Protein AF-0000000078597964 (afdb_homodimer)

Structure (mmCIF, N/CA/C/O backbone):
data_AF-0000000078597964-model_v1
#
loop_
_entity.id
_entity.type
_entity.pdbx_description
1 polymer 'Peroxisomal membrane protein'
#
loop_
_atom_site.group_PDB
_atom_site.id
_atom_site.type_symbol
_atom_site.label_atom_id
_atom_site.label_alt_id
_atom_site.label_comp_id
_atom_site.label_asym_id
_atom_site.label_entity_id
_atom_site.label_seq_id
_atom_site.pdbx_PDB_ins_code
_atom_site.Cartn_x
_atom_site.Cartn_y
_atom_site.Cartn_z
_atom_site.occupancy
_atom_site.B_iso_or_equiv
_atom_site.auth_seq_id
_atom_site.auth_comp_id
_atom_site.auth_asym_id
_atom_site.auth_atom_id
_atom_site.pdbx_PDB_model_num
ATOM 1 N N . MET A 1 1 ? 26.375 -28.469 -28.422 1 64.81 1 MET A N 1
ATOM 2 C CA . MET A 1 1 ? 25.453 -27.578 -27.734 1 64.81 1 MET A CA 1
ATOM 3 C C . MET A 1 1 ? 24.016 -27.828 -28.203 1 64.81 1 MET A C 1
ATOM 5 O O . MET A 1 1 ? 23.109 -27.953 -27.375 1 64.81 1 MET A O 1
ATOM 9 N N . ASP A 1 2 ? 23.875 -28.125 -29.375 1 79.19 2 ASP A N 1
ATOM 10 C CA . ASP A 1 2 ? 22.562 -28.328 -30 1 79.19 2 ASP A CA 1
ATOM 11 C C . ASP A 1 2 ? 21.969 -29.672 -29.578 1 79.19 2 ASP A C 1
ATOM 13 O O . ASP A 1 2 ? 20.766 -29.75 -29.281 1 79.19 2 ASP A O 1
ATOM 17 N N . ALA A 1 3 ? 22.828 -30.688 -29.453 1 88.31 3 ALA A N 1
ATOM 18 C CA . ALA A 1 3 ? 22.297 -32 -29.078 1 88.31 3 ALA A CA 1
ATOM 19 C C . ALA A 1 3 ? 21.844 -32 -27.625 1 88.31 3 ALA A C 1
ATOM 21 O O . ALA A 1 3 ? 20.797 -32.594 -27.312 1 88.31 3 ALA A O 1
ATOM 22 N N . LEU A 1 4 ? 22.672 -31.453 -26.812 1 88.62 4 LEU A N 1
ATOM 23 C CA . LEU A 1 4 ? 22.312 -31.359 -25.391 1 88.62 4 LEU A CA 1
ATOM 24 C C . LEU A 1 4 ? 21 -30.594 -25.219 1 88.62 4 LEU A C 1
ATOM 26 O O . LEU A 1 4 ? 20.125 -31.031 -24.484 1 88.62 4 LEU A O 1
ATOM 30 N N . MET A 1 5 ? 20.922 -29.453 -25.875 1 88.19 5 MET A N 1
ATOM 31 C CA . MET A 1 5 ? 19.703 -28.641 -25.781 1 88.19 5 MET A CA 1
ATOM 32 C C . MET A 1 5 ? 18.5 -29.438 -26.297 1 88.19 5 MET A C 1
ATOM 34 O O . MET A 1 5 ? 17.406 -29.328 -25.734 1 88.19 5 MET A O 1
ATOM 38 N N . SER A 1 6 ? 18.703 -30.203 -27.266 1 89.62 6 SER A N 1
ATOM 39 C CA . SER A 1 6 ? 17.625 -31.016 -27.812 1 89.62 6 SER A CA 1
ATOM 40 C C . SER A 1 6 ? 17.172 -32.062 -26.812 1 89.62 6 SER A C 1
ATOM 42 O O . SER A 1 6 ? 15.984 -32.375 -26.688 1 89.62 6 SER A O 1
ATOM 44 N N . ARG A 1 7 ? 18.031 -32.656 -26.188 1 91.38 7 ARG A N 1
ATOM 45 C CA . ARG A 1 7 ? 17.703 -33.656 -25.156 1 91.38 7 ARG A CA 1
ATOM 46 C C . ARG A 1 7 ? 16.969 -33 -23.984 1 91.38 7 ARG A C 1
ATOM 48 O O . ARG A 1 7 ? 16.016 -33.562 -23.453 1 91.38 7 ARG A O 1
ATOM 55 N N . LEU A 1 8 ? 17.484 -31.906 -23.594 1 91.19 8 LEU A N 1
ATOM 56 C CA . LEU A 1 8 ? 16.844 -31.172 -22.5 1 91.19 8 LEU A CA 1
ATOM 57 C C . LEU A 1 8 ? 15.422 -30.766 -22.906 1 91.19 8 LEU A C 1
ATOM 59 O O . LEU A 1 8 ? 14.5 -30.844 -22.078 1 91.19 8 LEU A O 1
ATOM 63 N N . ASP A 1 9 ? 15.281 -30.359 -24.062 1 92.44 9 ASP A N 1
ATOM 64 C CA . ASP A 1 9 ? 13.961 -30 -24.562 1 92.44 9 ASP A CA 1
ATOM 65 C C . ASP A 1 9 ? 13.008 -31.188 -24.516 1 92.44 9 ASP A C 1
ATOM 67 O O . ASP A 1 9 ? 11.844 -31.047 -24.141 1 92.44 9 ASP A O 1
ATOM 71 N N . ALA A 1 10 ? 13.5 -32.312 -24.922 1 92.56 10 ALA A N 1
ATOM 72 C CA . ALA A 1 10 ? 12.672 -33.5 -24.891 1 92.56 10 ALA A CA 1
ATOM 73 C C . ALA A 1 10 ? 12.258 -33.844 -23.469 1 92.56 10 ALA A C 1
ATOM 75 O O . ALA A 1 10 ? 11.125 -34.281 -23.234 1 92.56 10 ALA A O 1
ATOM 76 N N . LEU A 1 11 ? 13.133 -33.656 -22.625 1 91.69 11 LEU A N 1
ATOM 77 C CA . LEU A 1 11 ? 12.875 -33.969 -21.219 1 91.69 11 LEU A CA 1
ATOM 78 C C . LEU A 1 11 ? 11.805 -33.062 -20.641 1 91.69 11 LEU A C 1
ATOM 80 O O . LEU A 1 11 ? 10.859 -33.5 -20 1 91.69 11 LEU A O 1
ATOM 84 N N . VAL A 1 12 ? 11.891 -31.828 -20.875 1 93.81 12 VAL A N 1
ATOM 85 C CA . VAL A 1 12 ? 11.023 -30.844 -20.219 1 93.81 12 VAL A CA 1
ATOM 86 C C . VAL A 1 12 ? 9.656 -30.828 -20.891 1 93.81 12 VAL A C 1
ATOM 88 O O . VAL A 1 12 ? 8.688 -30.297 -20.344 1 93.81 12 VAL A O 1
ATOM 91 N N . LEU A 1 13 ? 9.57 -31.344 -22.078 1 95.12 13 LEU A N 1
ATOM 92 C CA . LEU A 1 13 ? 8.297 -31.359 -22.797 1 95.12 13 LEU A CA 1
ATOM 93 C C . LEU A 1 13 ? 7.535 -32.656 -22.5 1 95.12 13 LEU A C 1
ATOM 95 O O . LEU A 1 13 ? 6.434 -32.875 -23.016 1 95.12 13 LEU A O 1
ATOM 99 N N . ASN A 1 14 ? 8.07 -33.5 -21.641 1 93.81 14 ASN A N 1
ATOM 100 C CA . ASN A 1 14 ? 7.371 -34.688 -21.156 1 93.81 14 ASN A CA 1
ATOM 101 C C . ASN A 1 14 ? 6.188 -34.344 -20.281 1 93.81 14 ASN A C 1
ATOM 103 O O . ASN A 1 14 ? 6.363 -33.75 -19.203 1 93.81 14 ASN A O 1
ATOM 107 N N . PRO A 1 15 ? 4.938 -34.75 -20.594 1 93.38 15 PRO A N 1
ATOM 108 C CA . PRO A 1 15 ? 3.734 -34.344 -19.859 1 93.38 15 PRO A CA 1
ATOM 109 C C . PRO A 1 15 ? 3.701 -34.938 -18.453 1 93.38 15 PRO A C 1
ATOM 111 O O . PRO A 1 15 ? 3.092 -34.344 -17.547 1 93.38 15 PRO A O 1
ATOM 114 N N . GLU A 1 16 ? 4.355 -36 -18.25 1 93.88 16 GLU A N 1
ATOM 115 C CA . GLU A 1 16 ? 4.359 -36.625 -16.938 1 93.88 16 GLU A CA 1
ATOM 116 C C . GLU A 1 16 ? 5.145 -35.812 -15.922 1 93.88 16 GLU A C 1
ATOM 118 O O . GLU A 1 16 ? 4.887 -35.875 -14.719 1 93.88 16 GLU A O 1
ATOM 123 N N . LEU A 1 17 ? 6.062 -35 -16.391 1 94.69 17 LEU A N 1
ATOM 124 C CA . LEU A 1 17 ? 6.922 -34.219 -15.523 1 94.69 17 LEU A CA 1
ATOM 125 C C . LEU A 1 17 ? 6.363 -32.812 -15.344 1 94.69 17 LEU A C 1
ATOM 127 O O . LEU A 1 17 ? 6.863 -32.031 -14.523 1 94.69 17 LEU A O 1
ATOM 131 N N . ALA A 1 18 ? 5.324 -32.469 -16.031 1 94.62 18 ALA A N 1
ATOM 132 C CA . ALA A 1 18 ? 4.812 -31.125 -16.125 1 94.62 18 ALA A CA 1
ATOM 133 C C . ALA A 1 18 ? 4.43 -30.578 -14.742 1 94.62 18 ALA A C 1
ATOM 135 O O . ALA A 1 18 ? 4.762 -29.453 -14.398 1 94.62 18 ALA A O 1
ATOM 136 N N . PRO A 1 19 ? 3.842 -31.406 -13.906 1 93.69 19 PRO A N 1
ATOM 137 C CA . PRO A 1 19 ? 3.482 -30.859 -12.594 1 93.69 19 PRO A CA 1
ATOM 138 C C . PRO A 1 19 ? 4.703 -30.5 -11.758 1 93.69 19 PRO A C 1
ATOM 140 O O . PRO A 1 19 ? 4.73 -29.422 -11.141 1 93.69 19 PRO A O 1
ATOM 143 N N . LEU A 1 20 ? 5.68 -31.25 -11.789 1 95.25 20 LEU A N 1
ATOM 144 C CA . LEU A 1 20 ? 6.891 -30.984 -11.023 1 95.25 20 LEU A CA 1
ATOM 145 C C . LEU A 1 20 ? 7.66 -29.812 -11.617 1 95.25 20 LEU A C 1
ATOM 147 O O . LEU A 1 20 ? 8.203 -28.984 -10.883 1 95.25 20 LEU A O 1
ATOM 151 N N . LEU A 1 21 ? 7.703 -29.75 -12.914 1 97.06 21 LEU A N 1
ATOM 152 C CA . LEU A 1 21 ? 8.43 -28.688 -13.586 1 97.06 21 LEU A CA 1
ATOM 153 C C . LEU A 1 21 ? 7.719 -27.344 -13.398 1 97.06 21 LEU A C 1
ATOM 155 O O . LEU A 1 21 ? 8.359 -26.297 -13.375 1 97.06 21 LEU A O 1
ATOM 159 N N . SER A 1 22 ? 6.449 -27.359 -13.273 1 97.12 22 SER A N 1
ATOM 160 C CA . SER A 1 22 ? 5.711 -26.141 -13.008 1 97.12 22 SER A CA 1
ATOM 161 C C . SER A 1 22 ? 6.098 -25.531 -11.656 1 97.12 22 SER A C 1
ATOM 163 O O . SER A 1 22 ? 6.074 -24.312 -11.484 1 97.12 22 SER A O 1
ATOM 165 N N . LEU A 1 23 ? 6.457 -26.391 -10.68 1 98 23 LEU A N 1
ATOM 166 C CA . LEU A 1 23 ? 6.957 -25.906 -9.398 1 98 23 LEU A CA 1
ATOM 167 C C . LEU A 1 23 ? 8.281 -25.172 -9.57 1 98 23 LEU A C 1
ATOM 169 O O . LEU A 1 23 ? 8.484 -24.094 -8.992 1 98 23 LEU A O 1
ATOM 173 N N . VAL A 1 24 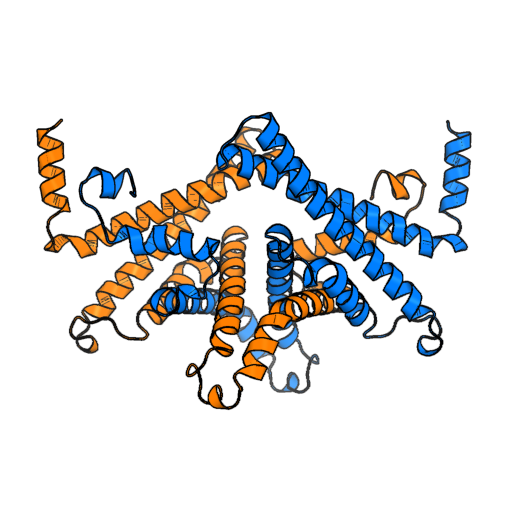? 9.109 -25.734 -10.352 1 97.38 24 VAL A N 1
ATOM 174 C CA . VAL A 1 24 ? 10.43 -25.156 -10.594 1 97.38 24 VAL A CA 1
ATOM 175 C C . VAL A 1 24 ? 10.281 -23.797 -11.289 1 97.38 24 VAL A C 1
ATOM 177 O O . VAL A 1 24 ? 10.898 -22.812 -10.891 1 97.38 24 VAL A O 1
ATOM 180 N N . LYS A 1 25 ? 9.438 -23.766 -12.305 1 98.06 25 LYS A N 1
ATOM 181 C CA . LYS A 1 25 ? 9.266 -22.516 -13.039 1 98.06 25 LYS A CA 1
ATOM 182 C C . LYS A 1 25 ? 8.555 -21.469 -12.188 1 98.06 25 LYS A C 1
ATOM 184 O O . LYS A 1 25 ? 8.836 -20.266 -12.297 1 98.06 25 LYS A O 1
ATOM 189 N N . GLY A 1 26 ? 7.637 -21.906 -11.336 1 98.19 26 GLY A N 1
ATOM 190 C CA . GLY A 1 26 ? 7.023 -20.984 -10.398 1 98.19 26 GLY A CA 1
ATOM 191 C C . GLY A 1 26 ? 8.023 -20.344 -9.453 1 98.19 26 GLY A C 1
ATOM 192 O O . GLY A 1 26 ? 7.984 -19.125 -9.227 1 98.19 26 GLY A O 1
ATOM 193 N N . ALA A 1 27 ? 8.875 -21.156 -8.938 1 98.44 27 ALA A N 1
ATOM 194 C CA . ALA A 1 27 ? 9.93 -20.656 -8.062 1 98.44 27 ALA A CA 1
ATOM 195 C C . ALA A 1 27 ? 10.844 -19.672 -8.805 1 98.44 27 ALA A C 1
ATOM 197 O O . ALA A 1 27 ? 11.172 -18.609 -8.289 1 98.44 27 ALA A O 1
ATOM 198 N N . ARG A 1 28 ? 11.242 -20.094 -9.992 1 98.19 28 ARG A N 1
ATOM 199 C CA . ARG A 1 28 ? 12.094 -19.25 -10.82 1 98.19 28 ARG A CA 1
ATOM 200 C C . ARG A 1 28 ? 11.438 -17.906 -11.086 1 98.19 28 ARG A C 1
ATOM 202 O O . ARG A 1 28 ? 12.07 -16.859 -10.945 1 98.19 28 ARG A O 1
ATOM 209 N N . ASN A 1 29 ? 10.188 -17.938 -11.492 1 98.38 29 ASN A N 1
ATOM 210 C CA . ASN A 1 29 ? 9.469 -16.703 -11.781 1 98.38 29 ASN A CA 1
ATOM 211 C C . ASN A 1 29 ? 9.352 -15.82 -10.539 1 98.38 29 ASN A C 1
ATOM 213 O O . ASN A 1 29 ? 9.414 -14.594 -10.641 1 98.38 29 ASN A O 1
ATOM 217 N N . GLY A 1 30 ? 9.164 -16.438 -9.375 1 98.25 30 GLY A N 1
ATOM 218 C CA . GLY A 1 30 ? 9.164 -15.688 -8.125 1 98.25 30 GLY A CA 1
ATOM 219 C C . GLY A 1 30 ? 10.484 -14.984 -7.859 1 98.25 30 GLY A C 1
ATOM 220 O O . GLY A 1 30 ? 10.5 -13.812 -7.469 1 98.25 30 GLY A O 1
ATOM 221 N N . ILE A 1 31 ? 11.555 -15.664 -8.109 1 98.25 31 ILE A N 1
ATOM 222 C CA . ILE A 1 31 ? 12.891 -15.117 -7.902 1 98.25 31 ILE A CA 1
ATOM 223 C C . ILE A 1 31 ? 13.125 -13.945 -8.859 1 98.25 31 ILE A C 1
ATOM 225 O O . ILE A 1 31 ? 13.547 -12.867 -8.445 1 98.25 31 ILE A O 1
ATOM 229 N N . VAL A 1 32 ? 12.836 -14.172 -10.094 1 97.25 32 VAL A N 1
ATOM 230 C CA . VAL A 1 32 ? 13.109 -13.172 -11.125 1 97.25 32 VAL A CA 1
ATOM 231 C C . VAL A 1 32 ? 12.258 -11.93 -10.875 1 97.25 32 VAL A C 1
ATOM 233 O O . VAL A 1 32 ? 12.773 -10.812 -10.844 1 97.25 32 VAL A O 1
ATOM 236 N N . TYR A 1 33 ? 11.023 -12.172 -10.688 1 96.56 33 TYR A N 1
ATOM 237 C CA . TYR A 1 33 ? 10.117 -11.047 -10.469 1 96.56 33 TYR A CA 1
ATOM 238 C C . TYR A 1 33 ? 10.484 -10.297 -9.195 1 96.56 33 TYR A C 1
ATOM 240 O O . TYR A 1 33 ? 10.562 -9.07 -9.188 1 96.56 33 TYR A O 1
ATOM 248 N N . GLY A 1 34 ? 10.68 -11.008 -8.094 1 96.75 34 GLY A N 1
ATOM 249 C CA . GLY A 1 34 ? 11.055 -10.391 -6.832 1 96.75 34 GLY A CA 1
ATOM 250 C C . GLY A 1 34 ? 12.32 -9.555 -6.926 1 96.75 34 GLY A C 1
ATOM 251 O O . GLY A 1 34 ? 12.383 -8.461 -6.367 1 96.75 34 GLY A O 1
ATOM 252 N N . SER A 1 35 ? 13.258 -10.078 -7.625 1 96.81 35 SER A N 1
ATOM 253 C CA . SER A 1 35 ? 14.508 -9.344 -7.801 1 96.81 35 SER A CA 1
ATOM 254 C C . SER A 1 35 ? 14.305 -8.102 -8.656 1 96.81 35 SER A C 1
ATOM 256 O O . SER A 1 35 ? 14.805 -7.023 -8.312 1 96.81 35 SER A O 1
ATOM 258 N N . LYS A 1 36 ? 13.57 -8.305 -9.656 1 93.25 36 LYS A N 1
ATOM 259 C CA . LYS A 1 36 ? 13.367 -7.223 -10.617 1 93.25 36 LYS A CA 1
ATOM 260 C C . LYS A 1 36 ? 12.672 -6.031 -9.969 1 93.25 36 LYS A C 1
ATOM 262 O O . LYS A 1 36 ? 12.961 -4.879 -10.289 1 93.25 36 LYS A O 1
ATOM 267 N N . VAL A 1 37 ? 11.812 -6.27 -9.055 1 91.94 37 VAL A N 1
ATOM 268 C CA . VAL A 1 37 ? 10.984 -5.199 -8.5 1 91.94 37 VAL A CA 1
ATOM 269 C C . VAL A 1 37 ? 11.648 -4.625 -7.254 1 91.94 37 VAL A C 1
ATOM 271 O O . VAL A 1 37 ? 11.586 -3.416 -7.008 1 91.94 37 VAL A O 1
ATOM 274 N N . ARG A 1 38 ? 12.336 -5.395 -6.473 1 95 38 ARG A N 1
ATOM 275 C CA . ARG A 1 38 ? 12.852 -4.93 -5.188 1 95 38 ARG A CA 1
ATOM 276 C C . ARG A 1 38 ? 14.25 -4.344 -5.344 1 95 38 ARG A C 1
ATOM 278 O O . ARG A 1 38 ? 14.609 -3.391 -4.648 1 95 38 ARG A O 1
ATOM 285 N N . PHE A 1 39 ? 15.031 -4.852 -6.227 1 95.75 39 PHE A N 1
ATOM 286 C CA . PHE A 1 39 ? 16.438 -4.461 -6.316 1 95.75 39 PHE A CA 1
ATOM 287 C C . PHE A 1 39 ? 16.562 -2.957 -6.547 1 95.75 39 PHE A C 1
ATOM 289 O O . PHE A 1 39 ? 17.203 -2.258 -5.762 1 95.75 39 PHE A O 1
ATOM 296 N N . PRO A 1 40 ? 15.898 -2.455 -7.605 1 92.69 40 PRO A N 1
ATOM 297 C CA . PRO A 1 40 ? 16.062 -1.019 -7.84 1 92.69 40 PRO A CA 1
ATOM 298 C C . PRO A 1 40 ? 15.523 -0.17 -6.688 1 92.69 40 PRO A C 1
ATOM 300 O O . PRO A 1 40 ? 16.125 0.855 -6.348 1 92.69 40 PRO A O 1
ATOM 303 N N . HIS A 1 41 ? 14.469 -0.593 -6.133 1 90.75 41 HIS A N 1
ATOM 304 C CA . HIS A 1 41 ? 13.906 0.14 -5 1 90.75 41 HIS A CA 1
ATOM 305 C C . HIS A 1 41 ? 14.875 0.15 -3.818 1 90.75 41 HIS A C 1
ATOM 307 O O . HIS A 1 41 ? 15.125 1.201 -3.227 1 90.75 41 HIS A O 1
ATOM 313 N N . ALA A 1 42 ? 15.352 -1.028 -3.459 1 94.19 42 ALA A N 1
ATOM 314 C CA . ALA A 1 42 ? 16.297 -1.133 -2.352 1 94.19 42 ALA A CA 1
ATOM 315 C C . ALA A 1 42 ? 17.562 -0.332 -2.637 1 94.19 42 ALA A C 1
ATOM 317 O O . ALA A 1 42 ? 18.109 0.325 -1.743 1 94.19 42 ALA A O 1
ATOM 318 N N . LEU A 1 43 ? 18.016 -0.393 -3.818 1 93.12 43 LEU A N 1
ATOM 319 C CA . LEU A 1 43 ? 19.219 0.326 -4.23 1 93.12 43 LEU A CA 1
ATOM 320 C C . LEU A 1 43 ? 19.062 1.823 -3.982 1 93.12 43 LEU A C 1
ATOM 322 O O . LEU A 1 43 ? 19.906 2.436 -3.32 1 93.12 43 LEU A O 1
ATOM 326 N N . VAL A 1 44 ? 18.016 2.354 -4.375 1 90.12 44 VAL A N 1
ATOM 327 C CA . VAL A 1 44 ? 17.797 3.795 -4.305 1 90.12 44 VAL A CA 1
ATOM 328 C C . VAL A 1 44 ? 17.547 4.211 -2.855 1 90.12 44 VAL A C 1
ATOM 330 O O . VAL A 1 44 ? 18.172 5.148 -2.357 1 90.12 44 VAL A O 1
ATOM 333 N N . MET A 1 45 ? 16.766 3.496 -2.174 1 88.31 45 MET A N 1
ATOM 334 C CA . MET A 1 45 ? 16.375 3.883 -0.82 1 88.31 45 MET A CA 1
ATOM 335 C C . MET A 1 45 ? 17.547 3.768 0.138 1 88.31 45 MET A C 1
ATOM 337 O O . MET A 1 45 ? 17.734 4.617 1.013 1 88.31 45 MET A O 1
ATOM 341 N N . ILE A 1 46 ? 18.297 2.797 -0.007 1 92.25 46 ILE A N 1
ATOM 342 C CA . ILE A 1 46 ? 19.391 2.549 0.928 1 92.25 46 ILE A CA 1
ATOM 343 C C . ILE A 1 46 ? 20.531 3.52 0.654 1 92.25 46 ILE A C 1
ATOM 345 O O . ILE A 1 46 ? 21.125 4.074 1.586 1 92.25 46 ILE A O 1
ATOM 349 N N . PHE A 1 47 ? 20.797 3.795 -0.582 1 92.38 47 PHE A N 1
ATOM 350 C CA . PHE A 1 47 ? 21.922 4.668 -0.91 1 92.38 47 PHE A CA 1
ATOM 351 C C . PHE A 1 47 ? 21.562 6.125 -0.652 1 92.38 47 PHE A C 1
ATOM 353 O O . PHE A 1 47 ? 22.438 6.938 -0.338 1 92.38 47 PHE A O 1
ATOM 360 N N . LEU A 1 48 ? 20.344 6.398 -0.657 1 86.81 48 LEU A N 1
ATOM 361 C CA . LEU A 1 48 ? 19.938 7.785 -0.459 1 86.81 48 LEU A CA 1
ATOM 362 C C . LEU A 1 48 ? 19.641 8.062 1.013 1 86.81 48 LEU A C 1
ATOM 364 O O . LEU A 1 48 ? 19.891 9.172 1.499 1 86.81 48 LEU A O 1
ATOM 368 N N . PHE A 1 49 ? 19.234 7.074 1.731 1 84.88 49 PHE A N 1
ATOM 369 C CA . PHE A 1 49 ? 18.656 7.449 3.016 1 84.88 49 PHE A CA 1
ATOM 370 C C . PHE A 1 49 ? 19.328 6.703 4.156 1 84.88 49 PHE A C 1
ATOM 372 O O . PHE A 1 49 ? 19.125 7.027 5.328 1 84.88 49 PHE A O 1
ATOM 379 N N . ARG A 1 50 ? 20.078 5.691 3.785 1 90.62 50 ARG A N 1
ATOM 380 C CA . ARG A 1 50 ? 20.766 4.965 4.848 1 90.62 50 ARG A CA 1
ATOM 381 C C . ARG A 1 50 ? 22.234 5.41 4.957 1 90.62 50 ARG A C 1
ATOM 383 O O . ARG A 1 50 ? 22.828 5.816 3.963 1 90.62 50 ARG A O 1
ATOM 390 N N . SER A 1 51 ? 22.703 5.344 6.156 1 93.44 51 SER A N 1
ATOM 391 C CA . SER A 1 51 ? 24.109 5.656 6.375 1 93.44 51 SER A CA 1
ATOM 392 C C . SER A 1 51 ? 24.953 4.387 6.445 1 93.44 51 SER A C 1
ATOM 394 O O . SER A 1 51 ? 24.438 3.318 6.797 1 93.44 51 SER A O 1
ATOM 396 N N . GLY A 1 52 ? 26.234 4.473 6.043 1 95.69 52 GLY A N 1
ATOM 397 C CA . GLY A 1 52 ? 27.172 3.352 6.09 1 95.69 52 GLY A CA 1
ATOM 398 C C . GLY A 1 52 ? 28.172 3.361 4.957 1 95.69 52 GLY A C 1
ATOM 399 O O . GLY A 1 52 ? 28.109 4.223 4.074 1 95.69 52 GLY A O 1
ATOM 400 N N . THR A 1 53 ? 29.062 2.447 5.086 1 97.31 53 THR A N 1
ATOM 401 C CA . THR A 1 53 ? 30.047 2.295 4.027 1 97.31 53 THR A CA 1
ATOM 402 C C . THR A 1 53 ? 29.406 1.725 2.764 1 97.31 53 THR A C 1
ATOM 404 O O . THR A 1 53 ? 28.297 1.192 2.812 1 97.31 53 THR A O 1
ATOM 407 N N . PHE A 1 54 ? 30.094 1.893 1.625 1 96.88 54 PHE A N 1
ATOM 408 C CA . PHE A 1 54 ? 29.625 1.352 0.354 1 96.88 54 PHE A CA 1
ATOM 409 C C . PHE A 1 54 ? 29.375 -0.147 0.464 1 96.88 54 PHE A C 1
ATOM 411 O O . PHE A 1 54 ? 28.344 -0.645 -0.008 1 96.88 54 PHE A O 1
ATOM 418 N N . ARG A 1 55 ? 30.25 -0.87 1.135 1 97.69 55 ARG A N 1
ATOM 419 C CA . ARG A 1 55 ? 30.125 -2.314 1.296 1 97.69 55 ARG A CA 1
ATOM 420 C C . ARG A 1 55 ? 28.906 -2.668 2.143 1 97.69 55 ARG A C 1
ATOM 422 O O . ARG A 1 55 ? 28.172 -3.615 1.834 1 97.69 55 ARG A O 1
ATOM 429 N N . GLU A 1 56 ? 28.719 -1.886 3.125 1 97.81 56 GLU A N 1
ATOM 430 C CA . GLU A 1 56 ? 27.562 -2.115 3.988 1 97.81 56 GLU A CA 1
ATOM 431 C C . GLU A 1 56 ? 26.266 -1.866 3.238 1 97.81 56 GLU A C 1
ATOM 433 O O . GLU A 1 56 ? 25.297 -2.633 3.377 1 97.81 56 GLU A O 1
ATOM 438 N N . LYS A 1 57 ? 26.25 -0.852 2.502 1 97.12 57 LYS A N 1
ATOM 439 C CA . LYS A 1 57 ? 25.047 -0.501 1.75 1 97.12 57 LYS A CA 1
ATOM 440 C C . LYS A 1 57 ? 24.734 -1.552 0.688 1 97.12 57 LYS A C 1
ATOM 442 O O . LYS A 1 57 ? 23.578 -1.918 0.49 1 97.12 57 LYS A O 1
ATOM 447 N N . VAL A 1 58 ? 25.734 -2.014 0.019 1 97.62 58 VAL A N 1
ATOM 448 C CA . VAL A 1 58 ? 25.547 -3.045 -0.997 1 97.62 58 VAL A CA 1
ATOM 449 C C . VAL A 1 58 ? 25 -4.312 -0.351 1 97.62 58 VAL A C 1
ATOM 451 O O . VAL A 1 58 ? 24.094 -4.945 -0.892 1 97.62 58 VAL A O 1
ATOM 454 N N . LYS A 1 59 ? 25.531 -4.645 0.747 1 97.94 59 LYS A N 1
ATOM 455 C CA . LYS A 1 59 ? 25.047 -5.816 1.471 1 97.94 59 LYS A CA 1
ATOM 456 C C . LYS A 1 59 ? 23.578 -5.668 1.85 1 97.94 59 LYS A C 1
ATOM 458 O O . LYS A 1 59 ? 22.797 -6.617 1.733 1 97.94 59 LYS A O 1
ATOM 463 N N . LEU A 1 60 ? 23.203 -4.535 2.27 1 97.12 60 LEU A N 1
ATOM 464 C CA . LEU A 1 60 ? 21.828 -4.273 2.648 1 97.12 60 LEU A CA 1
ATOM 465 C C . LEU A 1 60 ? 20.906 -4.398 1.444 1 97.12 60 LEU A C 1
ATOM 467 O O . LEU A 1 60 ? 19.797 -4.953 1.555 1 97.12 60 LEU A O 1
ATOM 471 N N . VAL A 1 61 ? 21.328 -3.889 0.304 1 97.38 61 VAL A N 1
ATOM 472 C CA . VAL A 1 61 ? 20.547 -3.959 -0.926 1 97.38 61 VAL A CA 1
ATOM 473 C C . VAL A 1 61 ? 20.344 -5.418 -1.322 1 97.38 61 VAL A C 1
ATOM 475 O O . VAL A 1 61 ? 19.219 -5.832 -1.611 1 97.38 61 VAL A O 1
ATOM 478 N N . LEU A 1 62 ? 21.391 -6.199 -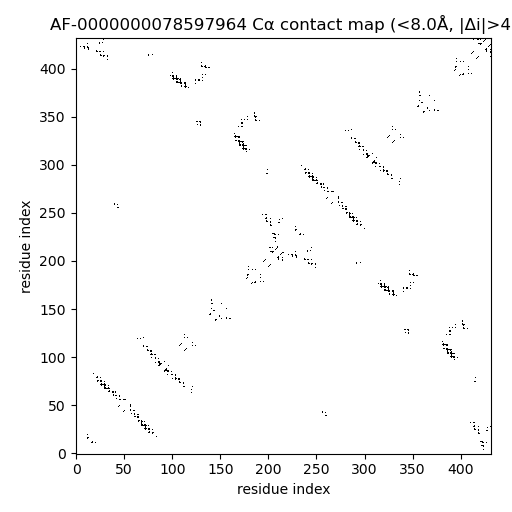1.293 1 98.06 62 LEU A N 1
ATOM 479 C CA . LEU A 1 62 ? 21.328 -7.59 -1.727 1 98.06 62 LEU A CA 1
ATOM 480 C C . LEU A 1 62 ? 20.5 -8.422 -0.755 1 98.06 62 LEU A C 1
ATOM 482 O O . LEU A 1 62 ? 19.75 -9.312 -1.173 1 98.06 62 LEU A O 1
ATOM 486 N N . ASN A 1 63 ? 20.609 -8.125 0.48 1 97.38 63 ASN A N 1
ATOM 487 C CA . ASN A 1 63 ? 19.812 -8.844 1.473 1 97.38 63 ASN A CA 1
ATOM 488 C C . ASN A 1 63 ? 18.328 -8.586 1.296 1 97.38 63 ASN A C 1
ATOM 490 O O . ASN A 1 63 ? 17.516 -9.508 1.357 1 97.38 63 ASN A O 1
ATOM 494 N N . ALA A 1 64 ? 18.031 -7.355 1.107 1 96.69 64 ALA A N 1
ATOM 495 C CA . ALA A 1 64 ? 16.625 -6.992 0.897 1 96.69 64 ALA A CA 1
ATOM 496 C C . ALA A 1 64 ? 16.078 -7.656 -0.36 1 96.69 64 ALA A C 1
ATOM 498 O O . ALA A 1 64 ? 14.945 -8.156 -0.361 1 96.69 64 ALA A O 1
ATOM 499 N N . THR A 1 65 ? 16.828 -7.672 -1.402 1 97.88 65 THR A N 1
ATOM 500 C CA . THR A 1 65 ? 16.438 -8.273 -2.67 1 97.88 65 THR A CA 1
ATOM 501 C C . THR A 1 65 ? 16.266 -9.781 -2.52 1 97.88 65 THR A C 1
ATOM 503 O O . THR A 1 65 ? 15.266 -10.352 -2.975 1 97.88 65 THR A O 1
ATOM 506 N N . ARG A 1 66 ? 17.188 -10.398 -1.844 1 97.88 66 ARG A N 1
ATOM 507 C CA . ARG A 1 66 ? 17.141 -11.844 -1.643 1 97.88 66 ARG A CA 1
ATOM 508 C C . ARG A 1 66 ? 15.93 -12.242 -0.818 1 97.88 66 ARG A C 1
ATOM 510 O O . ARG A 1 66 ? 15.281 -13.25 -1.112 1 97.88 66 ARG A O 1
ATOM 517 N N . LEU A 1 67 ? 15.695 -11.461 0.129 1 97.38 67 LEU A N 1
ATOM 518 C CA . LEU A 1 67 ? 14.555 -11.773 0.985 1 97.38 67 LEU A CA 1
ATOM 519 C C . LEU A 1 67 ? 13.25 -11.703 0.2 1 97.38 67 LEU A C 1
ATOM 521 O O . LEU A 1 67 ? 12.406 -12.594 0.299 1 97.38 67 LEU A O 1
ATOM 525 N N . HIS A 1 68 ? 13.086 -10.672 -0.543 1 97.88 68 HIS A N 1
ATOM 526 C CA . HIS A 1 68 ? 11.891 -10.523 -1.36 1 97.88 68 HIS A CA 1
ATOM 527 C C . HIS A 1 68 ? 11.75 -11.672 -2.35 1 97.88 68 HIS A C 1
ATOM 529 O O . HIS A 1 68 ? 10.68 -12.281 -2.457 1 97.88 68 HIS A O 1
ATOM 535 N N . ALA A 1 69 ? 12.797 -11.953 -3.002 1 98.44 69 ALA A N 1
ATOM 536 C CA . ALA A 1 69 ? 12.82 -13.016 -4.004 1 98.44 69 ALA A CA 1
ATOM 537 C C . ALA A 1 69 ? 12.523 -14.375 -3.367 1 98.44 69 ALA A C 1
ATOM 539 O O . ALA A 1 69 ? 11.734 -15.156 -3.906 1 98.44 69 ALA A O 1
ATOM 540 N N . ARG A 1 70 ? 13.125 -14.617 -2.291 1 98.12 70 ARG A N 1
ATOM 541 C CA . ARG A 1 70 ? 12.93 -15.883 -1.597 1 98.12 70 ARG A CA 1
ATOM 542 C C . ARG A 1 70 ? 11.484 -16.047 -1.141 1 98.12 70 ARG A C 1
ATOM 544 O O . ARG A 1 70 ? 10.906 -17.125 -1.267 1 98.12 70 ARG A O 1
ATOM 551 N N . ASN A 1 71 ? 10.945 -15.023 -0.613 1 98.25 71 ASN A N 1
ATOM 552 C CA . ASN A 1 71 ? 9.555 -15.07 -0.167 1 98.25 71 ASN A CA 1
ATOM 553 C C . ASN A 1 71 ? 8.609 -15.422 -1.313 1 98.25 71 ASN A C 1
ATOM 555 O O . ASN A 1 71 ? 7.77 -16.312 -1.182 1 98.25 71 ASN A O 1
ATOM 559 N N . LEU A 1 72 ? 8.789 -14.789 -2.441 1 98.62 72 LEU A N 1
ATOM 560 C CA . LEU A 1 72 ? 7.898 -15.016 -3.572 1 98.62 72 LEU A CA 1
ATOM 561 C C . LEU A 1 72 ? 8.117 -16.406 -4.16 1 98.62 72 LEU A C 1
ATOM 563 O O . LEU A 1 72 ? 7.152 -17.078 -4.539 1 98.62 72 LEU A O 1
ATOM 567 N N . ALA A 1 73 ? 9.359 -16.766 -4.199 1 98.75 73 ALA A N 1
ATOM 568 C CA . ALA A 1 73 ? 9.672 -18.094 -4.723 1 98.75 73 ALA A CA 1
ATOM 569 C C . ALA A 1 73 ? 9.086 -19.188 -3.832 1 98.75 73 ALA A C 1
ATOM 571 O O . ALA A 1 73 ? 8.477 -20.141 -4.324 1 98.75 73 ALA A O 1
ATOM 572 N N . THR A 1 74 ? 9.305 -19.047 -2.576 1 98.69 74 THR A N 1
ATOM 573 C CA . THR A 1 74 ? 8.82 -20.047 -1.632 1 98.69 74 THR A CA 1
ATOM 574 C C . THR A 1 74 ? 7.297 -20.094 -1.621 1 98.69 74 THR A C 1
ATOM 576 O O . THR A 1 74 ? 6.699 -21.172 -1.605 1 98.69 74 THR A O 1
ATOM 579 N N . PHE A 1 75 ? 6.668 -18.953 -1.629 1 98.81 75 PHE A N 1
ATOM 580 C CA . PHE A 1 75 ? 5.211 -18.922 -1.682 1 98.81 75 PHE A CA 1
ATOM 581 C C . PHE A 1 75 ? 4.699 -19.625 -2.932 1 98.81 75 PHE A C 1
ATOM 583 O O . PHE A 1 75 ? 3.766 -20.438 -2.861 1 98.81 75 PHE A O 1
ATOM 590 N N . ALA A 1 76 ? 5.293 -19.312 -4.07 1 98.88 76 ALA A N 1
ATOM 591 C CA . ALA A 1 76 ? 4.855 -19.906 -5.328 1 98.88 76 ALA A CA 1
ATOM 592 C C . ALA A 1 76 ? 4.977 -21.438 -5.285 1 98.88 76 ALA A C 1
ATOM 594 O O . ALA A 1 76 ? 4.074 -22.141 -5.738 1 98.88 76 ALA A O 1
ATOM 595 N N . THR A 1 77 ? 6.039 -21.875 -4.719 1 98.88 77 THR A N 1
ATOM 596 C CA . THR A 1 77 ? 6.281 -23.312 -4.621 1 98.88 77 THR A CA 1
ATOM 597 C C . THR A 1 77 ? 5.23 -23.984 -3.732 1 98.88 77 THR A C 1
ATOM 599 O O . THR A 1 77 ? 4.645 -25 -4.109 1 98.88 77 THR A O 1
ATOM 602 N N . ILE A 1 78 ? 4.988 -23.391 -2.625 1 98.88 78 ILE A N 1
ATOM 603 C CA . ILE A 1 78 ? 4.016 -23.938 -1.69 1 98.88 78 ILE A CA 1
ATOM 604 C C . ILE A 1 78 ? 2.623 -23.922 -2.318 1 98.88 78 IL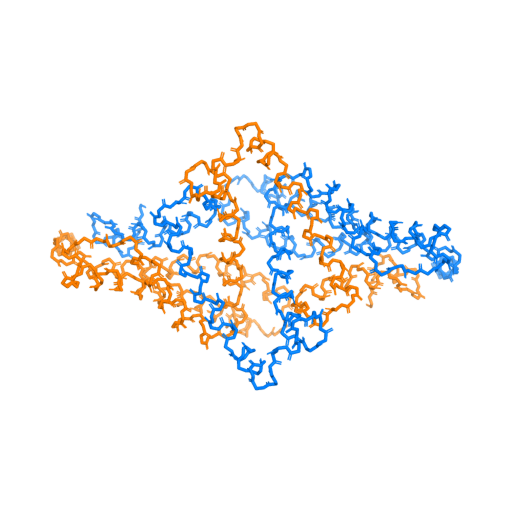E A C 1
ATOM 606 O O . ILE A 1 78 ? 1.887 -24.906 -2.252 1 98.88 78 ILE A O 1
ATOM 610 N N . TYR A 1 79 ? 2.25 -22.859 -2.898 1 98.81 79 TYR A N 1
ATOM 611 C CA . TYR A 1 79 ? 0.939 -22.703 -3.52 1 98.81 79 TYR A CA 1
ATOM 612 C C . TYR A 1 79 ? 0.721 -23.766 -4.602 1 98.81 79 TYR A C 1
ATOM 614 O O . TYR A 1 79 ? -0.274 -24.484 -4.574 1 98.81 79 TYR A O 1
ATOM 622 N N . LYS A 1 80 ? 1.642 -23.906 -5.508 1 98.62 80 LYS A N 1
ATOM 623 C CA . LYS A 1 80 ? 1.48 -24.812 -6.641 1 98.62 80 LYS A CA 1
ATOM 624 C C . LYS A 1 80 ? 1.528 -26.266 -6.188 1 98.62 80 LYS A C 1
ATOM 626 O O . LYS A 1 80 ? 0.778 -27.109 -6.691 1 98.62 80 LYS A O 1
ATOM 631 N N . ALA A 1 81 ? 2.422 -26.516 -5.227 1 98.69 81 ALA A N 1
ATOM 632 C CA . ALA A 1 81 ? 2.449 -27.859 -4.672 1 98.69 81 ALA A CA 1
ATOM 633 C C . ALA A 1 81 ? 1.115 -28.219 -4.02 1 98.69 81 ALA A C 1
ATOM 635 O O . ALA A 1 81 ? 0.598 -29.312 -4.207 1 98.69 81 ALA A O 1
ATOM 636 N N . SER A 1 82 ? 0.574 -27.281 -3.305 1 98.62 82 SER A N 1
ATOM 637 C CA . SER A 1 82 ? -0.717 -27.484 -2.656 1 98.62 82 SER A CA 1
ATOM 638 C C . SER A 1 82 ? -1.816 -27.734 -3.682 1 98.62 82 SER A C 1
ATOM 640 O O . SER A 1 82 ? -2.648 -28.625 -3.502 1 98.62 82 SER A O 1
ATOM 642 N N . MET A 1 83 ? -1.806 -26.984 -4.727 1 97.94 83 MET A N 1
ATOM 643 C CA . MET A 1 83 ? -2.803 -27.156 -5.781 1 97.94 83 MET A CA 1
ATOM 644 C C . MET A 1 83 ? -2.711 -28.547 -6.398 1 97.94 83 MET A C 1
ATOM 646 O O . MET A 1 83 ? -3.732 -29.188 -6.66 1 97.94 83 MET A O 1
ATOM 650 N N . ILE A 1 84 ? -1.511 -29.031 -6.621 1 96.19 84 ILE A N 1
ATOM 651 C CA . ILE A 1 84 ? -1.289 -30.359 -7.188 1 96.19 84 ILE A CA 1
ATOM 652 C C . ILE A 1 84 ? -1.807 -31.422 -6.223 1 96.19 84 ILE A C 1
ATOM 654 O O . ILE A 1 84 ? -2.508 -32.344 -6.633 1 96.19 84 ILE A O 1
ATOM 658 N N . ILE A 1 85 ? -1.51 -31.234 -4.953 1 97 85 ILE A N 1
ATOM 659 C CA . ILE A 1 85 ? -1.925 -32.188 -3.943 1 97 85 ILE A CA 1
ATOM 660 C C . ILE A 1 85 ? -3.449 -32.219 -3.844 1 97 85 ILE A C 1
ATOM 662 O O . ILE A 1 85 ? -4.062 -33.281 -3.855 1 97 85 ILE A O 1
ATOM 666 N N . LEU A 1 86 ? -4.078 -31.078 -3.805 1 96.19 86 LEU A N 1
ATOM 667 C CA . LEU A 1 86 ? -5.523 -30.969 -3.637 1 96.19 86 LEU A CA 1
ATOM 668 C C . LEU A 1 86 ? -6.254 -31.562 -4.832 1 96.19 86 LEU A C 1
ATOM 670 O O . LEU A 1 86 ? -7.301 -32.219 -4.672 1 96.19 86 LEU A O 1
ATOM 674 N N . ARG A 1 87 ? -5.707 -31.422 -6.02 1 93.69 87 ARG A N 1
ATOM 675 C CA . ARG A 1 87 ? -6.305 -31.969 -7.23 1 93.69 87 ARG A CA 1
ATOM 676 C C . ARG A 1 87 ? -6.246 -33.5 -7.23 1 93.69 87 ARG A C 1
ATOM 678 O O . ARG A 1 87 ? -7.109 -34.156 -7.809 1 93.69 87 ARG A O 1
ATOM 685 N N . ASN A 1 88 ? -5.281 -34.031 -6.547 1 91.94 88 ASN A N 1
ATOM 686 C CA . ASN A 1 88 ? -5.043 -35.469 -6.605 1 91.94 88 ASN A CA 1
ATOM 687 C C . ASN A 1 88 ? -5.598 -36.188 -5.375 1 91.94 88 ASN A C 1
ATOM 689 O O . ASN A 1 88 ? -5.457 -37.406 -5.238 1 91.94 88 ASN A O 1
ATOM 693 N N . LEU A 1 89 ? -6.215 -35.438 -4.508 1 92.5 89 LEU A N 1
ATOM 694 C CA . LEU A 1 89 ? -6.957 -36.062 -3.42 1 92.5 89 LEU A CA 1
ATOM 695 C C . LEU A 1 89 ? -8.211 -36.75 -3.943 1 92.5 89 LEU A C 1
ATOM 697 O O . LEU A 1 89 ? -8.797 -36.312 -4.938 1 92.5 89 LEU A O 1
ATOM 701 N N . PRO A 1 90 ? -8.562 -37.875 -3.309 1 86.75 90 PRO A N 1
ATOM 702 C CA . PRO A 1 90 ? -9.727 -38.625 -3.789 1 86.75 90 PRO A CA 1
ATOM 703 C C . PRO A 1 90 ? -10.961 -37.75 -3.969 1 86.75 90 PRO A C 1
ATOM 705 O O . PRO A 1 90 ? -11.758 -37.969 -4.887 1 86.75 90 PRO A O 1
ATOM 708 N N . ALA A 1 91 ? -11.172 -36.844 -3.133 1 81.62 91 ALA A N 1
ATOM 709 C CA . ALA A 1 91 ? -12.344 -35.969 -3.195 1 81.62 91 ALA A CA 1
ATOM 710 C C . ALA A 1 91 ? -12.305 -35.094 -4.445 1 81.62 91 ALA A C 1
ATOM 712 O O . ALA A 1 91 ? -13.352 -34.656 -4.93 1 81.62 91 ALA A O 1
ATOM 713 N N . GLY A 1 92 ? -11.211 -34.844 -5.027 1 77.81 92 GLY A N 1
ATOM 714 C CA . GLY A 1 92 ? -11.039 -33.938 -6.145 1 77.81 92 GLY A CA 1
ATOM 715 C C . GLY A 1 92 ? -11.289 -34.594 -7.492 1 77.81 92 GLY A C 1
ATOM 716 O O . GLY A 1 92 ? -11.586 -33.906 -8.477 1 77.81 92 GLY A O 1
ATOM 717 N N . GLN A 1 93 ? -11.148 -35.875 -7.504 1 82.94 93 GLN A N 1
ATOM 718 C CA . GLN A 1 93 ? -11.352 -36.656 -8.727 1 82.94 93 GLN A CA 1
ATOM 719 C C . GLN A 1 93 ? -10.547 -36.062 -9.883 1 82.94 93 GLN A C 1
ATOM 721 O O . GLN A 1 93 ? -11.047 -35.969 -11.008 1 82.94 93 GLN A O 1
ATOM 726 N N . GLY A 1 94 ? -9.406 -35.438 -9.562 1 84 94 GLY A N 1
ATOM 727 C CA . GLY A 1 94 ? -8.508 -34.938 -10.578 1 84 94 GLY A CA 1
ATOM 728 C C . GLY A 1 94 ? -8.867 -33.531 -11.047 1 84 94 GLY A C 1
ATOM 729 O O . GLY A 1 94 ? -8.266 -33 -11.977 1 84 94 GLY A O 1
ATOM 730 N N . LYS A 1 95 ? -9.938 -33 -10.43 1 91.88 95 LYS A N 1
ATOM 731 C CA . LYS A 1 95 ? -10.375 -31.672 -10.797 1 91.88 95 LYS A CA 1
ATOM 732 C C . LYS A 1 95 ? -10.094 -30.672 -9.68 1 91.88 95 LYS A C 1
ATOM 734 O O . LYS A 1 95 ? -10 -31.047 -8.508 1 91.88 95 LYS A O 1
ATOM 739 N N . GLU A 1 96 ? -9.898 -29.469 -10.102 1 94.44 96 GLU A N 1
ATOM 740 C CA . GLU A 1 96 ? -9.68 -28.406 -9.117 1 94.44 96 GLU A CA 1
ATOM 741 C C . GLU A 1 96 ? -10.984 -28.031 -8.43 1 94.44 96 GLU A C 1
ATOM 743 O O . GLU A 1 96 ? -12 -27.797 -9.094 1 94.44 96 GLU A O 1
ATOM 748 N N . GLY A 1 97 ? -10.945 -27.984 -7.121 1 95.5 97 GLY A N 1
ATOM 749 C CA . GLY A 1 97 ? -12.102 -27.531 -6.367 1 95.5 97 GLY A CA 1
ATOM 750 C C . GLY A 1 97 ? -12.234 -26.016 -6.332 1 95.5 97 GLY A C 1
ATOM 751 O O . GLY A 1 97 ? -11.242 -25.297 -6.484 1 95.5 97 GLY A O 1
ATOM 752 N N . ARG A 1 98 ? -13.484 -25.672 -6.027 1 95 98 ARG A N 1
ATOM 753 C CA . ARG A 1 98 ? -13.828 -24.266 -6.031 1 95 98 ARG A CA 1
ATOM 754 C C . ARG A 1 98 ? -12.961 -23.484 -5.047 1 95 98 ARG A C 1
ATOM 756 O O . ARG A 1 98 ? -12.594 -22.328 -5.309 1 95 98 ARG A O 1
ATOM 763 N N . TYR A 1 99 ? -12.57 -24.031 -3.93 1 97.44 99 TYR A N 1
ATOM 764 C CA . TYR A 1 99 ? -11.891 -23.312 -2.863 1 97.44 99 TYR A CA 1
ATOM 765 C C . TYR A 1 99 ? -10.445 -23.781 -2.719 1 97.44 99 TYR A C 1
ATOM 767 O O . TYR A 1 99 ? -9.773 -23.438 -1.743 1 97.44 99 TYR A O 1
ATOM 775 N N . ASP A 1 100 ? -9.93 -24.516 -3.645 1 98.38 100 ASP A N 1
ATOM 776 C CA . ASP A 1 100 ? -8.57 -25.031 -3.568 1 98.38 100 ASP A CA 1
ATOM 777 C C . ASP A 1 100 ? -7.551 -23.906 -3.539 1 98.38 100 ASP A C 1
ATOM 779 O O . ASP A 1 100 ? -6.633 -23.906 -2.715 1 98.38 100 ASP A O 1
ATOM 783 N N . SER A 1 101 ? -7.777 -22.969 -4.43 1 98.75 101 SER A N 1
ATOM 784 C CA . SER A 1 101 ? -6.836 -21.844 -4.48 1 98.75 101 SER A CA 1
ATOM 785 C C . SER A 1 101 ? -6.855 -21.047 -3.18 1 98.75 101 SER A C 1
ATOM 787 O O . SER A 1 101 ? -5.824 -20.531 -2.746 1 98.75 101 SER A O 1
ATOM 789 N N . PHE A 1 102 ? -7.977 -20.969 -2.547 1 98.88 102 PHE A N 1
ATOM 790 C CA . PHE A 1 102 ? -8.102 -20.281 -1.261 1 98.88 102 PHE A CA 1
ATOM 791 C C . PHE A 1 102 ? -7.242 -20.969 -0.204 1 98.88 102 PHE A C 1
ATOM 793 O O . PHE A 1 102 ? -6.438 -20.328 0.469 1 98.88 102 PHE A O 1
ATOM 800 N N . PHE A 1 103 ? -7.379 -22.234 -0.125 1 98.75 103 PHE A N 1
ATOM 801 C CA . PHE A 1 103 ? -6.691 -22.984 0.918 1 98.75 103 PHE A CA 1
ATOM 802 C C . PHE A 1 103 ? -5.195 -23.062 0.634 1 98.75 103 PHE A C 1
ATOM 804 O O . PHE A 1 103 ? -4.379 -23.047 1.559 1 98.75 103 PHE A O 1
ATOM 811 N N . ALA A 1 104 ? -4.836 -23.203 -0.63 1 98.88 104 ALA A N 1
ATOM 812 C CA . ALA A 1 104 ? -3.424 -23.172 -0.998 1 98.88 104 ALA A CA 1
ATOM 813 C C . ALA A 1 104 ? -2.795 -21.828 -0.633 1 98.88 104 ALA A C 1
ATOM 815 O O . ALA A 1 104 ? -1.687 -21.781 -0.093 1 98.88 104 ALA A O 1
ATOM 816 N N . GLY A 1 105 ? -3.502 -20.75 -0.938 1 98.88 105 GLY A N 1
ATOM 817 C CA . GLY A 1 105 ? -3.041 -19.422 -0.548 1 98.88 105 GLY A CA 1
ATOM 818 C C . GLY A 1 105 ? -2.939 -19.25 0.955 1 98.88 105 GLY A C 1
ATOM 819 O O . GLY A 1 105 ? -2.016 -18.594 1.447 1 98.88 105 GLY A O 1
ATOM 820 N N . LEU A 1 106 ? -3.883 -19.828 1.648 1 98.88 106 LEU A N 1
ATOM 821 C CA . LEU A 1 106 ? -3.891 -19.766 3.105 1 98.88 106 LEU A CA 1
ATOM 822 C C . LEU A 1 106 ? -2.641 -20.422 3.684 1 98.88 106 LEU A C 1
ATOM 824 O O . LEU A 1 106 ? -1.979 -19.844 4.551 1 98.88 106 LEU A O 1
ATOM 828 N N . LEU A 1 107 ? -2.332 -21.531 3.178 1 98.81 107 LEU A N 1
ATOM 829 C CA . LEU A 1 107 ? -1.171 -22.281 3.654 1 98.81 107 LEU A CA 1
ATOM 830 C C . LEU A 1 107 ? 0.12 -21.516 3.352 1 98.81 107 LEU A C 1
ATOM 832 O O . LEU A 1 107 ? 0.963 -21.344 4.234 1 98.81 107 LEU A O 1
ATOM 836 N N . GLY A 1 108 ? 0.283 -21.125 2.111 1 98.69 108 GLY A N 1
ATOM 837 C CA . GLY A 1 108 ? 1.47 -20.359 1.749 1 98.69 108 GLY A CA 1
ATOM 838 C C . GLY A 1 108 ? 1.604 -19.062 2.52 1 98.69 108 GLY A C 1
ATOM 839 O O . GLY A 1 108 ? 2.693 -18.719 2.979 1 98.69 108 GLY A O 1
ATOM 840 N N . GLY A 1 109 ? 0.484 -18.312 2.645 1 98.62 109 GLY A N 1
ATOM 841 C CA . GLY A 1 109 ? 0.483 -17.062 3.391 1 98.62 109 GLY A CA 1
ATOM 842 C C . GLY A 1 109 ? 0.901 -17.234 4.84 1 98.62 109 GLY A C 1
ATOM 843 O O . GLY A 1 109 ? 1.625 -16.391 5.383 1 98.62 109 GLY A O 1
ATOM 844 N N . TYR A 1 110 ? 0.495 -18.312 5.406 1 98.44 110 TYR A N 1
ATOM 845 C CA . TYR A 1 110 ? 0.868 -18.594 6.785 1 98.44 110 TYR A CA 1
ATOM 846 C C . TYR A 1 110 ? 2.342 -18.969 6.887 1 98.44 110 TYR A C 1
ATOM 848 O O . TYR A 1 110 ? 3.076 -18.406 7.703 1 98.44 110 TYR A O 1
ATOM 856 N N . ALA A 1 111 ? 2.803 -19.812 6.07 1 98.31 111 ALA A N 1
ATOM 857 C CA . ALA A 1 111 ? 4.141 -20.391 6.152 1 98.31 111 ALA A CA 1
ATOM 858 C C . ALA A 1 111 ? 5.211 -19.344 5.836 1 98.31 111 ALA A C 1
ATOM 860 O O . ALA A 1 111 ? 6.281 -19.344 6.445 1 98.31 111 ALA A O 1
ATOM 861 N N . VAL A 1 112 ? 4.934 -18.453 4.914 1 98.38 112 VAL A N 1
ATOM 862 C CA . VAL A 1 112 ? 5.977 -17.562 4.41 1 98.38 112 VAL A CA 1
ATOM 863 C C . VAL A 1 112 ? 5.879 -16.219 5.102 1 98.38 112 VAL A C 1
ATOM 865 O O . VAL A 1 112 ? 6.895 -15.641 5.512 1 98.38 112 VAL A O 1
ATOM 868 N N . PHE A 1 113 ? 4.637 -15.742 5.273 1 98.06 113 PHE A N 1
ATOM 869 C CA . PHE A 1 113 ? 4.477 -14.352 5.691 1 98.06 113 PHE A CA 1
ATOM 870 C C . PHE A 1 113 ? 3.914 -14.273 7.105 1 98.06 113 PHE A C 1
ATOM 872 O O . PHE A 1 113 ? 4.129 -13.289 7.809 1 98.06 113 PHE A O 1
ATOM 879 N N . GLY A 1 114 ? 3.244 -15.258 7.531 1 96.38 114 GLY A N 1
ATOM 880 C CA . GLY A 1 114 ? 2.584 -15.242 8.828 1 96.38 114 GLY A CA 1
ATOM 881 C C . GLY A 1 114 ? 3.557 -15.289 9.992 1 96.38 114 GLY A C 1
ATOM 882 O O . GLY A 1 114 ? 3.318 -14.68 11.031 1 96.38 114 GLY A O 1
ATOM 883 N N . ARG A 1 115 ? 4.641 -15.953 9.766 1 89.06 115 ARG A N 1
ATOM 884 C CA . ARG A 1 115 ? 5.582 -16.156 10.859 1 89.06 115 ARG A CA 1
ATOM 885 C C . ARG A 1 115 ? 6.758 -15.195 10.766 1 89.06 115 ARG A C 1
ATOM 887 O O . ARG A 1 115 ? 7.684 -15.25 11.578 1 89.06 115 ARG A O 1
ATOM 894 N N . GLN A 1 116 ? 6.738 -14.352 9.797 1 85.38 116 GLN A N 1
ATOM 895 C CA . GLN A 1 116 ? 7.801 -13.375 9.57 1 85.38 116 GLN A CA 1
ATOM 896 C C . GLN A 1 116 ? 7.242 -11.961 9.539 1 85.38 116 GLN A C 1
ATOM 898 O O . GLN A 1 116 ? 6.43 -11.625 8.68 1 85.38 116 GLN A O 1
ATOM 903 N N . ARG A 1 117 ? 7.758 -11.109 10.461 1 82.94 117 ARG A N 1
ATOM 904 C CA . ARG A 1 117 ? 7.203 -9.766 10.547 1 82.94 117 ARG A CA 1
ATOM 905 C C . ARG A 1 117 ? 8.234 -8.719 10.148 1 82.94 117 ARG A C 1
ATOM 907 O O . ARG A 1 117 ? 8.188 -7.574 10.609 1 82.94 117 ARG A O 1
ATOM 914 N N . GLY A 1 118 ? 9.062 -9.141 9.367 1 90.25 118 GLY A N 1
ATOM 915 C CA . GLY A 1 118 ? 10.008 -8.148 8.891 1 90.25 118 GLY A CA 1
ATOM 916 C C . GLY A 1 118 ? 9.383 -7.109 7.984 1 90.25 118 GLY A C 1
ATOM 917 O O . GLY A 1 118 ? 8.289 -7.32 7.449 1 90.25 118 GLY A O 1
ATOM 918 N N . SER A 1 119 ? 10.039 -5.992 7.82 1 90.5 119 SER A N 1
ATOM 919 C CA . SER A 1 119 ? 9.5 -4.836 7.109 1 90.5 119 SER A CA 1
ATOM 920 C C . SER A 1 119 ? 9.117 -5.191 5.676 1 90.5 119 SER A C 1
ATOM 922 O O . SER A 1 119 ? 8.078 -4.762 5.18 1 90.5 119 SER A O 1
ATOM 924 N N . ILE A 1 120 ? 9.875 -5.977 5.023 1 92.56 120 ILE A N 1
ATOM 925 C CA . ILE A 1 120 ? 9.633 -6.332 3.631 1 92.56 120 ILE A CA 1
ATOM 926 C C . ILE A 1 120 ? 8.391 -7.211 3.531 1 92.56 120 ILE A C 1
ATOM 928 O O . ILE A 1 120 ? 7.504 -6.957 2.713 1 92.56 120 ILE A O 1
ATOM 932 N N . SER A 1 121 ? 8.289 -8.211 4.402 1 95 121 SER A N 1
ATOM 933 C CA . SER A 1 121 ? 7.125 -9.094 4.434 1 95 121 SER A CA 1
ATOM 934 C C . SER A 1 121 ? 5.848 -8.32 4.746 1 95 121 SER A C 1
ATOM 936 O O . SER A 1 121 ? 4.805 -8.562 4.133 1 95 121 SER A O 1
ATOM 938 N N . GLN A 1 122 ? 5.984 -7.41 5.641 1 95.56 122 GLN A N 1
ATOM 939 C CA . GLN A 1 122 ? 4.828 -6.598 6.004 1 95.56 122 GLN A CA 1
ATOM 940 C C . GLN A 1 122 ? 4.355 -5.754 4.824 1 95.56 122 GLN A C 1
ATOM 942 O O . GLN A 1 122 ? 3.154 -5.656 4.562 1 95.56 122 GLN A O 1
ATOM 947 N N . GLN A 1 123 ? 5.289 -5.184 4.148 1 94.5 123 GLN A N 1
ATOM 948 C CA . GLN A 1 123 ? 4.957 -4.355 2.994 1 94.5 123 GLN A CA 1
ATOM 949 C C . GLN A 1 123 ? 4.238 -5.172 1.924 1 94.5 123 GLN A C 1
ATOM 951 O O . GLN A 1 123 ? 3.244 -4.715 1.352 1 94.5 123 GLN A O 1
ATOM 956 N N . ILE A 1 124 ? 4.656 -6.305 1.687 1 97.06 124 ILE A N 1
ATOM 957 C CA . ILE A 1 124 ? 4.062 -7.172 0.677 1 97.06 124 ILE A CA 1
ATOM 958 C C . ILE A 1 124 ? 2.629 -7.52 1.074 1 97.06 124 ILE A C 1
ATOM 960 O O . ILE A 1 124 ? 1.704 -7.375 0.271 1 97.06 124 ILE A O 1
ATOM 964 N N . VAL A 1 125 ? 2.488 -7.918 2.322 1 98.25 125 VAL A N 1
ATOM 965 C CA . VAL A 1 125 ? 1.178 -8.367 2.787 1 98.25 125 VAL A CA 1
ATOM 966 C C . VAL A 1 125 ? 0.199 -7.195 2.777 1 98.25 125 VAL A C 1
ATOM 968 O O . VAL A 1 125 ? -0.956 -7.344 2.371 1 98.25 125 VAL A O 1
ATOM 971 N N . ILE A 1 126 ? 0.61 -6.07 3.182 1 97.62 126 ILE A N 1
ATOM 972 C CA . ILE A 1 126 ? -0.243 -4.891 3.246 1 97.62 126 ILE A CA 1
ATOM 973 C C . ILE A 1 126 ? -0.639 -4.461 1.834 1 97.62 126 ILE A C 1
ATOM 975 O O . ILE A 1 126 ? -1.78 -4.059 1.598 1 97.62 126 ILE A O 1
ATOM 979 N N . TYR A 1 127 ? 0.267 -4.586 0.919 1 97 127 TYR A N 1
ATOM 980 C CA . TYR A 1 127 ? -0.023 -4.328 -0.486 1 97 127 TYR A CA 1
ATOM 981 C C . TYR A 1 127 ? -1.103 -5.273 -1.004 1 97 127 TYR A C 1
ATOM 983 O O . TYR A 1 127 ? -2.084 -4.832 -1.608 1 97 127 TYR A O 1
ATOM 991 N N . VAL A 1 128 ? -0.926 -6.484 -0.766 1 98.62 128 VAL A N 1
ATOM 992 C CA . VAL A 1 128 ? -1.873 -7.504 -1.2 1 98.62 128 VAL A CA 1
ATOM 993 C C . VAL A 1 128 ? -3.238 -7.25 -0.563 1 98.62 128 VAL A C 1
ATOM 995 O O . VAL A 1 128 ? -4.266 -7.281 -1.246 1 98.62 128 VAL A O 1
ATOM 998 N N . PHE A 1 129 ? -3.252 -6.961 0.696 1 98.62 129 PHE A N 1
ATOM 999 C CA . PHE A 1 129 ? -4.488 -6.715 1.43 1 98.62 129 PHE A CA 1
ATOM 1000 C C . PHE A 1 129 ? -5.273 -5.57 0.797 1 98.62 129 PHE A C 1
ATOM 1002 O O . PHE A 1 129 ? -6.48 -5.688 0.577 1 98.62 129 PHE A O 1
ATOM 1009 N N . ALA A 1 130 ? -4.582 -4.5 0.562 1 98.31 130 ALA A N 1
ATOM 1010 C CA . ALA A 1 130 ? -5.262 -3.336 0.003 1 98.31 130 ALA A CA 1
ATOM 1011 C C . ALA A 1 130 ? -5.914 -3.67 -1.336 1 98.31 130 ALA A C 1
ATOM 1013 O O . ALA A 1 130 ? -7.047 -3.266 -1.6 1 98.31 130 ALA A O 1
ATOM 1014 N N . ARG A 1 131 ? -5.27 -4.422 -2.166 1 98 131 ARG A N 1
ATOM 1015 C CA . ARG A 1 131 ? -5.797 -4.758 -3.486 1 98 131 ARG A CA 1
ATOM 1016 C C . ARG A 1 131 ? -6.922 -5.777 -3.383 1 98 131 ARG A C 1
ATOM 1018 O O . ARG A 1 131 ? -7.855 -5.762 -4.188 1 98 131 ARG A O 1
ATOM 1025 N N . VAL A 1 132 ? -6.793 -6.645 -2.396 1 98.62 132 VAL A N 1
ATOM 1026 C CA . VAL A 1 132 ? -7.875 -7.59 -2.135 1 98.62 132 VAL A CA 1
ATOM 1027 C C . VAL A 1 132 ? -9.148 -6.832 -1.757 1 98.62 132 VAL A C 1
ATOM 1029 O O . VAL A 1 132 ? -10.227 -7.129 -2.268 1 98.62 132 VAL A O 1
ATOM 1032 N N . MET A 1 133 ? -9 -5.859 -0.896 1 98 133 MET A N 1
ATOM 1033 C CA . MET A 1 133 ? -10.148 -5.082 -0.45 1 98 133 MET A CA 1
ATOM 1034 C C . MET A 1 133 ? -10.789 -4.336 -1.617 1 98 133 MET A C 1
ATOM 1036 O O . MET A 1 133 ? -12.016 -4.281 -1.729 1 98 133 MET A O 1
ATOM 1040 N N . LEU A 1 134 ? -10 -3.785 -2.453 1 97.31 134 LEU A N 1
ATOM 1041 C CA . LEU A 1 134 ? -10.516 -3.094 -3.631 1 97.31 134 LEU A CA 1
ATOM 1042 C C . LEU A 1 134 ? -11.234 -4.066 -4.562 1 97.31 134 LEU A C 1
ATOM 1044 O O . LEU A 1 134 ? -12.297 -3.748 -5.102 1 97.31 134 LEU A O 1
ATOM 1048 N N . SER A 1 135 ? -10.625 -5.211 -4.719 1 98.06 135 SER A N 1
ATOM 1049 C CA . SER A 1 135 ? -11.234 -6.238 -5.559 1 98.06 135 SER A CA 1
ATOM 1050 C C . SER A 1 135 ? -12.57 -6.695 -4.996 1 98.06 135 SER A C 1
ATOM 1052 O O . SER A 1 135 ? -13.547 -6.828 -5.738 1 98.06 135 SER A O 1
ATOM 1054 N N . LEU A 1 136 ? -12.641 -6.941 -3.734 1 97.69 136 LEU A N 1
ATOM 1055 C CA . LEU A 1 136 ? -13.883 -7.355 -3.088 1 97.69 136 LEU A CA 1
ATOM 1056 C C . LEU A 1 136 ? -14.945 -6.27 -3.203 1 97.69 136 LEU A C 1
ATOM 1058 O O . LEU A 1 136 ? -16.125 -6.566 -3.357 1 97.69 136 LEU A O 1
ATOM 1062 N N . ALA A 1 137 ? -14.539 -5.02 -3.096 1 95.81 137 ALA A N 1
ATOM 1063 C CA . ALA A 1 137 ? -15.477 -3.91 -3.264 1 95.81 137 ALA A CA 1
ATOM 1064 C C . ALA A 1 137 ? -16.078 -3.908 -4.668 1 95.81 137 ALA A C 1
ATOM 1066 O O . ALA A 1 137 ? -17.281 -3.746 -4.828 1 95.81 137 ALA A O 1
ATOM 1067 N N . LYS A 1 138 ? -15.258 -4.094 -5.66 1 95 138 LYS A N 1
ATOM 1068 C CA . LYS A 1 138 ? -15.742 -4.176 -7.035 1 95 138 LYS A CA 1
ATOM 1069 C C . LYS A 1 138 ? -16.719 -5.34 -7.207 1 95 138 LYS A C 1
ATOM 1071 O O . LYS A 1 138 ? -17.781 -5.184 -7.82 1 95 138 LYS A O 1
ATOM 1076 N N . LEU A 1 139 ? -16.344 -6.41 -6.625 1 95.31 139 LEU A N 1
ATOM 1077 C CA . LEU A 1 139 ? -17.141 -7.621 -6.742 1 95.31 139 LEU A CA 1
ATOM 1078 C C . LEU A 1 139 ? -18.5 -7.441 -6.055 1 95.31 139 LEU A C 1
ATOM 1080 O O . LEU A 1 139 ? -19.516 -7.957 -6.527 1 95.31 139 LEU A O 1
ATOM 1084 N N . SER A 1 140 ? -18.594 -6.707 -4.996 1 94 140 SER A N 1
ATOM 1085 C CA . SER A 1 140 ? -19.781 -6.57 -4.164 1 94 140 SER A CA 1
ATOM 1086 C C . SER A 1 140 ? -20.875 -5.82 -4.902 1 94 140 SER A C 1
ATOM 1088 O O . SER A 1 140 ? -22.062 -5.91 -4.535 1 94 140 SER A O 1
ATOM 1090 N N . VAL A 1 141 ? -20.562 -5.113 -5.941 1 92.94 141 VAL A N 1
ATOM 1091 C CA . VAL A 1 141 ? -21.578 -4.32 -6.637 1 92.94 141 VAL A CA 1
ATOM 1092 C C . VAL A 1 141 ? -21.969 -5.016 -7.934 1 92.94 141 VAL A C 1
ATOM 1094 O O . VAL A 1 141 ? -22.859 -4.547 -8.648 1 92.94 141 VAL A O 1
ATOM 1097 N N . GLN A 1 142 ? -21.312 -6.094 -8.219 1 92.12 142 GLN A N 1
ATOM 1098 C CA . GLN A 1 142 ? -21.656 -6.84 -9.43 1 92.12 142 GLN A CA 1
ATOM 1099 C C . GLN A 1 142 ? -22.938 -7.629 -9.242 1 92.12 142 GLN A C 1
ATOM 1101 O O . GLN A 1 142 ? -23.266 -8.062 -8.133 1 92.12 142 GLN A O 1
ATOM 1106 N N . PRO A 1 143 ? -23.656 -7.816 -10.328 1 90.5 143 PRO A N 1
ATOM 1107 C CA . PRO A 1 143 ? -24.891 -8.602 -10.227 1 90.5 143 PRO A CA 1
ATOM 1108 C C . PRO A 1 143 ? -24.625 -10.078 -9.938 1 90.5 143 PRO A C 1
ATOM 1110 O O . PRO A 1 143 ? -23.641 -10.641 -10.422 1 90.5 143 PRO A O 1
ATOM 1113 N N . GLY A 1 144 ? -25.469 -10.75 -9.062 1 88.25 144 GLY A N 1
ATOM 1114 C CA . GLY A 1 144 ? -25.469 -12.188 -8.867 1 88.25 144 GLY A CA 1
ATOM 1115 C C . GLY A 1 144 ? -24.328 -12.664 -7.973 1 88.25 144 GLY A C 1
ATOM 1116 O O . GLY A 1 144 ? -24.031 -13.859 -7.914 1 88.25 144 GLY A O 1
ATOM 1117 N N . MET A 1 145 ? -23.625 -11.773 -7.34 1 83.94 145 MET A N 1
ATOM 1118 C CA . MET A 1 145 ? -22.438 -12.164 -6.574 1 83.94 145 MET A CA 1
ATOM 1119 C C . MET A 1 145 ? -22.812 -12.555 -5.148 1 83.94 145 MET A C 1
ATOM 1121 O O . MET A 1 145 ? -22.109 -13.336 -4.504 1 83.94 145 MET A O 1
ATOM 1125 N N . HIS A 1 146 ? -23.891 -11.977 -4.672 1 84 146 HIS A N 1
ATOM 1126 C CA . HIS A 1 146 ? -24.375 -12.289 -3.332 1 84 146 HIS A CA 1
ATOM 1127 C C . HIS A 1 146 ? -25.891 -12.148 -3.248 1 84 146 HIS A C 1
ATOM 1129 O O . HIS A 1 146 ? -26.516 -11.57 -4.141 1 84 146 HIS A O 1
ATOM 1135 N N . PRO A 1 147 ? -26.422 -12.727 -2.211 1 85.5 147 PRO A N 1
ATOM 1136 C CA . PRO A 1 147 ? -27.891 -12.758 -2.109 1 85.5 147 PRO A CA 1
ATOM 1137 C C . PRO A 1 147 ? -28.5 -11.367 -2.125 1 85.5 147 PRO A C 1
ATOM 1139 O O . PRO A 1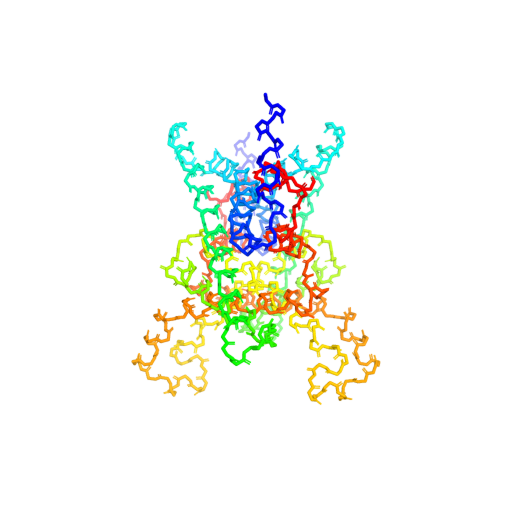 147 ? -29.625 -11.195 -2.605 1 85.5 147 PRO A O 1
ATOM 1142 N N . LEU A 1 148 ? -27.828 -10.414 -1.722 1 85.88 148 LEU A N 1
ATOM 1143 C CA . LEU A 1 148 ? -28.375 -9.062 -1.634 1 85.88 148 LEU A CA 1
ATOM 1144 C C . LEU A 1 148 ? -28.125 -8.289 -2.924 1 85.88 148 LEU A C 1
ATOM 1146 O O . LEU A 1 148 ? -28.531 -7.129 -3.049 1 85.88 148 LEU A O 1
ATOM 1150 N N . SER A 1 149 ? -27.5 -8.898 -3.826 1 86.56 149 SER A N 1
ATOM 1151 C CA . SER A 1 149 ? -27.141 -8.234 -5.07 1 86.56 149 SER A CA 1
ATOM 1152 C C . SER A 1 149 ? -28.375 -7.789 -5.848 1 86.56 149 SER A C 1
ATOM 1154 O O . SER A 1 149 ? -28.328 -6.805 -6.586 1 86.56 149 SER A O 1
ATOM 1156 N N . SER A 1 150 ? -29.406 -8.547 -5.641 1 86.62 150 SER A N 1
ATOM 1157 C CA . SER A 1 150 ? -30.625 -8.242 -6.375 1 86.62 150 SER A CA 1
ATOM 1158 C C . SER A 1 150 ? -31.281 -6.969 -5.855 1 86.62 150 SER A C 1
ATOM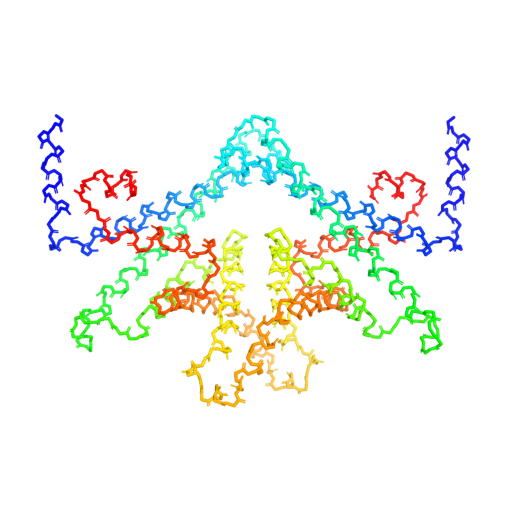 1160 O O . SER A 1 150 ? -32.094 -6.359 -6.547 1 86.62 150 SER A O 1
ATOM 1162 N N . LEU A 1 151 ? -30.906 -6.621 -4.637 1 88.94 151 LEU A N 1
ATOM 1163 C CA . LEU A 1 151 ? -31.469 -5.418 -4.039 1 88.94 151 LEU A CA 1
ATOM 1164 C C . LEU A 1 151 ? -30.828 -4.164 -4.625 1 88.94 151 LEU A C 1
ATOM 1166 O O . LEU A 1 151 ? -31.359 -3.059 -4.453 1 88.94 151 LEU A O 1
ATOM 1170 N N . ILE A 1 152 ? -29.781 -4.344 -5.348 1 91.56 152 ILE A N 1
ATOM 1171 C CA . ILE A 1 152 ? -29.109 -3.209 -5.969 1 91.56 152 ILE A CA 1
ATOM 1172 C C . ILE A 1 152 ? -29.594 -3.051 -7.41 1 91.56 152 ILE A C 1
ATOM 1174 O O . ILE A 1 152 ? -29.266 -3.867 -8.273 1 91.56 152 ILE A O 1
ATOM 1178 N N . SER A 1 153 ? -30.328 -2.057 -7.656 1 92.12 153 SER A N 1
ATOM 1179 C CA . SER A 1 153 ? -30.844 -1.806 -9 1 92.12 153 SER A CA 1
ATOM 1180 C C . SER A 1 153 ? -29.719 -1.428 -9.961 1 92.12 153 SER A C 1
ATOM 1182 O O . SER A 1 153 ? -28.641 -1.014 -9.523 1 92.12 153 SER A O 1
ATOM 1184 N N . PRO A 1 154 ? -29.984 -1.59 -11.203 1 91.5 154 PRO A N 1
ATOM 1185 C CA . PRO A 1 154 ? -28.984 -1.191 -12.188 1 91.5 154 PRO A CA 1
ATOM 1186 C C . PRO A 1 154 ? -28.594 0.282 -12.078 1 91.5 154 PRO A C 1
ATOM 1188 O O . PRO A 1 154 ? -27.422 0.628 -12.219 1 91.5 154 PRO A O 1
ATOM 1191 N N . HIS A 1 155 ? -29.562 1.054 -11.812 1 93.5 155 HIS A N 1
ATOM 1192 C CA . HIS A 1 155 ? -29.281 2.479 -11.664 1 93.5 155 HIS A CA 1
ATOM 1193 C C . HIS A 1 155 ? -28.438 2.752 -10.422 1 93.5 155 HIS A C 1
ATOM 1195 O O . HIS A 1 155 ? -27.484 3.521 -10.477 1 93.5 155 HIS A O 1
ATOM 1201 N N . ALA A 1 156 ? -28.734 2.098 -9.32 1 93.06 156 ALA A N 1
ATOM 1202 C CA . ALA A 1 156 ? -27.969 2.236 -8.086 1 93.06 156 ALA A CA 1
ATOM 1203 C C . ALA A 1 156 ? -26.547 1.72 -8.266 1 93.06 156 ALA A C 1
ATOM 1205 O O . ALA A 1 156 ? -25.594 2.32 -7.766 1 93.06 156 ALA A O 1
ATOM 1206 N N . ARG A 1 157 ? -26.422 0.694 -8.953 1 93.44 157 ARG A N 1
ATOM 1207 C CA . ARG A 1 157 ? -25.109 0.11 -9.234 1 93.44 157 ARG A CA 1
ATOM 1208 C C . ARG A 1 157 ? -24.219 1.091 -10 1 93.44 157 ARG A C 1
ATOM 1210 O O . ARG A 1 157 ? -23.047 1.262 -9.672 1 93.44 157 ARG A O 1
ATOM 1217 N N . ALA A 1 158 ? -24.781 1.638 -10.984 1 93.5 158 ALA A N 1
ATOM 1218 C CA . ALA A 1 158 ? -24.062 2.629 -11.773 1 93.5 158 ALA A CA 1
ATOM 1219 C C . ALA A 1 158 ? -23.641 3.818 -10.906 1 93.5 158 ALA A C 1
ATOM 1221 O O . ALA A 1 158 ? -22.516 4.293 -11 1 93.5 158 ALA A O 1
ATOM 1222 N N . SER A 1 159 ? -24.516 4.23 -10.117 1 94.06 159 SER A N 1
ATOM 1223 C CA . SER A 1 159 ? -24.234 5.359 -9.234 1 94.06 159 SER A CA 1
ATOM 1224 C C . SER A 1 159 ? -23.141 5.016 -8.227 1 94.06 159 SER A C 1
ATOM 1226 O O . SER A 1 159 ? -22.25 5.82 -7.977 1 94.06 159 SER A O 1
ATOM 1228 N N . ILE A 1 160 ? -23.219 3.869 -7.68 1 93.38 160 ILE A N 1
ATOM 1229 C CA . ILE A 1 160 ? -22.219 3.418 -6.719 1 93.38 160 ILE A CA 1
ATOM 1230 C C . ILE A 1 160 ? -20.859 3.338 -7.395 1 93.38 160 ILE A C 1
ATOM 1232 O O . ILE A 1 160 ? -19.859 3.844 -6.863 1 93.38 160 ILE A O 1
ATOM 1236 N N . THR A 1 161 ? -20.828 2.801 -8.531 1 91.94 161 THR A N 1
ATOM 1237 C CA . THR A 1 161 ? -19.578 2.641 -9.266 1 91.94 161 THR A CA 1
ATOM 1238 C C . THR A 1 161 ? -18.984 4 -9.625 1 91.94 161 THR A C 1
ATOM 1240 O O . THR A 1 161 ? -17.766 4.207 -9.492 1 91.94 161 THR A O 1
ATOM 1243 N N . ASP A 1 162 ? -19.797 4.887 -9.992 1 92.25 162 ASP A N 1
ATOM 1244 C CA . ASP A 1 162 ? -19.344 6.203 -10.43 1 92.25 162 ASP A CA 1
ATOM 1245 C C . ASP A 1 162 ? -18.797 7.016 -9.258 1 92.25 162 ASP A C 1
ATOM 1247 O O . ASP A 1 162 ? -17.922 7.859 -9.438 1 92.25 162 ASP A O 1
ATOM 1251 N N . ASN A 1 163 ? -19.297 6.719 -8.094 1 94.69 163 ASN A N 1
ATOM 1252 C CA . ASN A 1 163 ? -18.938 7.543 -6.949 1 94.69 163 ASN A CA 1
ATOM 1253 C C . ASN A 1 163 ? -18.031 6.781 -5.977 1 94.69 163 ASN A C 1
ATOM 1255 O O . ASN A 1 163 ? -17.656 7.309 -4.93 1 94.69 163 ASN A O 1
ATOM 1259 N N . ALA A 1 164 ? -17.688 5.613 -6.34 1 94.75 164 ALA A N 1
ATOM 1260 C CA . ALA A 1 164 ? -16.953 4.746 -5.434 1 94.75 164 ALA A CA 1
ATOM 1261 C C . ALA A 1 164 ? -15.594 5.348 -5.086 1 94.75 164 ALA A C 1
ATOM 1263 O O . ALA A 1 164 ? -15.211 5.398 -3.916 1 94.75 164 ALA A O 1
ATOM 1264 N N . TRP A 1 165 ? -14.914 5.883 -6.043 1 96 165 TRP A N 1
ATOM 1265 C CA . TRP A 1 165 ? -13.555 6.355 -5.801 1 96 165 TRP A CA 1
ATOM 1266 C C . TRP A 1 165 ? -13.562 7.629 -4.965 1 96 165 TRP A C 1
ATOM 1268 O O . TRP A 1 165 ? -12.859 7.719 -3.955 1 96 165 TRP A O 1
ATOM 1278 N N . PRO A 1 166 ? -14.398 8.625 -5.309 1 97.5 166 PRO A N 1
ATOM 1279 C CA . PRO A 1 166 ? -14.438 9.82 -4.465 1 97.5 166 PRO A CA 1
ATOM 1280 C C . PRO A 1 166 ? -14.781 9.5 -3.01 1 97.5 166 PRO A C 1
ATOM 1282 O O . PRO A 1 166 ? -14.195 10.078 -2.094 1 97.5 166 PRO A O 1
ATOM 1285 N N . VAL A 1 167 ? -15.672 8.617 -2.809 1 97.62 167 VAL A N 1
ATOM 1286 C CA . VAL A 1 167 ? -16.062 8.25 -1.452 1 97.62 167 VAL A CA 1
ATOM 1287 C C . VAL A 1 167 ? -14.922 7.516 -0.762 1 97.62 167 VAL A C 1
ATOM 1289 O O . VAL A 1 167 ? -14.594 7.801 0.393 1 97.62 167 VAL A O 1
ATOM 1292 N N . PHE A 1 168 ? -14.312 6.613 -1.508 1 97.81 168 PHE A N 1
ATOM 1293 C CA . PHE A 1 168 ? -13.203 5.824 -0.985 1 97.81 168 PHE A CA 1
ATOM 1294 C C . PHE A 1 168 ? -12.047 6.73 -0.577 1 97.81 168 PHE A C 1
ATOM 1296 O O . PHE A 1 168 ? -11.531 6.617 0.537 1 97.81 168 PHE A O 1
ATOM 1303 N N . ALA A 1 169 ? -11.68 7.625 -1.424 1 98.31 169 ALA A N 1
ATOM 1304 C CA . ALA A 1 169 ? -10.562 8.531 -1.178 1 98.31 169 ALA A CA 1
ATOM 1305 C C . ALA A 1 169 ? -10.859 9.461 -0.006 1 98.31 169 ALA A C 1
ATOM 1307 O O . ALA A 1 169 ? -10.039 9.602 0.905 1 98.31 169 ALA A O 1
ATOM 1308 N N . SER A 1 170 ? -11.984 10.055 -0.014 1 98.62 170 SER A N 1
ATOM 1309 C CA . SER A 1 170 ? -12.344 11.016 1.015 1 98.62 170 SER A CA 1
ATOM 1310 C C . SER A 1 170 ? -12.445 10.359 2.387 1 98.62 170 SER A C 1
ATOM 1312 O O . SER A 1 170 ? -11.938 10.891 3.375 1 98.62 170 SER A O 1
ATOM 1314 N N . MET A 1 171 ? -13.047 9.172 2.449 1 98.69 171 MET A N 1
ATOM 1315 C CA . MET A 1 171 ? -13.211 8.477 3.725 1 98.69 171 MET A CA 1
ATOM 1316 C C . MET A 1 171 ? -11.867 8.008 4.266 1 98.69 171 MET A C 1
ATOM 1318 O O . MET A 1 171 ? -11.625 8.07 5.473 1 98.69 171 MET A O 1
ATOM 1322 N N . SER A 1 172 ? -10.969 7.559 3.369 1 98.75 172 SER A N 1
ATOM 1323 C CA . SER A 1 172 ? -9.633 7.152 3.797 1 98.75 172 SER A CA 1
ATOM 1324 C C . SER A 1 172 ? -8.883 8.312 4.445 1 98.75 172 SER A C 1
ATOM 1326 O O . SER A 1 172 ? -8.297 8.156 5.516 1 98.75 172 SER A O 1
ATOM 1328 N N . TRP A 1 173 ? -9 9.445 3.877 1 98.88 173 TRP A N 1
ATOM 1329 C CA . TRP A 1 173 ? -8.281 10.609 4.391 1 98.88 173 TRP A CA 1
ATOM 1330 C C . TRP A 1 173 ? -8.961 11.156 5.641 1 98.88 173 TRP A C 1
ATOM 1332 O O . TRP A 1 173 ? -8.289 11.641 6.555 1 98.88 173 TRP A O 1
ATOM 1342 N N . ALA A 1 174 ? -10.266 11.102 5.656 1 98.94 174 ALA A N 1
ATOM 1343 C CA . ALA A 1 174 ? -10.984 11.5 6.863 1 98.94 174 ALA A CA 1
ATOM 1344 C C . ALA A 1 174 ? -10.547 10.664 8.062 1 98.94 174 ALA A C 1
ATOM 1346 O O . ALA A 1 174 ? -10.227 11.203 9.117 1 98.94 174 ALA A O 1
ATOM 1347 N N . LEU A 1 175 ? -10.461 9.414 7.855 1 98.94 175 LEU A N 1
ATOM 1348 C CA . LEU A 1 175 ? -10.172 8.484 8.945 1 98.94 175 LEU A CA 1
ATOM 1349 C C . LEU A 1 175 ? -8.711 8.586 9.367 1 98.94 175 LEU A C 1
ATOM 1351 O O . LEU A 1 175 ? -8.406 8.523 10.562 1 98.94 175 LEU A O 1
ATOM 1355 N N . VAL A 1 176 ? -7.785 8.742 8.414 1 98.94 176 VAL A N 1
ATOM 1356 C CA . VAL A 1 176 ? -6.383 8.805 8.812 1 98.94 176 VAL A CA 1
ATOM 1357 C C . VAL A 1 176 ? -6.125 10.078 9.609 1 98.94 176 VAL A C 1
ATOM 1359 O O . VAL A 1 176 ? -5.348 10.078 10.57 1 98.94 176 VAL A O 1
ATOM 1362 N N . MET A 1 177 ? -6.824 11.141 9.242 1 98.94 177 MET A N 1
ATOM 1363 C CA . MET A 1 177 ? -6.605 12.375 9.984 1 98.94 177 MET A CA 1
ATOM 1364 C C . MET A 1 177 ? -7.223 12.297 11.375 1 98.94 177 MET A C 1
ATOM 1366 O O . MET A 1 177 ? -6.676 12.828 12.336 1 98.94 177 MET A O 1
ATOM 1370 N N . TYR A 1 178 ? -8.352 11.672 11.469 1 98.81 178 TYR A N 1
ATOM 1371 C CA . TYR A 1 178 ? -8.961 11.438 12.773 1 98.81 178 TYR A CA 1
ATOM 1372 C C . TYR A 1 178 ? -8.062 10.578 13.648 1 98.81 178 TYR A C 1
ATOM 1374 O O . TYR A 1 178 ? -7.812 10.914 14.812 1 98.81 178 TYR A O 1
ATOM 1382 N N . LEU A 1 179 ? -7.543 9.508 13.109 1 98.81 179 LEU A N 1
ATOM 1383 C CA . LEU A 1 179 ? -6.68 8.594 13.852 1 98.81 179 LEU A CA 1
ATOM 1384 C C . LEU A 1 179 ? -5.371 9.273 14.234 1 98.81 179 LEU A C 1
ATOM 1386 O O . LEU A 1 179 ? -4.855 9.062 15.336 1 98.81 179 LEU A O 1
ATOM 1390 N N . PHE A 1 180 ? -4.855 10.031 13.328 1 98.81 180 PHE A N 1
ATOM 1391 C CA . PHE A 1 180 ? -3.627 10.758 13.625 1 98.81 180 PHE A CA 1
ATOM 1392 C C . PHE A 1 180 ? -3.832 11.719 14.789 1 98.81 180 PHE A C 1
ATOM 1394 O O . PHE A 1 180 ? -2.957 11.852 15.648 1 98.81 180 PHE A O 1
ATOM 1401 N N . ARG A 1 181 ? -4.988 12.32 14.82 1 98.44 181 ARG A N 1
ATOM 1402 C CA . ARG A 1 181 ? -5.273 13.328 15.836 1 98.44 181 ARG A CA 1
ATOM 1403 C C . ARG A 1 181 ? -5.469 12.68 17.203 1 98.44 181 ARG A C 1
ATOM 1405 O O . ARG A 1 181 ? -4.973 13.188 18.219 1 98.44 181 ARG A O 1
ATOM 1412 N N . TRP A 1 182 ? -6.129 11.57 17.219 1 97.81 182 TRP A N 1
ATOM 1413 C CA . TRP A 1 182 ? -6.605 11.094 18.516 1 97.81 182 TRP A CA 1
ATOM 1414 C C . TRP A 1 182 ? -5.934 9.781 18.906 1 97.81 182 TRP A C 1
ATOM 1416 O O . TRP A 1 182 ? -5.871 9.43 20.078 1 97.81 182 TRP A O 1
ATOM 1426 N N . TYR A 1 183 ? -5.418 9.055 17.953 1 97.81 183 TYR A N 1
ATOM 1427 C CA . TYR A 1 183 ? -4.805 7.758 18.234 1 97.81 183 TYR A CA 1
ATOM 1428 C C . TYR A 1 183 ? -3.543 7.566 17.406 1 97.81 183 TYR A C 1
ATOM 1430 O O . TYR A 1 183 ? -3.389 6.547 16.719 1 97.81 183 TYR A O 1
ATOM 1438 N N . PRO A 1 184 ? -2.594 8.484 17.422 1 97.94 184 PRO A N 1
ATOM 1439 C CA . PRO A 1 184 ? -1.41 8.422 16.562 1 97.94 184 PRO A CA 1
ATOM 1440 C C . PRO A 1 184 ? -0.55 7.188 16.828 1 97.94 184 PRO A C 1
ATOM 1442 O O . PRO A 1 184 ? 0.161 6.723 15.93 1 97.94 184 PRO A O 1
ATOM 1445 N N . GLU A 1 185 ? -0.649 6.602 17.984 1 96.69 185 GLU A N 1
ATOM 1446 C CA . GLU A 1 185 ? 0.177 5.461 18.375 1 96.69 185 GLU A CA 1
ATOM 1447 C C . GLU A 1 185 ? -0.228 4.203 17.625 1 96.69 185 GLU A C 1
ATOM 1449 O O . GLU A 1 185 ? 0.527 3.229 17.578 1 96.69 185 GLU A O 1
ATOM 1454 N N . THR A 1 186 ? -1.459 4.219 17.062 1 97.12 186 THR A N 1
ATOM 1455 C CA . THR A 1 186 ? -1.938 3.041 16.359 1 97.12 186 THR A CA 1
ATOM 1456 C C . THR A 1 186 ? -1.464 3.057 14.906 1 97.12 186 THR A C 1
ATOM 1458 O O . THR A 1 186 ? -1.54 2.041 14.211 1 97.12 186 THR A O 1
ATOM 1461 N N . LEU A 1 187 ? -1.005 4.16 14.398 1 97.69 187 LEU A N 1
ATOM 1462 C CA . LEU A 1 187 ? -0.553 4.27 13.016 1 97.69 187 LEU A CA 1
ATOM 1463 C C . LEU A 1 187 ? 0.809 3.607 12.836 1 97.69 187 LEU A C 1
ATOM 1465 O O . LEU A 1 187 ? 1.655 3.664 13.727 1 97.69 187 LEU A O 1
ATOM 1469 N N . ALA A 1 188 ? 0.959 3.023 11.703 1 95.12 188 ALA A N 1
ATOM 1470 C CA . ALA A 1 188 ? 2.283 2.518 11.352 1 95.12 188 ALA A CA 1
ATOM 1471 C C . ALA A 1 188 ? 3.332 3.621 11.438 1 95.12 188 ALA A C 1
ATOM 1473 O O . ALA A 1 188 ? 3.064 4.77 11.07 1 95.12 188 ALA A O 1
ATOM 1474 N N . SER A 1 189 ? 4.516 3.262 11.828 1 94.62 189 SER A N 1
ATOM 1475 C CA . SER A 1 189 ? 5.566 4.227 12.133 1 94.62 189 SER A CA 1
ATOM 1476 C C . SER A 1 189 ? 5.891 5.094 10.922 1 94.62 189 SER A C 1
ATOM 1478 O O . SER A 1 189 ? 6.078 6.305 11.055 1 94.62 189 SER A O 1
ATOM 1480 N N . SER A 1 190 ? 5.949 4.512 9.75 1 92.44 190 SER A N 1
ATOM 1481 C CA . SER A 1 190 ? 6.273 5.258 8.539 1 92.44 190 SER A CA 1
ATOM 1482 C C . SER A 1 190 ? 5.219 6.316 8.242 1 92.44 190 SER A C 1
ATOM 1484 O O . SER A 1 190 ? 5.551 7.473 7.98 1 92.44 190 SER A O 1
ATOM 1486 N N . LEU A 1 191 ? 3.986 5.977 8.375 1 96.69 191 LEU A N 1
ATOM 1487 C CA . LEU A 1 191 ? 2.9 6.922 8.133 1 96.69 191 LEU A CA 1
ATOM 1488 C C . LEU A 1 191 ? 2.865 8 9.211 1 96.69 191 LEU A C 1
ATOM 1490 O O . LEU A 1 191 ? 2.715 9.188 8.898 1 96.69 191 LEU A O 1
ATOM 1494 N N . ARG A 1 192 ? 3.029 7.586 10.422 1 97.75 192 ARG A N 1
ATOM 1495 C CA . ARG A 1 192 ? 3.018 8.539 11.523 1 97.75 192 ARG A CA 1
ATOM 1496 C C . ARG A 1 192 ? 4.113 9.586 11.352 1 97.75 192 ARG A C 1
ATOM 1498 O O . ARG A 1 192 ? 3.875 10.781 11.547 1 97.75 192 ARG A O 1
ATOM 1505 N N . SER A 1 193 ? 5.246 9.125 10.961 1 96.69 193 SER A N 1
ATOM 1506 C CA . SER A 1 193 ? 6.367 10.039 10.773 1 96.69 193 SER A CA 1
ATOM 1507 C C . SER A 1 193 ? 6.078 11.047 9.672 1 96.69 193 SER A C 1
ATOM 1509 O O . SER A 1 193 ? 6.395 12.234 9.805 1 96.69 193 SER A O 1
ATOM 1511 N N . SER A 1 194 ? 5.496 10.578 8.617 1 97.12 194 SER A N 1
ATOM 1512 C CA . SER A 1 194 ? 5.121 11.469 7.527 1 97.12 194 SER A CA 1
ATOM 1513 C C . SER A 1 194 ? 4.102 12.508 7.98 1 97.12 194 SER A C 1
ATOM 1515 O O . SER A 1 194 ? 4.211 13.688 7.637 1 97.12 194 SER A O 1
ATOM 1517 N N . MET A 1 195 ? 3.164 12.078 8.734 1 98.44 195 MET A N 1
ATOM 1518 C CA . MET A 1 195 ? 2.098 12.961 9.188 1 98.44 195 MET A CA 1
ATOM 1519 C C . MET A 1 195 ? 2.629 13.992 10.18 1 98.44 195 MET A C 1
ATOM 1521 O O . MET A 1 195 ? 2.248 15.164 10.133 1 98.44 195 MET A O 1
ATOM 1525 N N . VAL A 1 196 ? 3.508 13.547 11.008 1 98.44 196 VAL A N 1
ATOM 1526 C CA . VAL A 1 196 ? 4.133 14.477 11.945 1 98.44 196 VAL A CA 1
ATOM 1527 C C . VAL A 1 196 ? 4.902 15.547 11.172 1 98.44 196 VAL A C 1
ATOM 1529 O O . VAL A 1 196 ? 4.754 16.75 11.438 1 98.44 196 VAL A O 1
ATOM 1532 N N . TYR A 1 197 ? 5.637 15.156 10.227 1 97.56 197 TYR A N 1
ATOM 1533 C CA . TYR A 1 197 ? 6.445 16.078 9.438 1 97.56 197 TYR A CA 1
ATOM 1534 C C . TYR A 1 197 ? 5.57 17.125 8.75 1 97.56 197 TYR A C 1
ATOM 1536 O O . TYR A 1 197 ? 5.875 18.312 8.781 1 97.56 197 TYR A O 1
ATOM 1544 N N . ILE A 1 198 ? 4.484 16.75 8.219 1 98.25 198 ILE A N 1
ATOM 1545 C CA . ILE A 1 198 ? 3.691 17.625 7.363 1 98.25 198 ILE A CA 1
ATOM 1546 C C . ILE A 1 198 ? 2.734 18.453 8.219 1 98.25 198 ILE A C 1
ATOM 1548 O O . ILE A 1 198 ? 2.584 19.656 8.008 1 98.25 198 ILE A O 1
ATOM 1552 N N . TYR A 1 199 ? 2.154 17.859 9.211 1 98.12 199 TYR A N 1
ATOM 1553 C CA . TYR A 1 199 ? 0.996 18.5 9.82 1 98.12 199 TYR A CA 1
ATOM 1554 C C . TYR A 1 199 ? 1.315 18.984 11.227 1 98.12 199 TYR A C 1
ATOM 1556 O O . TYR A 1 199 ? 0.783 20 11.68 1 98.12 199 TYR A O 1
ATOM 1564 N N . ALA A 1 200 ? 2.133 18.266 11.945 1 97.81 200 ALA A N 1
ATOM 1565 C CA . ALA A 1 200 ? 2.445 18.672 13.32 1 97.81 200 ALA A CA 1
ATOM 1566 C C . ALA A 1 200 ? 3.613 19.641 13.352 1 97.81 200 ALA A C 1
ATOM 1568 O O . ALA A 1 200 ? 3.527 20.703 13.984 1 97.81 200 ALA A O 1
ATOM 1569 N N . ASP A 1 201 ? 4.641 19.297 12.656 1 97.44 201 ASP A N 1
ATOM 1570 C CA . ASP A 1 201 ? 5.824 20.156 12.641 1 97.44 201 ASP A CA 1
ATOM 1571 C C . ASP A 1 201 ? 5.512 21.516 12.023 1 97.44 201 ASP A C 1
ATOM 1573 O O . ASP A 1 201 ? 6.168 22.516 12.336 1 97.44 201 ASP A O 1
ATOM 1577 N N . SER A 1 202 ? 4.586 21.562 11.203 1 96.56 202 SER A N 1
ATOM 1578 C CA . SER A 1 202 ? 4.25 22.781 10.492 1 96.56 202 SER A CA 1
ATOM 1579 C C . SER A 1 202 ? 3.611 23.812 11.43 1 96.56 202 SER A C 1
ATOM 1581 O O . SER A 1 202 ? 3.461 24.984 11.078 1 96.56 202 SER A O 1
ATOM 1583 N N . ASP A 1 203 ? 3.301 23.453 12.641 1 96.06 203 ASP A N 1
ATOM 1584 C CA . ASP A 1 203 ? 2.703 24.359 13.617 1 96.06 203 ASP A CA 1
ATOM 1585 C C . ASP A 1 203 ? 3.775 25.031 14.477 1 96.06 203 ASP A C 1
ATOM 1587 O O . ASP A 1 203 ? 3.467 25.875 15.312 1 96.06 203 ASP A O 1
ATOM 1591 N N . HIS A 1 204 ? 4.992 24.688 14.188 1 95.19 204 HIS A N 1
ATOM 1592 C CA . HIS A 1 204 ? 6.055 25.188 15.055 1 95.19 204 HIS A CA 1
ATOM 1593 C C . HIS A 1 204 ? 7.227 25.719 14.234 1 95.19 204 HIS A C 1
ATOM 1595 O O . HIS A 1 204 ? 7.672 25.078 13.289 1 95.19 204 HIS A O 1
ATOM 1601 N N . TRP A 1 205 ? 7.621 26.938 14.508 1 95.56 205 TRP A N 1
ATOM 1602 C CA . TRP A 1 205 ? 8.844 27.531 13.961 1 95.56 205 TRP A CA 1
ATOM 1603 C C . TRP A 1 205 ? 9.43 28.547 14.93 1 95.56 205 TRP A C 1
ATOM 1605 O O . TRP A 1 205 ? 8.719 29.094 15.781 1 95.56 205 TRP A O 1
ATOM 1615 N N . ASP A 1 206 ? 10.742 28.766 14.898 1 94.5 206 ASP A N 1
ATOM 1616 C CA . ASP A 1 206 ? 11.406 29.703 15.805 1 94.5 206 ASP A CA 1
ATOM 1617 C C . ASP A 1 206 ? 12.164 30.766 15.023 1 94.5 206 ASP A C 1
ATOM 1619 O O . ASP A 1 206 ? 12.852 31.594 15.617 1 94.5 206 ASP A O 1
ATOM 1623 N N . SER A 1 207 ? 12.133 30.688 13.781 1 93.5 207 SER A N 1
ATOM 1624 C CA . SER A 1 207 ? 12.781 31.656 12.891 1 93.5 207 SER A CA 1
ATOM 1625 C C . SER A 1 207 ? 12.195 31.578 11.484 1 93.5 207 SER A C 1
ATOM 1627 O O . SER A 1 207 ? 11.438 30.656 11.172 1 93.5 207 SER A O 1
ATOM 1629 N N . PHE A 1 208 ? 12.531 32.562 10.719 1 92.25 208 PHE A N 1
ATOM 1630 C CA . PHE A 1 208 ? 12.133 32.562 9.32 1 92.25 208 PHE A CA 1
ATOM 1631 C C . PHE A 1 208 ? 12.75 31.375 8.578 1 92.25 208 PHE A C 1
ATOM 1633 O O . PHE A 1 208 ? 12.094 30.75 7.75 1 92.25 208 PHE A O 1
ATOM 1640 N N . ARG A 1 209 ? 13.891 30.969 8.875 1 91.94 209 ARG A N 1
ATOM 1641 C CA . ARG A 1 209 ? 14.57 29.844 8.25 1 91.94 209 ARG A CA 1
ATOM 1642 C C . ARG A 1 209 ? 13.859 28.531 8.562 1 91.94 209 ARG A C 1
ATOM 1644 O O . ARG A 1 209 ? 13.68 27.688 7.684 1 91.94 209 ARG A O 1
ATOM 1651 N N . ASN A 1 210 ? 13.5 28.406 9.75 1 94.06 210 ASN A N 1
ATOM 1652 C CA . ASN A 1 210 ? 12.773 27.203 10.172 1 94.06 210 ASN A CA 1
ATOM 1653 C C . ASN A 1 210 ? 11.383 27.141 9.555 1 94.06 210 ASN A C 1
ATOM 1655 O O . ASN A 1 210 ? 10.852 26.062 9.305 1 94.06 210 ASN A O 1
ATOM 1659 N N . LEU A 1 211 ? 10.867 28.281 9.273 1 93.75 211 LEU A N 1
ATOM 1660 C CA . LEU A 1 211 ? 9.539 28.359 8.664 1 93.75 211 LEU A CA 1
ATOM 1661 C C . LEU A 1 211 ? 9.594 27.969 7.191 1 93.75 211 LEU A C 1
ATOM 1663 O O . LEU A 1 211 ? 8.766 27.188 6.719 1 93.75 211 LEU A O 1
ATOM 1667 N N . VAL A 1 212 ? 10.656 28.391 6.484 1 90.75 212 VAL A N 1
ATOM 1668 C CA . VAL A 1 212 ? 10.578 28.328 5.027 1 90.75 212 VAL A CA 1
ATOM 1669 C C . VAL A 1 212 ? 11.648 27.391 4.488 1 90.75 212 VAL A C 1
ATOM 1671 O O . VAL A 1 212 ? 11.469 26.75 3.451 1 90.75 212 VAL A O 1
ATOM 1674 N N . ILE A 1 213 ? 12.805 27.234 5.211 1 86.62 213 ILE A N 1
ATOM 1675 C CA . ILE A 1 213 ? 13.953 26.562 4.602 1 86.62 213 ILE A CA 1
ATOM 1676 C C . ILE A 1 213 ? 14.156 25.188 5.242 1 86.62 213 ILE A C 1
ATOM 1678 O O . ILE A 1 213 ? 14.266 24.188 4.539 1 86.62 213 ILE A O 1
ATOM 1682 N N . HIS A 1 214 ? 14.18 25.219 6.586 1 87.38 214 HIS A N 1
ATOM 1683 C CA . HIS A 1 214 ? 14.445 23.953 7.277 1 87.38 214 HIS A CA 1
ATOM 1684 C C . HIS A 1 214 ? 13.312 23.609 8.227 1 87.38 214 HIS A C 1
ATOM 1686 O O . HIS A 1 214 ? 12.648 24.5 8.766 1 87.38 214 HIS A O 1
ATOM 1692 N N . ASN A 1 215 ? 12.93 22.391 8.375 1 85.94 215 ASN A N 1
ATOM 1693 C CA . ASN A 1 215 ? 11.852 22 9.273 1 85.94 215 ASN A CA 1
ATOM 1694 C C . ASN A 1 215 ? 12.32 21.953 10.727 1 85.94 215 ASN A C 1
ATOM 1696 O O . ASN A 1 215 ? 11.602 22.375 11.633 1 85.94 215 ASN A O 1
ATOM 1700 N N . LYS A 1 216 ? 13.234 21.203 11.07 1 76.25 216 LYS A N 1
ATOM 1701 C CA . LYS A 1 216 ? 13.82 21.172 12.414 1 76.25 216 LYS A CA 1
ATOM 1702 C C . LYS A 1 216 ? 15.336 21.25 12.352 1 76.25 216 LYS A C 1
ATOM 1704 O O . LYS A 1 216 ? 15.953 20.797 11.383 1 76.25 216 LYS A O 1
ATOM 1709 N N . MET B 1 1 ? 22.344 41.656 5.652 1 64.38 1 MET B N 1
ATOM 1710 C CA . MET B 1 1 ? 21.734 40.344 5.68 1 64.38 1 MET B CA 1
ATOM 1711 C C . MET B 1 1 ? 21.172 40.031 7.066 1 64.38 1 MET B C 1
ATOM 1713 O O . MET B 1 1 ? 20.031 39.594 7.195 1 64.38 1 MET B O 1
ATOM 1717 N N . ASP B 1 2 ? 21.797 40.438 8.016 1 78.38 2 ASP B N 1
ATOM 1718 C CA . ASP B 1 2 ? 21.438 40.188 9.398 1 78.38 2 ASP B CA 1
ATOM 1719 C C . ASP B 1 2 ? 20.219 41.031 9.82 1 78.38 2 ASP B C 1
ATOM 1721 O O . ASP B 1 2 ? 19.328 40.531 10.492 1 78.38 2 ASP B O 1
ATOM 1725 N N . ALA B 1 3 ? 20.156 42.25 9.336 1 88.69 3 ALA B N 1
ATOM 1726 C CA . ALA B 1 3 ? 19.031 43.094 9.719 1 88.69 3 ALA B CA 1
ATOM 1727 C C . ALA B 1 3 ? 17.75 42.625 9.07 1 88.69 3 ALA B C 1
ATOM 1729 O O . ALA B 1 3 ? 16.688 42.594 9.719 1 88.69 3 ALA B O 1
ATOM 1730 N N . LEU B 1 4 ? 17.859 42.344 7.832 1 88.88 4 LEU B N 1
ATOM 1731 C CA . LEU B 1 4 ? 16.703 41.812 7.121 1 88.88 4 LEU B CA 1
ATOM 1732 C C . LEU B 1 4 ? 16.188 40.531 7.785 1 88.88 4 LEU B C 1
ATOM 1734 O O . LEU B 1 4 ? 14.984 40.406 7.996 1 88.88 4 LEU B O 1
ATOM 1738 N N . MET B 1 5 ? 17.109 39.625 8.039 1 88.06 5 MET B N 1
ATOM 1739 C CA . MET B 1 5 ? 16.734 38.375 8.688 1 88.06 5 MET B CA 1
ATOM 1740 C C . MET B 1 5 ? 16.078 38.625 10.039 1 88.06 5 MET B C 1
ATOM 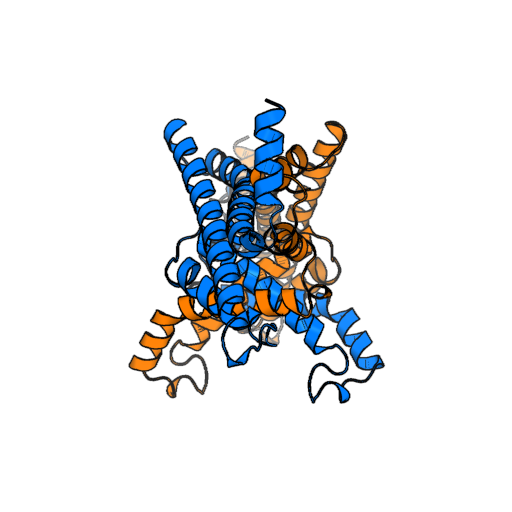1742 O O . MET B 1 5 ? 15.133 37.938 10.422 1 88.06 5 MET B O 1
ATOM 1746 N N . SER B 1 6 ? 16.562 39.594 10.703 1 89.69 6 SER B N 1
ATOM 1747 C CA . SER B 1 6 ? 16 39.938 12.008 1 89.69 6 SER B CA 1
ATOM 1748 C C . SER B 1 6 ? 14.578 40.469 11.859 1 89.69 6 SER B C 1
ATOM 1750 O O . SER B 1 6 ? 13.719 40.188 12.688 1 89.69 6 SER B O 1
ATOM 1752 N N . ARG B 1 7 ? 14.344 41.219 10.961 1 91.38 7 ARG B N 1
ATOM 1753 C CA . ARG B 1 7 ? 13.008 41.75 10.695 1 91.38 7 ARG B CA 1
ATOM 1754 C C . ARG B 1 7 ? 12.055 40.625 10.305 1 91.38 7 ARG B C 1
ATOM 1756 O O . ARG B 1 7 ? 10.898 40.594 10.734 1 91.38 7 ARG B O 1
ATOM 1763 N N . LEU B 1 8 ? 12.539 39.812 9.445 1 91.25 8 LEU B N 1
ATOM 1764 C CA . LEU B 1 8 ? 11.727 38.688 9.031 1 91.25 8 LEU B CA 1
ATOM 1765 C C . LEU B 1 8 ? 11.406 37.781 10.211 1 91.25 8 LEU B C 1
ATOM 1767 O O . LEU B 1 8 ? 10.289 37.281 10.336 1 91.25 8 LEU B O 1
ATOM 1771 N N . ASP B 1 9 ? 12.344 37.562 11.023 1 92.44 9 ASP B N 1
ATOM 1772 C CA . ASP B 1 9 ? 12.133 36.781 12.227 1 92.44 9 ASP B CA 1
ATOM 1773 C C . ASP B 1 9 ? 11.055 37.406 13.109 1 92.44 9 ASP B C 1
ATOM 1775 O O . ASP B 1 9 ? 10.203 36.688 13.656 1 92.44 9 ASP B O 1
ATOM 1779 N N . ALA B 1 10 ? 11.117 38.688 13.25 1 92.62 10 ALA B N 1
ATOM 1780 C CA . ALA B 1 10 ? 10.117 39.375 14.062 1 92.62 10 ALA B CA 1
ATOM 1781 C C . ALA B 1 10 ? 8.719 39.188 13.477 1 92.62 10 ALA B C 1
ATOM 1783 O O . ALA B 1 10 ? 7.742 39.031 14.211 1 92.62 10 ALA B O 1
ATOM 1784 N N . LEU B 1 11 ? 8.664 39.25 12.234 1 91.75 11 LEU B N 1
ATOM 1785 C CA . LEU B 1 11 ? 7.391 39.125 11.539 1 91.75 11 LEU B CA 1
ATOM 1786 C C . LEU B 1 11 ? 6.805 37.719 11.734 1 91.75 11 LEU B C 1
ATOM 1788 O O . LEU B 1 11 ? 5.629 37.594 12.07 1 91.75 11 LEU B O 1
ATOM 1792 N N . VAL B 1 12 ? 7.555 36.719 11.586 1 93.88 12 VAL B N 1
ATOM 1793 C CA . VAL B 1 12 ? 7.035 35.375 11.562 1 93.88 12 VAL B CA 1
ATOM 1794 C C . VAL B 1 12 ? 6.777 34.875 12.992 1 93.88 12 VAL B C 1
ATOM 1796 O O . VAL B 1 12 ? 6.09 33.875 13.203 1 93.88 12 VAL B O 1
ATOM 1799 N N . LEU B 1 13 ? 7.367 35.531 13.953 1 95.12 13 LEU B N 1
ATOM 1800 C CA . LEU B 1 13 ? 7.164 35.125 15.336 1 95.12 13 LEU B CA 1
ATOM 1801 C C . LEU B 1 13 ? 5.977 35.875 15.945 1 95.12 13 LEU B C 1
ATOM 1803 O O . LEU B 1 13 ? 5.652 35.688 17.125 1 95.12 13 LEU B O 1
ATOM 1807 N N . ASN B 1 14 ? 5.285 36.688 15.164 1 93.81 14 ASN B N 1
ATOM 1808 C CA . ASN B 1 14 ? 4.039 37.344 15.578 1 93.81 14 ASN B CA 1
ATOM 1809 C C . ASN B 1 14 ? 2.916 36.312 15.758 1 93.81 14 ASN B C 1
ATOM 1811 O O . ASN B 1 14 ? 2.51 35.656 14.797 1 93.81 14 ASN B O 1
ATOM 1815 N N . PRO B 1 15 ? 2.285 36.188 16.938 1 93.38 15 PRO B N 1
ATOM 1816 C CA . PRO B 1 15 ? 1.265 35.188 17.219 1 93.38 15 PRO B CA 1
ATOM 1817 C C . PRO B 1 15 ? -0.012 35.375 16.406 1 93.38 15 PRO B C 1
ATOM 1819 O O . PRO B 1 15 ? -0.729 34.406 16.125 1 93.38 15 PRO B O 1
ATOM 1822 N N . GLU B 1 16 ? -0.261 36.562 16.031 1 93.81 16 GLU B N 1
ATOM 1823 C CA . GLU B 1 16 ? -1.473 36.875 15.266 1 93.81 16 GLU B CA 1
ATOM 1824 C C . GLU B 1 16 ? -1.397 36.281 13.859 1 93.81 16 GLU B C 1
ATOM 1826 O O . GLU B 1 16 ? -2.426 35.969 13.25 1 93.81 16 GLU B O 1
ATOM 1831 N N . LEU B 1 17 ? -0.213 36.062 13.367 1 94.75 17 LEU B N 1
ATOM 1832 C CA . LEU B 1 17 ? -0.016 35.562 12.016 1 94.75 17 LEU B CA 1
ATOM 1833 C C . LEU B 1 17 ? 0.165 34.062 12.008 1 94.75 17 LEU B C 1
ATOM 1835 O O . LEU B 1 17 ? 0.19 33.438 10.945 1 94.75 17 LEU B O 1
ATOM 1839 N N . ALA B 1 18 ? 0.226 33.469 13.141 1 94.62 18 ALA B N 1
ATOM 1840 C CA . ALA B 1 18 ? 0.608 32.062 13.297 1 94.62 18 ALA B CA 1
ATOM 1841 C C . ALA B 1 18 ? -0.351 31.141 12.539 1 94.62 18 ALA B C 1
ATOM 1843 O O . ALA B 1 18 ? 0.081 30.219 11.844 1 94.62 18 ALA B O 1
ATOM 1844 N N . PRO B 1 19 ? -1.623 31.438 12.555 1 93.69 19 PRO B N 1
ATOM 1845 C CA . PRO B 1 19 ? -2.518 30.531 11.82 1 93.69 19 PRO B CA 1
ATOM 1846 C C . PRO B 1 19 ? -2.289 30.578 10.312 1 93.69 19 PRO B C 1
ATOM 1848 O O . PRO B 1 19 ? -2.246 29.531 9.664 1 93.69 19 PRO B O 1
ATOM 1851 N N . LEU B 1 20 ? -2.059 31.672 9.797 1 95.25 20 LEU B N 1
ATOM 1852 C CA . LEU B 1 20 ? -1.824 31.812 8.359 1 95.25 20 LEU B CA 1
ATOM 1853 C C . LEU B 1 20 ? -0.466 31.234 7.977 1 95.25 20 LEU B C 1
ATOM 1855 O O . LEU B 1 20 ? -0.332 30.594 6.93 1 95.25 20 LEU B O 1
ATOM 1859 N N . LEU B 1 21 ? 0.506 31.469 8.812 1 97 21 LEU B N 1
ATOM 1860 C CA . LEU B 1 21 ? 1.852 30.969 8.523 1 97 21 LEU B CA 1
ATOM 1861 C C . LEU B 1 21 ? 1.913 29.453 8.641 1 97 21 LEU B C 1
ATOM 1863 O O . LEU B 1 21 ? 2.707 28.812 7.953 1 97 21 LEU B O 1
ATOM 1867 N N . SER B 1 22 ? 1.12 28.906 9.461 1 97.06 22 SER B N 1
ATOM 1868 C CA . SER B 1 22 ? 1.063 27.438 9.562 1 97.06 22 SER B CA 1
ATOM 1869 C C . SER B 1 22 ? 0.572 26.812 8.266 1 97.06 22 SER B C 1
ATOM 1871 O O . SER B 1 22 ? 0.968 25.703 7.918 1 97.06 22 SER B O 1
ATOM 1873 N N . LEU B 1 23 ? -0.303 27.531 7.523 1 98 23 LEU B N 1
ATOM 1874 C CA . LEU B 1 23 ? -0.739 27.062 6.211 1 98 23 LEU B CA 1
ATOM 1875 C C . LEU B 1 23 ? 0.43 27.031 5.23 1 98 23 LEU B C 1
ATOM 1877 O O . LEU B 1 23 ? 0.597 26.062 4.492 1 98 23 LEU B O 1
ATOM 1881 N N . VAL B 1 24 ? 1.198 28.031 5.281 1 97.31 24 VAL B N 1
ATOM 1882 C CA . VAL B 1 24 ? 2.348 28.156 4.387 1 97.31 24 VAL B CA 1
ATOM 1883 C C . VAL B 1 24 ? 3.354 27.047 4.691 1 97.31 24 VAL B C 1
ATOM 1885 O O . VAL B 1 24 ? 3.84 26.375 3.779 1 97.31 24 VAL B O 1
ATOM 1888 N N . LYS B 1 25 ? 3.623 26.844 5.969 1 98 25 LYS B N 1
ATOM 1889 C CA . LYS B 1 25 ? 4.602 25.828 6.328 1 98 25 LYS B CA 1
ATOM 1890 C C . LYS B 1 25 ? 4.062 24.422 6.051 1 98 25 LYS B C 1
ATOM 1892 O O . LYS B 1 25 ? 4.82 23.531 5.684 1 98 25 LYS B O 1
ATOM 1897 N N . GLY B 1 26 ? 2.779 24.234 6.223 1 98.19 26 GLY B N 1
ATOM 1898 C CA . GLY B 1 26 ? 2.178 22.969 5.848 1 98.19 26 GLY B CA 1
ATOM 1899 C C . GLY B 1 26 ? 2.322 22.656 4.367 1 98.19 26 GLY B C 1
ATOM 1900 O O . GLY B 1 26 ? 2.672 21.531 4 1 98.19 26 GLY B O 1
ATOM 1901 N N . ALA B 1 27 ? 2.061 23.641 3.58 1 98.38 27 ALA B N 1
ATOM 1902 C CA . ALA B 1 27 ? 2.23 23.484 2.139 1 98.38 27 ALA B CA 1
ATOM 1903 C C . ALA B 1 27 ? 3.684 23.172 1.788 1 98.38 27 ALA B C 1
ATOM 1905 O O . ALA B 1 27 ? 3.961 22.266 0.992 1 98.38 27 ALA B O 1
ATOM 1906 N N . ARG B 1 28 ? 4.566 23.953 2.381 1 98.12 28 ARG B N 1
ATOM 1907 C CA . ARG B 1 28 ? 5.996 23.75 2.152 1 98.12 28 ARG B CA 1
ATOM 1908 C C . ARG B 1 28 ? 6.418 22.344 2.535 1 98.12 28 ARG B C 1
ATOM 1910 O O . ARG B 1 28 ? 7.117 21.672 1.774 1 98.12 28 ARG B O 1
ATOM 1917 N N . ASN B 1 29 ? 6.008 21.906 3.695 1 98.38 29 ASN B N 1
ATOM 1918 C CA . ASN B 1 29 ? 6.363 20.562 4.156 1 98.38 29 ASN B CA 1
ATOM 1919 C C . ASN B 1 29 ? 5.797 19.484 3.238 1 98.38 29 ASN B C 1
ATOM 1921 O O . ASN B 1 29 ? 6.438 18.453 3.012 1 98.38 29 ASN B O 1
ATOM 1925 N N . GLY B 1 30 ? 4.586 19.719 2.715 1 98.25 30 GLY B N 1
ATOM 1926 C CA . GLY B 1 30 ? 4.027 18.797 1.728 1 98.25 30 GLY B CA 1
ATOM 1927 C C . GLY B 1 30 ? 4.859 18.703 0.465 1 98.25 30 GLY B C 1
ATOM 1928 O O . GLY B 1 30 ? 5.098 17.609 -0.046 1 98.25 30 GLY B O 1
ATOM 1929 N N . ILE B 1 31 ? 5.328 19.828 -0.008 1 98.25 31 ILE B N 1
ATOM 1930 C CA . ILE B 1 31 ? 6.148 19.875 -1.211 1 98.25 31 ILE B CA 1
ATOM 1931 C C . ILE B 1 31 ? 7.469 19.156 -0.969 1 98.25 31 ILE B C 1
ATOM 1933 O O . ILE B 1 31 ? 7.871 18.297 -1.769 1 98.25 31 ILE B O 1
ATOM 1937 N N . VAL B 1 32 ? 8.094 19.469 0.112 1 97.25 32 VAL B N 1
ATOM 1938 C CA . VAL B 1 32 ? 9.414 18.922 0.406 1 97.25 32 VAL B CA 1
ATOM 1939 C C . VAL B 1 32 ? 9.312 17.406 0.594 1 97.25 32 VAL B C 1
ATOM 1941 O O . VAL B 1 32 ? 10.07 16.641 -0.017 1 97.25 32 VAL B O 1
ATOM 1944 N N . TYR B 1 33 ? 8.406 17.047 1.399 1 96.5 33 TYR B N 1
ATOM 1945 C CA . TYR B 1 33 ? 8.25 15.617 1.667 1 96.5 33 TYR B CA 1
ATOM 1946 C C . TYR B 1 33 ? 7.863 14.867 0.399 1 96.5 33 TYR B C 1
ATOM 1948 O O . TYR B 1 33 ? 8.445 13.82 0.091 1 96.5 33 TYR B O 1
ATOM 1956 N N . GLY B 1 34 ? 6.863 15.352 -0.332 1 96.75 34 GLY B N 1
ATOM 1957 C CA . GLY B 1 34 ? 6.438 14.719 -1.57 1 96.75 34 GLY B CA 1
ATOM 1958 C C . GLY B 1 34 ? 7.559 14.555 -2.576 1 96.75 34 GLY B C 1
ATOM 1959 O O . GLY B 1 34 ? 7.676 13.516 -3.221 1 96.75 34 GLY B O 1
ATOM 1960 N N . SER B 1 35 ? 8.352 15.57 -2.668 1 96.75 35 SER B N 1
ATOM 1961 C CA . SER B 1 35 ? 9.477 15.508 -3.592 1 96.75 35 SER B CA 1
ATOM 1962 C C . SER B 1 35 ? 10.523 14.5 -3.129 1 96.75 35 SER B C 1
ATOM 1964 O O . SER B 1 35 ? 11.023 13.711 -3.93 1 96.75 35 SER B O 1
ATOM 1966 N N . LYS B 1 36 ? 10.742 14.562 -1.889 1 93.19 36 LYS B N 1
ATOM 1967 C CA . LYS B 1 36 ? 11.789 13.719 -1.318 1 93.19 36 LYS B CA 1
ATOM 1968 C C . LYS B 1 36 ? 11.461 12.234 -1.494 1 93.19 36 LYS B C 1
ATOM 1970 O O . LYS B 1 36 ? 12.359 11.422 -1.716 1 93.19 36 LYS B O 1
ATOM 1975 N N . VAL B 1 37 ? 10.25 11.891 -1.455 1 91.94 37 VAL B N 1
ATOM 1976 C CA . VAL B 1 37 ? 9.867 10.484 -1.449 1 91.94 37 VAL B CA 1
ATOM 1977 C C . VAL B 1 37 ? 9.594 10.016 -2.877 1 91.94 37 VAL B C 1
ATOM 1979 O O . VAL B 1 37 ? 9.914 8.875 -3.236 1 91.94 37 VAL B O 1
ATOM 1982 N N . ARG B 1 38 ? 9.07 10.828 -3.74 1 95.06 38 ARG B N 1
ATOM 1983 C CA . ARG B 1 38 ? 8.641 10.391 -5.062 1 95.06 38 ARG B CA 1
ATOM 1984 C C . ARG B 1 38 ? 9.766 1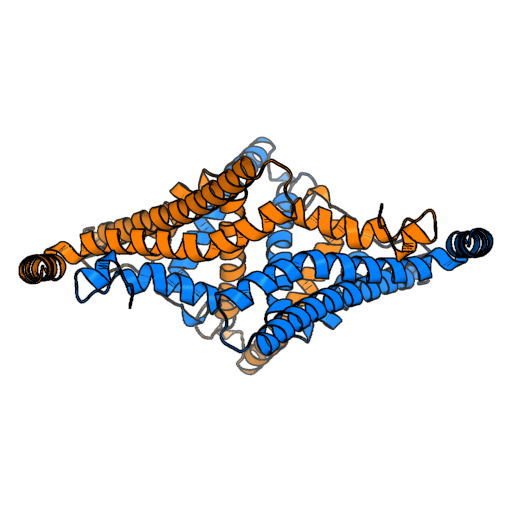0.523 -6.078 1 95.06 38 ARG B C 1
ATOM 1986 O O . ARG B 1 38 ? 9.891 9.711 -6.996 1 95.06 38 ARG B O 1
ATOM 1993 N N . PHE B 1 39 ? 10.602 11.492 -5.93 1 95.75 39 PHE B N 1
ATOM 1994 C CA . PHE B 1 39 ? 11.609 11.781 -6.949 1 95.75 39 PHE B CA 1
ATOM 1995 C C . PHE B 1 39 ? 12.5 10.57 -7.188 1 95.75 39 PHE B C 1
ATOM 1997 O O . PHE B 1 39 ? 12.594 10.078 -8.312 1 95.75 39 PHE B O 1
ATOM 2004 N N . PRO B 1 40 ? 13.125 10.062 -6.113 1 92.69 40 PRO B N 1
ATOM 2005 C CA . PRO B 1 40 ? 14.008 8.922 -6.355 1 92.69 40 PRO B CA 1
ATOM 2006 C C . PRO B 1 40 ? 13.273 7.711 -6.918 1 92.69 40 PRO B C 1
ATOM 2008 O O . PRO B 1 40 ? 13.805 7.004 -7.777 1 92.69 40 PRO B O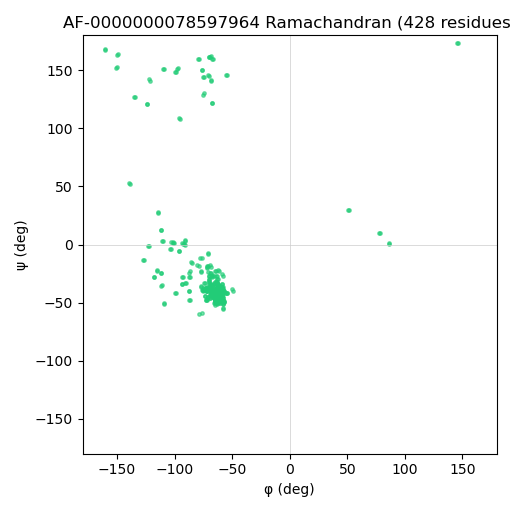 1
ATOM 2011 N N . HIS B 1 41 ? 12.117 7.496 -6.457 1 90.88 41 HIS B N 1
ATOM 2012 C CA . HIS B 1 41 ? 11.328 6.379 -6.961 1 90.88 41 HIS B CA 1
ATOM 2013 C C . HIS B 1 41 ? 11.008 6.547 -8.445 1 90.88 41 HIS B C 1
ATOM 2015 O O . HIS B 1 41 ? 11.188 5.617 -9.227 1 90.88 41 HIS B O 1
ATOM 2021 N N . ALA B 1 42 ? 10.5 7.719 -8.781 1 94.25 42 ALA B N 1
ATOM 2022 C CA . ALA B 1 42 ? 10.18 7.996 -10.18 1 94.25 42 ALA B CA 1
ATOM 2023 C C . ALA B 1 42 ? 11.422 7.91 -11.055 1 94.25 42 ALA B C 1
ATOM 2025 O O . ALA B 1 42 ? 11.367 7.391 -12.172 1 94.25 42 ALA B O 1
ATOM 2026 N N . LEU B 1 43 ? 12.484 8.398 -10.57 1 93.25 43 LEU B N 1
ATOM 2027 C CA . LEU B 1 43 ? 13.75 8.383 -11.297 1 93.25 43 LEU B CA 1
ATOM 2028 C C . LEU B 1 43 ? 14.148 6.953 -11.656 1 93.25 43 LEU B C 1
ATOM 2030 O O . LEU B 1 43 ? 14.398 6.648 -12.828 1 93.25 43 LEU B O 1
ATOM 2034 N N . VAL B 1 44 ? 14.094 6.102 -10.742 1 90.12 44 VAL B N 1
ATOM 2035 C CA . VAL B 1 44 ? 14.562 4.734 -10.93 1 90.12 44 VAL B CA 1
ATOM 2036 C C . VAL B 1 44 ? 13.578 3.967 -11.805 1 90.12 44 VAL B C 1
ATOM 2038 O O . VAL B 1 44 ? 13.977 3.318 -12.773 1 90.12 44 VAL B O 1
ATOM 2041 N N . MET B 1 45 ? 12.344 4.102 -11.555 1 88.38 45 MET B N 1
ATOM 2042 C CA . MET B 1 45 ? 11.336 3.312 -12.266 1 88.38 45 MET B CA 1
ATOM 2043 C C . MET B 1 45 ? 11.242 3.734 -13.727 1 88.38 45 MET B C 1
ATOM 2045 O O . MET B 1 45 ? 11.086 2.891 -14.609 1 88.38 45 MET B O 1
ATOM 2049 N N . ILE B 1 46 ? 11.32 4.934 -13.969 1 92.19 46 ILE B N 1
ATOM 2050 C CA . ILE B 1 46 ? 11.141 5.438 -15.328 1 92.19 46 ILE B CA 1
ATOM 2051 C C . ILE B 1 46 ? 12.391 5.141 -16.156 1 92.19 46 ILE B C 1
ATOM 2053 O O . ILE B 1 46 ? 12.289 4.719 -17.312 1 92.19 46 ILE B O 1
ATOM 2057 N N . PHE B 1 47 ? 13.539 5.281 -15.578 1 92.38 47 PHE B N 1
ATOM 2058 C CA . PHE B 1 47 ? 14.773 5.078 -16.344 1 92.38 47 PHE B CA 1
ATOM 2059 C C . PHE B 1 47 ? 15.039 3.59 -16.547 1 92.38 47 PHE B C 1
ATOM 2061 O O . PHE B 1 47 ? 15.648 3.193 -17.531 1 92.38 47 PHE B O 1
ATOM 2068 N N . LEU B 1 48 ? 14.508 2.826 -15.711 1 86.88 48 LEU B N 1
ATOM 2069 C CA . LEU B 1 48 ? 14.758 1.393 -15.828 1 86.88 48 LEU B CA 1
ATOM 2070 C C . LEU B 1 48 ? 13.672 0.718 -16.656 1 86.88 48 LEU B C 1
ATOM 2072 O O . LEU B 1 48 ? 13.945 -0.246 -17.375 1 86.88 48 LEU B O 1
ATOM 2076 N N . PHE B 1 49 ? 12.5 1.254 -16.656 1 85.12 49 PHE B N 1
ATOM 2077 C CA . PHE B 1 49 ? 11.438 0.404 -17.172 1 85.12 49 PHE B CA 1
ATOM 2078 C C . PHE B 1 49 ? 10.656 1.118 -18.266 1 85.12 49 PHE B C 1
ATOM 2080 O O . PHE B 1 49 ? 9.852 0.499 -18.984 1 85.12 49 PHE B O 1
ATOM 2087 N N . ARG B 1 50 ? 10.867 2.41 -18.359 1 90.62 50 ARG B N 1
ATOM 2088 C CA . ARG B 1 50 ? 10.164 3.127 -19.422 1 90.62 50 ARG B CA 1
ATOM 2089 C C . ARG B 1 50 ? 11.062 3.354 -20.625 1 90.62 50 ARG B C 1
ATOM 2091 O O . ARG B 1 50 ? 12.281 3.467 -20.484 1 90.62 50 ARG B O 1
ATOM 2098 N N . SER B 1 51 ? 10.43 3.363 -21.734 1 93.62 51 SER B N 1
ATOM 2099 C CA . SER B 1 51 ? 11.172 3.662 -22.953 1 93.62 51 SER B CA 1
ATOM 2100 C C . SER B 1 51 ? 11.031 5.129 -23.344 1 93.62 51 SER B C 1
ATOM 2102 O O . SER B 1 51 ? 10.039 5.773 -23 1 93.62 51 SER B O 1
ATOM 2104 N N . GLY B 1 52 ? 12.047 5.695 -24.031 1 95.69 52 GLY B N 1
ATOM 2105 C CA . GLY B 1 52 ? 12.031 7.07 -24.5 1 95.69 52 GLY B CA 1
ATOM 2106 C C . GLY B 1 52 ? 13.391 7.738 -24.469 1 95.69 52 GLY B C 1
ATOM 2107 O O . GLY B 1 52 ? 14.367 7.141 -24 1 95.69 52 GLY B O 1
ATOM 2108 N N . THR B 1 53 ? 13.383 8.898 -25.016 1 97.31 53 THR B N 1
ATOM 2109 C CA . THR B 1 53 ? 14.617 9.688 -24.984 1 97.31 53 THR B CA 1
ATOM 2110 C C . THR B 1 53 ? 14.914 10.164 -23.562 1 97.31 53 THR B C 1
ATOM 2112 O O . THR B 1 53 ? 14.039 10.133 -22.688 1 97.31 53 THR B O 1
ATOM 2115 N N . PHE B 1 54 ? 16.156 10.547 -23.312 1 96.94 54 PHE B N 1
ATOM 2116 C CA . PHE B 1 54 ? 16.578 11.078 -22.016 1 96.94 54 PHE B CA 1
ATOM 2117 C C . PHE B 1 54 ? 15.703 12.258 -21.609 1 96.94 54 PHE B C 1
ATOM 2119 O O . PHE B 1 54 ? 15.266 12.344 -20.469 1 96.94 54 PHE B O 1
ATOM 2126 N N . ARG B 1 55 ? 15.383 13.133 -22.547 1 97.69 55 ARG B N 1
ATOM 2127 C CA . ARG B 1 55 ? 14.562 14.312 -22.266 1 97.69 55 ARG B CA 1
ATOM 2128 C C . ARG B 1 55 ? 13.141 13.922 -21.891 1 97.69 55 ARG B C 1
ATOM 2130 O O . ARG B 1 55 ? 12.555 14.5 -20.984 1 97.69 55 ARG B O 1
ATOM 2137 N N . GLU B 1 56 ? 12.688 12.953 -22.578 1 97.81 56 GLU B N 1
ATOM 2138 C CA . GLU B 1 56 ? 11.336 12.477 -22.281 1 97.81 56 GLU B CA 1
ATOM 2139 C C . GLU B 1 56 ? 11.266 11.844 -20.891 1 97.81 56 GLU B C 1
ATOM 2141 O O . GLU B 1 56 ? 10.312 12.07 -20.141 1 97.81 56 GLU B O 1
ATOM 2146 N N . LYS B 1 57 ? 12.234 11.102 -20.594 1 97.19 57 LYS B N 1
ATOM 2147 C CA . LYS B 1 57 ? 12.266 10.422 -19.297 1 97.19 57 LYS B CA 1
ATOM 2148 C C . LYS B 1 57 ? 12.398 11.422 -18.156 1 97.19 57 LYS B C 1
ATOM 2150 O O . LYS B 1 57 ? 11.75 11.281 -17.125 1 97.19 57 LYS B O 1
ATOM 2155 N N . VAL B 1 58 ? 13.219 12.414 -18.344 1 97.62 58 VAL B N 1
ATOM 2156 C CA . VAL B 1 58 ? 13.391 13.445 -17.312 1 97.62 58 VAL B CA 1
ATOM 2157 C C . VAL B 1 58 ? 12.07 14.18 -17.094 1 97.62 58 VAL B C 1
ATOM 2159 O O . VAL B 1 58 ? 11.688 14.445 -15.953 1 97.62 58 VAL B O 1
ATOM 2162 N N . LYS B 1 59 ? 11.422 14.477 -18.141 1 98 59 LYS B N 1
ATOM 2163 C CA . LYS B 1 59 ? 10.133 15.141 -18.047 1 98 59 LYS B CA 1
ATOM 2164 C C . LYS B 1 59 ? 9.125 14.297 -17.281 1 98 59 LYS B C 1
ATOM 2166 O O . LYS B 1 59 ? 8.367 14.812 -16.453 1 98 59 LYS B O 1
ATOM 2171 N N . LEU B 1 60 ? 9.125 13.055 -17.516 1 97.19 60 LEU B N 1
ATOM 2172 C CA . LEU B 1 60 ? 8.219 12.141 -16.828 1 97.19 60 LEU B CA 1
ATOM 2173 C C . LEU B 1 60 ? 8.523 12.094 -15.344 1 97.19 60 LEU B C 1
ATOM 2175 O O . LEU B 1 60 ? 7.602 12.07 -14.516 1 97.19 60 LEU B O 1
ATOM 2179 N N . VAL B 1 61 ? 9.789 12.062 -14.992 1 97.38 61 VAL B N 1
ATOM 2180 C CA . VAL B 1 61 ? 10.211 12.039 -13.594 1 97.38 61 VAL B CA 1
ATOM 2181 C C . VAL B 1 61 ? 9.742 13.305 -12.891 1 97.38 61 VAL B C 1
ATOM 2183 O O . VAL B 1 61 ? 9.156 13.234 -11.805 1 97.38 61 VAL B O 1
ATOM 2186 N N . LEU B 1 62 ? 9.953 14.445 -13.508 1 98.06 62 LEU B N 1
ATOM 2187 C CA . LEU B 1 62 ? 9.617 15.727 -12.891 1 98.06 62 LEU B CA 1
ATOM 2188 C C . LEU B 1 62 ? 8.109 15.891 -12.773 1 98.06 62 LEU B C 1
ATOM 2190 O O . LEU B 1 62 ? 7.609 16.438 -11.781 1 98.06 62 LEU B O 1
ATOM 2194 N N . ASN B 1 63 ? 7.41 15.43 -13.734 1 97.38 63 ASN B N 1
ATOM 2195 C CA . ASN B 1 63 ? 5.953 15.508 -13.688 1 97.38 63 ASN B CA 1
ATOM 2196 C C . ASN B 1 63 ? 5.383 14.664 -12.555 1 97.38 63 ASN B C 1
ATOM 2198 O O . ASN B 1 63 ? 4.492 15.109 -11.828 1 97.38 63 ASN B O 1
ATOM 2202 N N . ALA B 1 64 ? 5.891 13.5 -12.461 1 96.75 64 ALA B N 1
ATOM 2203 C CA . ALA B 1 64 ? 5.438 12.609 -11.391 1 96.75 64 ALA B CA 1
ATOM 2204 C C . ALA B 1 64 ? 5.742 13.211 -10.023 1 96.75 64 ALA B C 1
ATOM 2206 O O . ALA B 1 64 ? 4.914 13.148 -9.109 1 96.75 64 ALA B O 1
ATOM 2207 N N . THR B 1 65 ? 6.898 13.766 -9.867 1 97.88 65 THR B N 1
ATOM 2208 C CA . THR B 1 65 ? 7.324 14.383 -8.609 1 97.88 65 THR B CA 1
ATOM 2209 C C . THR B 1 65 ? 6.465 15.594 -8.289 1 97.88 65 THR B C 1
ATOM 2211 O O . THR B 1 65 ? 5.996 15.75 -7.156 1 97.88 65 THR B O 1
ATOM 2214 N N . ARG B 1 66 ? 6.215 16.406 -9.281 1 97.88 66 ARG B N 1
ATOM 2215 C CA . ARG B 1 66 ? 5.418 17.625 -9.094 1 97.88 66 ARG B CA 1
ATOM 2216 C C . ARG B 1 66 ? 3.988 17.266 -8.688 1 97.88 66 ARG B C 1
ATOM 2218 O O . ARG B 1 66 ? 3.404 17.938 -7.828 1 97.88 66 ARG B O 1
ATOM 2225 N N . LEU B 1 67 ? 3.533 16.297 -9.312 1 97.38 67 LEU B N 1
ATOM 2226 C CA . LEU B 1 67 ? 2.164 15.891 -9.008 1 97.38 67 LEU B CA 1
ATOM 2227 C C . LEU B 1 67 ? 2.047 15.414 -7.562 1 97.38 67 LEU B C 1
ATOM 2229 O O . LEU B 1 67 ? 1.124 15.812 -6.848 1 97.38 67 LEU B O 1
ATOM 2233 N N . HIS B 1 68 ? 2.936 14.594 -7.148 1 97.88 68 HIS B N 1
ATOM 2234 C CA . HIS B 1 68 ? 2.93 14.102 -5.773 1 97.88 68 HIS B CA 1
ATOM 2235 C C . HIS B 1 68 ? 3.059 15.25 -4.781 1 97.88 68 HIS B C 1
ATOM 2237 O O . HIS B 1 68 ? 2.287 15.336 -3.822 1 97.88 68 HIS B O 1
ATOM 2243 N N . ALA B 1 69 ? 3.975 16.094 -5.043 1 98.44 69 ALA B N 1
ATOM 2244 C CA . ALA B 1 69 ? 4.234 17.234 -4.176 1 98.44 69 ALA B CA 1
ATOM 2245 C C . ALA B 1 69 ? 3.023 18.156 -4.113 1 98.44 69 ALA B C 1
ATOM 2247 O O . ALA B 1 69 ? 2.639 18.609 -3.035 1 98.44 69 ALA B O 1
ATOM 2248 N N . ARG B 1 70 ? 2.48 18.422 -5.223 1 98.12 70 ARG B N 1
ATOM 2249 C CA . ARG B 1 70 ? 1.322 19.312 -5.293 1 98.12 70 ARG B CA 1
ATOM 2250 C C . ARG B 1 70 ? 0.138 18.719 -4.531 1 98.12 70 ARG B C 1
ATOM 2252 O O . ARG B 1 70 ? -0.563 19.438 -3.812 1 98.12 70 ARG B O 1
ATOM 2259 N N . ASN B 1 71 ? -0.086 17.484 -4.707 1 98.25 71 ASN B N 1
ATOM 2260 C CA . ASN B 1 71 ? -1.184 16.828 -4.004 1 98.25 71 ASN B CA 1
ATOM 2261 C C . ASN B 1 71 ? -1.035 16.953 -2.488 1 98.25 71 ASN B C 1
ATOM 2263 O O . ASN B 1 71 ? -1.979 17.344 -1.799 1 98.25 71 ASN B O 1
ATOM 2267 N N . LEU B 1 72 ? 0.152 16.719 -1.992 1 98.62 72 LEU B N 1
ATOM 2268 C CA . LEU B 1 72 ? 0.371 16.75 -0.551 1 98.62 72 LEU B CA 1
ATOM 2269 C C . LEU B 1 72 ? 0.302 18.188 -0.031 1 98.62 72 LEU B C 1
ATOM 2271 O O . LEU B 1 72 ? -0.249 18.438 1.044 1 98.62 72 LEU B O 1
ATOM 2275 N N . ALA B 1 73 ? 0.847 19.062 -0.821 1 98.75 73 ALA B N 1
ATOM 2276 C CA . ALA B 1 73 ? 0.812 20.469 -0.429 1 98.75 73 ALA B CA 1
ATOM 2277 C C . ALA B 1 73 ? -0.621 20.984 -0.387 1 98.75 73 ALA B C 1
ATOM 2279 O O . ALA B 1 73 ? -1.019 21.656 0.571 1 98.75 73 ALA B O 1
ATOM 2280 N N . THR B 1 74 ? -1.336 20.703 -1.408 1 98.69 74 THR B N 1
ATOM 2281 C CA . THR B 1 74 ? -2.713 21.172 -1.492 1 98.69 74 THR B CA 1
ATOM 2282 C C . THR B 1 74 ? -3.57 20.547 -0.401 1 98.69 74 THR B C 1
ATOM 2284 O O . THR B 1 74 ? -4.379 21.234 0.233 1 98.69 74 THR B O 1
ATOM 2287 N N . PHE B 1 75 ? -3.414 19.281 -0.177 1 98.81 75 PHE B N 1
ATOM 2288 C CA . PHE B 1 75 ? -4.156 18.625 0.893 1 98.81 75 PHE B CA 1
ATOM 2289 C C . PHE B 1 75 ? -3.852 19.266 2.238 1 98.81 75 PHE B C 1
ATOM 2291 O O . PHE B 1 75 ? -4.762 19.547 3.02 1 98.81 75 PHE B O 1
ATOM 2298 N N . ALA B 1 76 ? -2.576 19.5 2.514 1 98.88 76 ALA B N 1
ATOM 2299 C CA . ALA B 1 76 ? -2.176 20.078 3.789 1 98.88 76 ALA B CA 1
ATOM 2300 C C . ALA B 1 76 ? -2.805 21.453 3.98 1 98.88 76 ALA B C 1
ATOM 2302 O O . ALA B 1 76 ? -3.285 21.781 5.07 1 98.88 76 ALA B O 1
ATOM 2303 N N . THR B 1 77 ? -2.832 22.188 2.928 1 98.88 77 THR B N 1
ATOM 2304 C CA . THR B 1 77 ? -3.396 23.531 2.979 1 98.88 77 THR B CA 1
ATOM 2305 C C . THR B 1 77 ? -4.895 23.484 3.268 1 98.88 77 THR B C 1
ATOM 2307 O O . THR B 1 77 ? -5.391 24.188 4.141 1 98.88 77 THR B O 1
ATOM 2310 N N . ILE B 1 78 ? -5.555 22.625 2.586 1 98.88 78 ILE B N 1
ATOM 2311 C CA . ILE B 1 78 ? -6.996 22.5 2.764 1 98.88 78 ILE B CA 1
ATOM 2312 C C . ILE B 1 78 ? -7.301 22 4.176 1 98.88 78 ILE B C 1
ATOM 2314 O O . ILE B 1 78 ? -8.18 22.531 4.852 1 98.88 78 ILE B O 1
ATOM 2318 N N . TYR B 1 79 ? -6.637 21.031 4.617 1 98.81 79 TYR B N 1
ATOM 2319 C CA . TYR B 1 79 ? -6.844 20.453 5.938 1 98.81 79 TYR B CA 1
ATOM 2320 C C . TYR B 1 79 ? -6.652 21.5 7.027 1 98.81 79 TYR B C 1
ATOM 2322 O O . TYR B 1 79 ? -7.531 21.703 7.867 1 98.81 79 TYR B O 1
ATOM 2330 N N . LYS B 1 80 ? -5.559 22.219 7.008 1 98.62 80 LYS B N 1
ATOM 2331 C CA . LYS B 1 80 ? -5.234 23.172 8.062 1 98.62 80 LYS B CA 1
ATOM 2332 C C . LYS B 1 80 ? -6.164 24.375 8.016 1 98.62 80 LYS B C 1
ATOM 2334 O O . LYS B 1 80 ? -6.582 24.891 9.055 1 98.62 80 LYS B O 1
ATOM 2339 N N . ALA B 1 81 ? -6.469 24.781 6.785 1 98.69 81 ALA B N 1
ATOM 2340 C CA . ALA B 1 81 ? -7.438 25.859 6.664 1 98.69 81 ALA B CA 1
ATOM 2341 C C . ALA B 1 81 ? -8.789 25.469 7.25 1 98.69 81 ALA B C 1
ATOM 2343 O O . ALA B 1 81 ? -9.422 26.25 7.965 1 98.69 81 ALA B O 1
ATOM 2344 N N . SER B 1 82 ? -9.188 24.266 6.973 1 98.62 82 SER B N 1
ATOM 2345 C CA . SER B 1 82 ? -10.453 23.766 7.5 1 98.62 82 SER B CA 1
ATOM 2346 C C . SER B 1 82 ? -10.43 23.703 9.023 1 98.62 82 SER B C 1
ATOM 2348 O O . SER B 1 82 ? -11.398 24.094 9.68 1 98.62 82 SER B O 1
ATOM 2350 N N . MET B 1 83 ? -9.352 23.266 9.562 1 97.94 83 MET B N 1
ATOM 2351 C CA . MET B 1 83 ? -9.219 23.188 11.016 1 97.94 83 MET B CA 1
ATOM 2352 C C . MET B 1 83 ? -9.336 24.578 11.641 1 97.94 83 MET B C 1
ATOM 2354 O O . MET B 1 83 ? -9.984 24.75 12.672 1 97.94 83 MET B O 1
ATOM 2358 N N . ILE B 1 84 ? -8.734 25.562 11.023 1 96.19 84 ILE B N 1
ATOM 2359 C CA . ILE B 1 84 ? -8.781 26.938 11.516 1 96.19 84 ILE B CA 1
ATOM 2360 C C . ILE B 1 84 ? -10.219 27.453 11.453 1 96.19 84 ILE B C 1
ATOM 2362 O O . ILE B 1 84 ? -10.719 28.047 12.414 1 96.19 84 ILE B O 1
ATOM 2366 N N . ILE B 1 85 ? -10.883 27.156 10.359 1 97 85 ILE B N 1
ATOM 2367 C CA . ILE B 1 85 ? -12.25 27.625 10.172 1 97 85 ILE B CA 1
ATOM 2368 C C . ILE B 1 85 ? -13.164 26.953 11.195 1 97 85 ILE B C 1
ATOM 2370 O O . ILE B 1 85 ? -13.961 27.625 11.852 1 97 85 ILE B O 1
ATOM 2374 N N . LEU B 1 86 ? -13.047 25.672 11.391 1 96.19 86 LEU B N 1
ATOM 2375 C CA . LEU B 1 86 ? -13.906 24.922 12.289 1 96.19 86 LEU B CA 1
ATOM 2376 C C . LEU B 1 86 ? -13.719 25.375 13.734 1 96.19 86 LEU B C 1
ATOM 2378 O O . LEU B 1 86 ? -14.68 25.438 14.5 1 96.19 86 LEU B O 1
ATOM 2382 N N . ARG B 1 87 ? -12.508 25.719 14.109 1 93.75 87 ARG B N 1
ATOM 2383 C CA . ARG B 1 87 ? -12.203 26.188 15.453 1 93.75 87 ARG B CA 1
ATOM 2384 C C . ARG B 1 87 ? -12.836 27.547 15.719 1 93.75 87 ARG B C 1
ATOM 2386 O O . ARG B 1 87 ? -13.188 27.875 16.859 1 93.75 87 ARG B O 1
ATOM 2393 N N . ASN B 1 88 ? -13.047 28.297 14.68 1 91.88 88 ASN B N 1
ATOM 2394 C CA . ASN B 1 88 ? -13.5 29.672 14.844 1 91.88 88 ASN B CA 1
ATOM 2395 C C . ASN B 1 88 ? -14.992 29.797 14.547 1 91.88 88 ASN B C 1
ATOM 2397 O O . ASN B 1 88 ? -15.547 30.906 14.586 1 91.88 88 ASN B O 1
ATOM 2401 N N . LEU B 1 89 ? -15.617 28.703 14.258 1 92.5 89 LEU B N 1
ATOM 2402 C CA . LEU B 1 89 ? -17.078 28.703 14.172 1 92.5 89 LEU B CA 1
ATOM 2403 C C . LEU B 1 89 ? -17.688 28.859 15.562 1 92.5 89 LEU B C 1
ATOM 2405 O O . LEU B 1 89 ? -17.109 28.422 16.562 1 92.5 89 LEU B O 1
ATOM 2409 N N . PRO B 1 90 ? -18.828 29.562 15.617 1 86.75 90 PRO B N 1
ATOM 2410 C CA . PRO B 1 90 ? -19.469 29.797 16.922 1 86.75 90 PRO B CA 1
ATOM 2411 C C . PRO B 1 90 ? -19.609 28.516 17.734 1 86.75 90 PRO B C 1
ATOM 2413 O O . PRO B 1 90 ? -19.5 28.547 18.969 1 86.75 90 PRO B O 1
ATOM 2416 N N . ALA B 1 91 ? -19.938 27.469 17.141 1 82.12 91 ALA B N 1
ATOM 2417 C CA . ALA B 1 91 ? -20.141 26.203 17.828 1 82.12 91 ALA B CA 1
ATOM 2418 C C . ALA B 1 91 ? -18.844 25.703 18.469 1 82.12 91 ALA B C 1
ATOM 2420 O O . ALA B 1 91 ? -18.875 24.953 19.453 1 82.12 91 ALA B O 1
ATOM 2421 N N . GLY B 1 92 ? -17.734 26.094 18.047 1 77.5 92 GLY B N 1
ATOM 2422 C CA . GLY B 1 92 ? -16.438 25.609 18.484 1 77.5 92 GLY B CA 1
ATOM 2423 C C . GLY B 1 92 ? -15.898 26.344 19.703 1 77.5 92 GLY B C 1
ATOM 2424 O O . GLY B 1 92 ? -15.07 25.812 20.438 1 77.5 92 GLY B O 1
ATOM 2425 N N . GLN B 1 93 ? -16.375 27.547 19.844 1 82.81 93 GLN B N 1
ATOM 2426 C CA . GLN B 1 93 ? -15.953 28.391 20.969 1 82.81 93 GLN B CA 1
ATOM 2427 C C . GLN B 1 93 ? -14.438 28.453 21.062 1 82.81 93 GLN B C 1
ATOM 2429 O O . GLN B 1 93 ? -13.867 28.375 22.156 1 82.81 93 GLN B O 1
ATOM 2434 N N . GLY B 1 94 ? -13.766 28.328 19.906 1 83.88 94 GLY B N 1
ATOM 2435 C CA . GLY B 1 94 ? -12.32 28.469 19.859 1 83.88 94 GLY B CA 1
ATOM 2436 C C . GLY B 1 94 ? -11.578 27.172 20.156 1 83.88 94 GLY B C 1
ATOM 2437 O O . GLY B 1 94 ? -10.344 27.172 20.234 1 83.88 94 GLY B O 1
ATOM 2438 N N . LYS B 1 95 ? -12.375 26.141 20.375 1 91.62 95 LYS B N 1
ATOM 2439 C CA . LYS B 1 95 ? -11.773 24.844 20.688 1 91.62 95 LYS B CA 1
ATOM 2440 C C . LYS B 1 95 ? -11.969 23.875 19.531 1 91.62 95 LYS B C 1
ATOM 2442 O O . LYS B 1 95 ? -12.914 24 18.75 1 91.62 95 LYS B O 1
ATOM 2447 N N . GLU B 1 96 ? -11.039 22.984 19.438 1 94.5 96 GLU B N 1
ATOM 2448 C CA . GLU B 1 96 ? -11.148 21.953 18.422 1 94.5 96 GLU B CA 1
ATOM 2449 C C . GLU B 1 96 ? -12.188 20.906 18.812 1 94.5 96 GLU B C 1
ATOM 2451 O O . GLU B 1 96 ? -12.172 20.391 19.938 1 94.5 96 GLU B O 1
ATOM 2456 N N . GLY B 1 97 ? -13.078 20.641 17.906 1 95.44 97 GLY B N 1
ATOM 2457 C CA . GLY B 1 97 ? -14.055 19.594 18.125 1 95.44 97 GLY B CA 1
ATOM 2458 C C . GLY B 1 97 ? -13.492 18.203 17.891 1 95.44 97 GLY B C 1
ATOM 2459 O O . GLY B 1 97 ? -12.523 18.031 17.141 1 95.44 97 GLY B O 1
ATOM 2460 N N . ARG B 1 98 ? -14.25 17.281 18.516 1 94.94 98 ARG B N 1
ATOM 2461 C CA . ARG B 1 98 ? -13.812 15.891 18.484 1 94.94 98 ARG B CA 1
ATOM 2462 C C . ARG B 1 98 ? -13.703 15.391 17.047 1 94.94 98 ARG B C 1
ATOM 2464 O O . ARG B 1 98 ? -12.82 14.594 16.719 1 94.94 98 ARG B O 1
ATOM 2471 N N . TYR B 1 99 ? -14.523 15.805 16.125 1 97.44 99 TYR B N 1
ATOM 2472 C CA . TYR B 1 99 ? -14.594 15.25 14.773 1 97.44 99 TYR B CA 1
ATOM 2473 C C . TYR B 1 99 ? -14.109 16.266 13.734 1 97.44 99 TYR B C 1
ATOM 2475 O O . TYR B 1 99 ? -14.289 16.062 12.531 1 97.44 99 TYR B O 1
ATOM 2483 N N . ASP B 1 100 ? -13.492 17.328 14.141 1 98.38 100 ASP B N 1
ATOM 2484 C CA . ASP B 1 100 ? -13.023 18.359 13.219 1 98.38 100 ASP B CA 1
ATOM 2485 C C . ASP B 1 100 ? -11.992 17.797 12.242 1 98.38 100 ASP B C 1
ATOM 2487 O O . ASP B 1 100 ? -12.078 18.031 11.039 1 98.38 100 ASP B O 1
ATOM 2491 N N . SER B 1 101 ? -11.078 17.047 12.812 1 98.75 101 SER B N 1
ATOM 2492 C CA . SER B 1 101 ? -10.039 16.5 11.953 1 98.75 101 SER B CA 1
ATOM 2493 C C . SER B 1 101 ? -10.633 15.523 10.938 1 98.75 101 SER B C 1
ATOM 2495 O O . SER B 1 101 ? -10.148 15.438 9.805 1 98.75 101 SER B O 1
ATOM 2497 N N . PHE B 1 102 ? -11.656 14.836 11.289 1 98.88 102 PHE B N 1
ATOM 2498 C CA . PHE B 1 102 ? -12.344 13.93 10.375 1 98.88 102 PHE B CA 1
ATOM 2499 C C . PHE B 1 102 ? -12.93 14.695 9.195 1 98.88 102 PHE B C 1
ATOM 2501 O O . PHE B 1 102 ? -12.688 14.344 8.039 1 98.88 102 PHE B O 1
ATOM 2508 N N . PHE B 1 103 ? -13.617 15.734 9.492 1 98.75 103 PHE B N 1
ATOM 2509 C CA . PHE B 1 103 ? -14.312 16.484 8.453 1 98.75 103 PHE B CA 1
ATOM 2510 C C . PHE B 1 103 ? -13.32 17.266 7.59 1 98.75 103 PHE B C 1
ATOM 2512 O O . PHE B 1 103 ? -13.523 17.406 6.383 1 98.75 103 PHE B O 1
ATOM 2519 N N . ALA B 1 104 ? -12.281 17.781 8.211 1 98.88 104 ALA B N 1
ATOM 2520 C CA . ALA B 1 104 ? -11.234 18.453 7.441 1 98.88 104 ALA B CA 1
ATOM 2521 C C . ALA B 1 104 ? -10.562 17.469 6.48 1 98.88 104 ALA B C 1
ATOM 2523 O O . ALA B 1 104 ? -10.32 17.797 5.316 1 98.88 104 ALA B O 1
ATOM 2524 N N . GLY B 1 105 ? -10.266 16.281 6.973 1 98.88 105 GLY B N 1
ATOM 2525 C CA . GLY B 1 105 ? -9.719 15.242 6.117 1 98.88 105 GLY B CA 1
ATOM 2526 C C . GLY B 1 105 ? -10.656 14.828 5 1 98.88 105 GLY B C 1
ATOM 2527 O O . GLY B 1 105 ? -10.211 14.555 3.881 1 98.88 105 GLY B O 1
ATOM 2528 N N . LEU B 1 106 ? -11.914 14.781 5.32 1 98.88 106 LEU B N 1
ATOM 2529 C CA . LEU B 1 106 ? -12.938 14.438 4.336 1 98.88 106 LEU B CA 1
ATOM 2530 C C . LEU B 1 106 ? -12.945 15.438 3.188 1 98.88 106 LEU B C 1
ATOM 2532 O O . LEU B 1 106 ? -12.961 15.047 2.018 1 98.88 106 LEU B O 1
ATOM 2536 N N . LEU B 1 107 ? -12.898 16.656 3.527 1 98.81 107 LEU B N 1
ATOM 2537 C CA . LEU B 1 107 ? -12.93 17.719 2.531 1 98.81 107 LEU B CA 1
ATOM 2538 C C . LEU B 1 107 ? -11.68 17.688 1.66 1 98.81 107 LEU B C 1
ATOM 2540 O O . LEU B 1 107 ? -11.773 17.719 0.431 1 98.81 107 LEU B O 1
ATOM 2544 N N . GLY B 1 108 ? -10.531 17.641 2.297 1 98.69 108 GLY B N 1
ATOM 2545 C CA . GLY B 1 108 ? -9.289 17.562 1.54 1 98.69 108 GLY B CA 1
ATOM 2546 C C . GLY B 1 108 ? -9.195 16.328 0.669 1 98.69 108 GLY B C 1
ATOM 2547 O O . GLY B 1 108 ? -8.773 16.406 -0.486 1 98.69 108 GLY B O 1
ATOM 2548 N N . GLY B 1 109 ? -9.57 15.164 1.23 1 98.62 109 GLY B N 1
ATOM 2549 C CA . GLY B 1 109 ? -9.555 13.922 0.481 1 98.62 109 GLY B CA 1
ATOM 2550 C C . GLY B 1 109 ? -10.438 13.953 -0.754 1 98.62 109 GLY B C 1
ATOM 2551 O O . GLY B 1 109 ? -10.062 13.43 -1.804 1 98.62 109 GLY B O 1
ATOM 2552 N N . TYR B 1 110 ? -11.531 14.609 -0.624 1 98.44 110 TYR B N 1
ATOM 2553 C CA . TYR B 1 110 ? -12.438 14.742 -1.76 1 98.44 110 TYR B CA 1
ATOM 2554 C C . TYR B 1 110 ? -11.859 15.688 -2.807 1 98.44 110 TYR B C 1
ATOM 2556 O O . TYR B 1 110 ? -11.797 15.352 -3.99 1 98.44 110 TYR B O 1
ATOM 2564 N N . ALA B 1 111 ? -11.398 16.797 -2.422 1 98.31 111 ALA B N 1
ATOM 2565 C CA . ALA B 1 111 ? -10.977 17.875 -3.32 1 98.31 111 ALA B CA 1
ATOM 2566 C C . ALA B 1 111 ? -9.711 17.484 -4.078 1 98.31 111 ALA B C 1
ATOM 2568 O O . ALA B 1 111 ? -9.555 17.828 -5.254 1 98.31 111 ALA B O 1
ATOM 2569 N N . VAL B 1 112 ? -8.82 16.766 -3.441 1 98.38 112 VAL B N 1
ATOM 2570 C CA . VAL B 1 112 ? -7.504 16.547 -4.023 1 98.38 112 VAL B CA 1
ATOM 2571 C C . VAL B 1 112 ? -7.457 15.172 -4.688 1 98.38 112 VAL B C 1
ATOM 2573 O O . VAL B 1 112 ? -6.945 15.031 -5.801 1 98.38 112 VAL B O 1
ATOM 2576 N N . PHE B 1 113 ? -8.047 14.188 -4.004 1 98.06 113 PHE B N 1
ATOM 2577 C CA . PHE B 1 113 ? -7.828 12.812 -4.445 1 98.06 113 PHE B CA 1
ATOM 2578 C C . PHE B 1 113 ? -9.109 12.211 -5.008 1 98.06 113 PHE B C 1
ATOM 2580 O O . PHE B 1 113 ? -9.062 11.297 -5.828 1 98.06 113 PHE B O 1
ATOM 2587 N N . GLY B 1 114 ? -10.211 12.688 -4.617 1 96.31 114 GLY B N 1
ATOM 2588 C CA . GLY B 1 114 ? -11.484 12.133 -5.027 1 96.31 114 GLY B CA 1
ATOM 2589 C C . GLY B 1 114 ? -11.805 12.375 -6.488 1 96.31 114 GLY B C 1
ATOM 2590 O O . GLY B 1 114 ? -12.414 11.531 -7.148 1 96.31 114 GLY B O 1
ATOM 2591 N N . ARG B 1 115 ? -11.328 13.477 -6.969 1 89.5 115 ARG B N 1
ATOM 2592 C CA . ARG B 1 115 ? -11.672 13.867 -8.328 1 89.5 115 ARG B CA 1
ATOM 2593 C C . ARG B 1 115 ? -10.539 13.539 -9.297 1 89.5 115 ARG B C 1
ATOM 2595 O O . ARG B 1 115 ? -10.641 13.828 -10.492 1 89.5 115 ARG B O 1
ATOM 2602 N N . GLN B 1 116 ? -9.508 12.977 -8.805 1 85.31 116 GLN B N 1
ATOM 2603 C CA . GLN B 1 116 ? -8.336 12.625 -9.602 1 85.31 116 GLN B CA 1
ATOM 2604 C C . GLN B 1 116 ? -8.016 11.141 -9.469 1 85.31 116 GLN B C 1
ATOM 2606 O O . GLN B 1 116 ? -7.691 10.664 -8.383 1 85.31 116 GLN B O 1
ATOM 2611 N N . ARG B 1 117 ? -8.023 10.445 -10.633 1 83.06 117 ARG B N 1
ATOM 2612 C CA . ARG B 1 117 ? -7.816 9 -10.57 1 83.06 117 ARG B CA 1
ATOM 2613 C C . ARG B 1 117 ? -6.508 8.602 -11.25 1 83.06 117 ARG B C 1
ATOM 2615 O O . ARG B 1 117 ? -6.375 7.48 -11.742 1 83.06 117 ARG B O 1
ATOM 2622 N N . GLY B 1 118 ? -5.688 9.492 -11.234 1 90.44 118 GLY B N 1
ATOM 2623 C CA . GLY B 1 118 ? -4.395 9.125 -11.797 1 90.44 118 GLY B CA 1
ATOM 2624 C C . GLY B 1 118 ? -3.641 8.117 -10.945 1 90.44 118 GLY B C 1
ATOM 2625 O O . GLY B 1 118 ? -3.955 7.938 -9.766 1 90.44 118 GLY B O 1
ATOM 2626 N N . SER B 1 119 ? -2.666 7.469 -11.516 1 90.5 119 SER B N 1
ATOM 2627 C CA . SER B 1 119 ? -1.956 6.359 -10.891 1 90.5 119 SER B CA 1
ATOM 2628 C C . SER B 1 119 ? -1.296 6.793 -9.586 1 90.5 119 SER B C 1
ATOM 2630 O O . SER B 1 119 ? -1.325 6.062 -8.594 1 90.5 119 SER B O 1
ATOM 2632 N N . ILE B 1 120 ? -0.756 7.934 -9.523 1 92.69 120 ILE B N 1
ATOM 2633 C CA . ILE B 1 120 ? -0.047 8.422 -8.352 1 92.69 120 ILE B CA 1
ATOM 2634 C C . ILE B 1 120 ? -1.04 8.672 -7.215 1 92.69 120 ILE B C 1
ATOM 2636 O O . ILE B 1 120 ? -0.827 8.219 -6.086 1 92.69 120 ILE B O 1
ATOM 2640 N N . SER B 1 121 ? -2.156 9.336 -7.527 1 95.06 121 SER B N 1
ATOM 2641 C CA . SER B 1 121 ? -3.201 9.594 -6.539 1 95.06 121 SER B CA 1
ATOM 2642 C C . SER B 1 121 ? -3.783 8.297 -5.996 1 95.06 121 SER B C 1
ATOM 2644 O O . SER B 1 121 ? -4.023 8.172 -4.793 1 95.06 121 SER B O 1
ATOM 2646 N N . GLN B 1 122 ? -3.945 7.379 -6.867 1 95.56 122 GLN B N 1
ATOM 2647 C CA . GLN B 1 122 ? -4.48 6.086 -6.453 1 95.56 122 GLN B CA 1
ATOM 2648 C C . GLN B 1 122 ? -3.529 5.379 -5.492 1 95.56 122 GLN B C 1
ATOM 2650 O O . GLN B 1 122 ? -3.959 4.824 -4.48 1 95.56 122 GLN B O 1
ATOM 2655 N N . GLN B 1 123 ? -2.299 5.422 -5.828 1 94.5 123 GLN B N 1
ATOM 2656 C CA . GLN B 1 123 ? -1.295 4.785 -4.984 1 94.5 123 GLN B CA 1
ATOM 2657 C C . GLN B 1 123 ? -1.28 5.398 -3.588 1 94.5 123 GLN B C 1
ATOM 2659 O O . GLN B 1 123 ? -1.217 4.68 -2.588 1 94.5 123 GLN B O 1
ATOM 2664 N N . ILE B 1 124 ? -1.365 6.629 -3.496 1 97.06 124 ILE B N 1
ATOM 2665 C CA . ILE B 1 124 ? -1.349 7.332 -2.219 1 97.06 124 ILE B CA 1
ATOM 2666 C C . ILE B 1 124 ? -2.568 6.934 -1.393 1 97.06 124 ILE B C 1
ATOM 2668 O O . ILE B 1 124 ? -2.441 6.566 -0.223 1 97.06 124 ILE B O 1
ATOM 2672 N N . VAL B 1 125 ? -3.715 6.965 -2.047 1 98.25 125 VAL B N 1
ATOM 2673 C CA . VAL B 1 125 ? -4.957 6.695 -1.333 1 98.25 125 VAL B CA 1
ATOM 2674 C C . VAL B 1 125 ? -4.98 5.238 -0.866 1 98.25 125 VAL B C 1
ATOM 2676 O O . VAL B 1 125 ? -5.387 4.949 0.262 1 98.25 125 VAL B O 1
ATOM 2679 N N . ILE B 1 126 ? -4.566 4.355 -1.67 1 97.62 126 ILE B N 1
ATOM 2680 C CA . ILE B 1 126 ? -4.566 2.934 -1.343 1 97.62 126 ILE B CA 1
ATOM 2681 C C . ILE B 1 126 ? -3.59 2.668 -0.199 1 97.62 126 ILE B C 1
ATOM 2683 O O . ILE B 1 126 ? -3.873 1.864 0.693 1 97.62 126 ILE B O 1
ATOM 2687 N N . TYR B 1 127 ? -2.484 3.344 -0.209 1 96.94 127 TYR B N 1
ATOM 2688 C CA . TYR B 1 127 ? -1.525 3.271 0.888 1 96.94 127 TYR B CA 1
ATOM 2689 C C . TYR B 1 127 ? -2.156 3.736 2.195 1 96.94 127 TYR B C 1
ATOM 2691 O O . TYR B 1 127 ? -2.076 3.045 3.213 1 96.94 127 TYR B O 1
ATOM 2699 N N . VAL B 1 128 ? -2.754 4.836 2.166 1 98.56 128 VAL B N 1
ATOM 2700 C CA . VAL B 1 128 ? -3.408 5.406 3.338 1 98.56 128 VAL B CA 1
ATOM 2701 C C . VAL B 1 128 ? -4.5 4.461 3.836 1 98.56 128 VAL B C 1
ATOM 2703 O O . VAL B 1 128 ? -4.59 4.18 5.035 1 98.56 128 VAL B O 1
ATOM 2706 N N . PHE B 1 129 ? -5.285 3.957 2.945 1 98.62 129 PHE B N 1
ATOM 2707 C CA . PHE B 1 129 ? -6.379 3.055 3.283 1 98.62 129 PHE B CA 1
ATOM 2708 C C . PHE B 1 129 ? -5.859 1.838 4.043 1 98.62 129 PHE B C 1
ATOM 2710 O O . PHE B 1 129 ? -6.414 1.461 5.074 1 98.62 129 PHE B O 1
ATOM 2717 N N . ALA B 1 130 ? -4.848 1.245 3.49 1 98.31 130 ALA B N 1
ATOM 2718 C CA . ALA B 1 130 ? -4.312 0.038 4.117 1 98.31 130 ALA B CA 1
ATOM 2719 C C . ALA B 1 130 ? -3.857 0.318 5.547 1 98.31 130 ALA B C 1
ATOM 2721 O O . ALA B 1 130 ? -4.117 -0.476 6.453 1 98.31 130 ALA B O 1
ATOM 2722 N N . ARG B 1 131 ? -3.234 1.424 5.793 1 98 131 ARG B N 1
ATOM 2723 C CA . ARG B 1 131 ? -2.725 1.755 7.117 1 98 131 ARG B CA 1
ATOM 2724 C C . ARG B 1 131 ? -3.859 2.139 8.062 1 98 131 ARG B C 1
ATOM 2726 O O . ARG B 1 131 ? -3.791 1.876 9.266 1 98 131 ARG B O 1
ATOM 2733 N N . VAL B 1 132 ? -4.879 2.752 7.488 1 98.56 132 VAL B N 1
ATOM 2734 C CA . VAL B 1 132 ? -6.07 3.061 8.273 1 98.56 132 VAL B CA 1
ATOM 2735 C C . VAL B 1 132 ? -6.707 1.766 8.773 1 98.56 132 VAL B C 1
ATOM 2737 O O . VAL B 1 132 ? -7.066 1.656 9.945 1 98.56 132 VAL B O 1
ATOM 2740 N N . MET B 1 133 ? -6.812 0.797 7.898 1 98 133 MET B N 1
ATOM 2741 C CA . MET B 1 133 ? -7.426 -0.474 8.266 1 98 133 MET B CA 1
ATOM 2742 C C . MET B 1 133 ? -6.621 -1.172 9.359 1 98 133 MET B C 1
ATOM 2744 O O . MET B 1 133 ? -7.191 -1.731 10.297 1 98 133 MET B O 1
ATOM 2748 N N . LEU B 1 134 ? -5.352 -1.149 9.25 1 97.31 134 LEU B N 1
ATOM 2749 C CA . LEU B 1 134 ? -4.496 -1.746 10.273 1 97.31 134 LEU B CA 1
ATOM 2750 C C . LEU B 1 134 ? -4.648 -1.016 11.602 1 97.31 134 LEU B C 1
ATOM 2752 O O . LEU B 1 134 ? -4.699 -1.647 12.656 1 97.31 134 LEU B O 1
ATOM 2756 N N . SER B 1 135 ? -4.699 0.281 11.5 1 98.06 135 SER B N 1
ATOM 2757 C CA . SER B 1 135 ? -4.875 1.09 12.703 1 98.06 135 SER B CA 1
ATOM 2758 C C . SER B 1 135 ? -6.215 0.795 13.375 1 98.06 135 SER B C 1
ATOM 2760 O O . SER B 1 135 ? -6.277 0.633 14.594 1 98.06 135 SER B O 1
ATOM 2762 N N . LEU B 1 136 ? -7.258 0.731 12.617 1 97.69 136 LEU B N 1
ATOM 2763 C CA . LEU B 1 136 ? -8.578 0.426 13.156 1 97.69 136 LEU B CA 1
ATOM 2764 C C . LEU B 1 136 ? -8.609 -0.969 13.773 1 97.69 136 LEU B C 1
ATOM 2766 O O . LEU B 1 136 ? -9.273 -1.192 14.781 1 97.69 136 LEU B O 1
ATOM 2770 N N . ALA B 1 137 ? -7.918 -1.912 13.164 1 95.94 137 ALA B N 1
ATOM 2771 C CA . ALA B 1 137 ? -7.828 -3.258 13.719 1 95.94 137 ALA B CA 1
ATOM 2772 C C . ALA B 1 137 ? -7.156 -3.24 15.094 1 95.94 137 ALA B C 1
ATOM 2774 O O . ALA B 1 137 ? -7.637 -3.877 16.031 1 95.94 137 ALA B O 1
ATOM 2775 N N . LYS B 1 138 ? -6.074 -2.521 15.219 1 95.12 138 LYS B N 1
ATOM 2776 C CA . LYS B 1 138 ? -5.398 -2.383 16.5 1 95.12 138 LYS B CA 1
ATOM 2777 C C . LYS B 1 138 ? -6.32 -1.756 17.547 1 95.12 138 LYS B C 1
ATOM 2779 O O . LYS B 1 138 ? -6.391 -2.229 18.688 1 95.12 138 LYS B O 1
ATOM 2784 N N . LEU B 1 139 ? -6.992 -0.767 17.094 1 95.38 139 LEU B N 1
ATOM 2785 C CA . LEU B 1 139 ? -7.879 -0.032 18 1 95.38 139 LEU B CA 1
ATOM 2786 C C . LEU B 1 139 ? -9.031 -0.912 18.469 1 95.38 139 LEU B C 1
ATOM 2788 O O . LEU B 1 139 ? -9.477 -0.806 19.609 1 95.38 139 LEU B O 1
ATOM 2792 N N . SER B 1 140 ? -9.516 -1.811 17.672 1 94.19 140 SER B N 1
ATOM 2793 C CA . SER B 1 140 ? -10.695 -2.619 17.938 1 94.19 140 SER B CA 1
ATOM 2794 C C . SER B 1 140 ? -10.453 -3.604 19.078 1 94.19 140 SER B C 1
ATOM 2796 O O . SER B 1 140 ? -11.398 -4.105 19.688 1 94.19 140 SER B O 1
ATOM 2798 N N . VAL B 1 141 ? -9.234 -3.881 19.391 1 93.06 141 VAL B N 1
ATOM 2799 C CA . VAL B 1 141 ? -8.945 -4.875 20.422 1 93.06 141 VAL B CA 1
ATOM 2800 C C . VAL B 1 141 ? -8.539 -4.176 21.719 1 93.06 141 VAL B C 1
ATOM 2802 O O . VAL B 1 141 ? -8.32 -4.828 22.75 1 93.06 141 VAL B O 1
ATOM 2805 N N . GLN B 1 142 ? -8.453 -2.887 21.656 1 92.31 142 GLN B N 1
ATOM 2806 C CA . GLN B 1 142 ? -8.102 -2.137 22.859 1 92.31 142 GLN B CA 1
ATOM 2807 C C . GLN B 1 142 ? -9.281 -2.043 23.812 1 92.31 142 GLN B C 1
ATOM 2809 O O . GLN B 1 142 ? -10.438 -2.02 23.391 1 92.31 142 GLN B O 1
ATOM 2814 N N . PRO B 1 143 ? -8.977 -1.967 25.094 1 90.69 143 PRO B N 1
ATOM 2815 C CA . PRO B 1 143 ? -10.07 -1.837 26.062 1 90.69 143 PRO B CA 1
ATOM 2816 C C . PRO B 1 143 ? -10.773 -0.486 25.969 1 90.69 143 PRO B C 1
ATOM 2818 O O . PRO B 1 143 ? -10.133 0.536 25.719 1 90.69 143 PRO B O 1
ATOM 2821 N N . GLY B 1 144 ? -12.156 -0.446 26.125 1 88.5 144 GLY B N 1
ATOM 2822 C CA . GLY B 1 144 ? -12.93 0.781 26.281 1 88.5 144 GLY B CA 1
ATOM 2823 C C . GLY B 1 144 ? -13.141 1.508 24.969 1 88.5 144 GLY B C 1
ATOM 2824 O O . GLY B 1 144 ? -13.562 2.67 24.953 1 88.5 144 GLY B O 1
ATOM 2825 N N . MET B 1 145 ? -12.812 0.922 23.844 1 84.25 145 MET B N 1
ATOM 2826 C CA . MET B 1 145 ? -12.875 1.628 22.562 1 84.25 145 MET B CA 1
ATOM 2827 C C . MET B 1 145 ? -14.266 1.521 21.953 1 84.25 145 MET B C 1
ATOM 2829 O O . MET B 1 145 ? -14.664 2.377 21.156 1 84.25 145 MET B O 1
ATOM 2833 N N . HIS B 1 146 ? -14.945 0.45 22.281 1 84.19 146 HIS B N 1
ATOM 2834 C CA . HIS B 1 146 ? -16.297 0.244 21.781 1 84.19 146 HIS B CA 1
ATOM 2835 C C . HIS B 1 146 ? -17.141 -0.543 22.781 1 84.19 146 HIS B C 1
ATOM 2837 O O . HIS B 1 146 ? -16.594 -1.141 23.719 1 84.19 146 HIS B O 1
ATOM 2843 N N . PRO B 1 147 ? -18.438 -0.487 22.578 1 85.88 147 PRO B N 1
ATOM 2844 C CA . PRO B 1 147 ? -19.328 -1.107 23.562 1 85.88 147 PRO B CA 1
ATOM 2845 C C . PRO B 1 147 ? -19.047 -2.6 23.734 1 85.88 147 PRO B C 1
ATOM 2847 O O . PRO B 1 147 ? -19.25 -3.139 24.828 1 85.88 147 PRO B O 1
ATOM 2850 N N . LEU B 1 148 ? -18.531 -3.227 22.797 1 86.25 148 LEU B N 1
ATOM 2851 C CA . LEU B 1 148 ? -18.312 -4.664 22.859 1 86.25 148 LEU B CA 1
ATOM 2852 C C . LEU B 1 148 ? -16.922 -4.977 23.391 1 86.25 148 LEU B C 1
ATOM 2854 O O . LEU B 1 148 ? -16.547 -6.145 23.531 1 86.25 148 LEU B O 1
ATOM 2858 N N . SER B 1 149 ? -16.203 -3.992 23.688 1 86.88 149 SER B N 1
ATOM 2859 C CA . SER B 1 149 ? -14.828 -4.168 24.125 1 86.88 149 SER B CA 1
ATOM 2860 C C . SER B 1 149 ? -14.758 -4.941 25.438 1 86.88 149 SER B C 1
ATOM 2862 O O . SER B 1 149 ? -13.773 -5.641 25.688 1 86.88 149 SER B O 1
ATOM 2864 N N . SER B 1 150 ? -15.797 -4.77 26.203 1 87 150 SER B N 1
ATOM 2865 C CA . SER B 1 150 ? -15.812 -5.418 27.5 1 87 150 SER B CA 1
ATOM 2866 C C . SER B 1 150 ? -15.992 -6.93 27.375 1 87 150 SER B C 1
ATOM 2868 O O . SER B 1 150 ? -15.68 -7.68 28.297 1 87 150 SER B O 1
ATOM 2870 N N . LEU B 1 151 ? -16.484 -7.297 26.203 1 89.19 151 LEU B N 1
ATOM 2871 C CA . LEU B 1 151 ? -16.703 -8.719 25.969 1 89.19 151 LEU B CA 1
ATOM 2872 C C . LEU B 1 151 ? -15.391 -9.422 25.656 1 89.19 151 LEU B C 1
ATOM 2874 O O . LEU B 1 151 ? -15.32 -10.656 25.688 1 89.19 151 LEU B O 1
ATOM 2878 N N . ILE B 1 152 ? -14.383 -8.672 25.422 1 91.81 152 ILE B N 1
ATOM 2879 C CA . ILE B 1 152 ? -13.07 -9.25 25.141 1 91.81 152 ILE B CA 1
ATOM 2880 C C . ILE B 1 152 ? -12.242 -9.312 26.406 1 91.81 152 ILE B C 1
ATOM 2882 O O . ILE B 1 152 ? -11.797 -8.281 26.922 1 91.81 152 ILE B O 1
ATOM 2886 N N . SER B 1 153 ? -12.047 -10.453 26.906 1 92.19 153 SER B N 1
ATOM 2887 C CA . SER B 1 153 ? -11.258 -10.633 28.125 1 92.19 153 SER B CA 1
ATOM 2888 C C . SER B 1 153 ? -9.789 -10.281 27.891 1 92.19 153 SER B C 1
ATOM 2890 O O . SER B 1 153 ? -9.328 -10.266 26.734 1 92.19 153 SER B O 1
ATOM 2892 N N . PRO B 1 154 ? -9.125 -10.016 28.953 1 91.62 154 PRO B N 1
ATOM 2893 C CA . PRO B 1 154 ? -7.695 -9.727 28.812 1 91.62 154 PRO B CA 1
ATOM 2894 C C . PRO B 1 154 ? -6.922 -10.875 28.172 1 91.62 154 PRO B C 1
ATOM 2896 O O . PRO B 1 154 ? -6.023 -10.641 27.359 1 91.62 154 PRO B O 1
ATOM 2899 N N . HIS B 1 155 ? -7.316 -12.023 28.516 1 93.5 155 HIS B N 1
ATOM 2900 C CA . HIS B 1 155 ? -6.652 -13.188 27.938 1 93.5 155 HIS B CA 1
ATOM 2901 C C . HIS B 1 155 ? -6.957 -13.312 26.453 1 93.5 155 HIS B C 1
ATOM 2903 O O . HIS B 1 155 ? -6.055 -13.555 25.641 1 93.5 155 HIS B O 1
ATOM 2909 N N . ALA B 1 156 ? -8.188 -13.078 26.047 1 93.19 156 ALA B N 1
ATOM 2910 C CA . ALA B 1 156 ? -8.586 -13.109 24.641 1 93.19 156 ALA B CA 1
ATOM 2911 C C . ALA B 1 156 ? -7.895 -12 23.859 1 93.19 156 ALA B C 1
ATOM 2913 O O . ALA B 1 156 ? -7.469 -12.211 22.719 1 93.19 156 ALA B O 1
ATOM 2914 N N . ARG B 1 157 ? -7.773 -10.922 24.438 1 93.56 157 ARG B N 1
ATOM 2915 C CA . ARG B 1 157 ? -7.109 -9.781 23.812 1 93.56 157 ARG B CA 1
ATOM 2916 C C . ARG B 1 157 ? -5.652 -10.102 23.5 1 93.56 157 ARG B C 1
ATOM 2918 O O . ARG B 1 157 ? -5.168 -9.805 22.406 1 93.56 157 ARG B O 1
ATOM 2925 N N . ALA B 1 158 ? -5.023 -10.633 24.438 1 93.62 158 ALA B N 1
ATOM 2926 C CA . ALA B 1 158 ? -3.631 -11.031 24.25 1 93.62 158 ALA B CA 1
ATOM 2927 C C . ALA B 1 158 ? -3.504 -12.062 23.141 1 93.62 158 ALA B C 1
ATOM 2929 O O . ALA B 1 158 ? -2.611 -11.969 22.297 1 93.62 158 ALA B O 1
ATOM 2930 N N . SER B 1 159 ? -4.367 -12.961 23.141 1 94.19 159 SER B N 1
ATOM 2931 C CA . SER B 1 159 ? -4.355 -14.008 22.109 1 94.19 159 SER B CA 1
ATOM 2932 C C . SER B 1 159 ? -4.621 -13.43 20.734 1 94.19 159 SER B C 1
ATOM 2934 O O . SER B 1 159 ? -3.957 -13.797 19.766 1 94.19 159 SER B O 1
ATOM 2936 N N . ILE B 1 160 ? -5.555 -12.562 20.656 1 93.62 160 ILE B N 1
ATOM 2937 C CA . ILE B 1 160 ? -5.887 -11.922 19.391 1 93.62 160 ILE B CA 1
ATOM 2938 C C . ILE B 1 160 ? -4.688 -11.125 18.875 1 93.62 160 ILE B C 1
ATOM 2940 O O . ILE B 1 160 ? -4.301 -11.242 17.719 1 93.62 160 ILE B O 1
ATOM 2944 N N . THR B 1 161 ? -4.098 -10.422 19.734 1 92 161 THR B N 1
ATOM 2945 C CA . THR B 1 161 ? -2.953 -9.594 19.359 1 92 161 THR B CA 1
ATOM 2946 C C . THR B 1 161 ? -1.781 -10.453 18.906 1 92 161 THR B C 1
ATOM 2948 O O . THR B 1 161 ? -1.122 -10.133 17.906 1 92 161 THR B O 1
ATOM 2951 N N . ASP B 1 162 ? -1.588 -11.523 19.562 1 92.44 162 ASP B N 1
ATOM 2952 C CA . ASP B 1 162 ? -0.451 -12.391 19.266 1 92.44 162 ASP B CA 1
ATOM 2953 C C . ASP B 1 162 ? -0.634 -13.094 17.922 1 92.44 162 ASP B C 1
ATOM 2955 O O . ASP B 1 162 ? 0.345 -13.414 17.234 1 92.44 162 ASP B O 1
ATOM 2959 N N . ASN B 1 163 ? -1.866 -13.281 17.547 1 94.81 163 ASN B N 1
ATOM 2960 C CA . ASN B 1 163 ? -2.123 -14.07 16.359 1 94.81 163 ASN B CA 1
ATOM 2961 C C . ASN B 1 163 ? -2.656 -13.203 15.211 1 94.81 163 ASN B C 1
ATOM 2963 O O . ASN B 1 163 ? -2.955 -13.711 14.133 1 94.81 163 ASN B O 1
ATOM 2967 N N . ALA B 1 164 ? -2.732 -11.961 15.453 1 94.88 164 ALA B N 1
ATOM 2968 C CA . ALA B 1 164 ? -3.354 -11.047 14.492 1 94.88 164 ALA B CA 1
ATOM 2969 C C . ALA B 1 164 ? -2.594 -11.055 13.172 1 94.88 164 ALA B C 1
ATOM 2971 O O . ALA B 1 164 ? -3.199 -11.164 12.102 1 94.88 164 ALA B O 1
ATOM 2972 N N . TRP B 1 165 ? -1.297 -11.039 13.219 1 96 165 TRP B N 1
ATOM 2973 C CA . TRP B 1 165 ? -0.519 -10.914 11.992 1 96 165 TRP B CA 1
ATOM 2974 C C . TRP B 1 165 ? -0.564 -12.203 11.18 1 96 165 TRP B C 1
ATOM 2976 O O . TRP B 1 165 ? -0.858 -12.172 9.984 1 96 165 TRP B O 1
ATOM 2986 N N . PRO B 1 166 ? -0.339 -13.359 11.805 1 97.56 166 PRO B N 1
ATOM 2987 C CA . PRO B 1 166 ? -0.439 -14.594 11.023 1 97.56 166 PRO B CA 1
ATOM 2988 C C . PRO B 1 166 ? -1.804 -14.758 10.359 1 97.56 166 PRO B C 1
ATOM 2990 O O . PRO B 1 166 ? -1.884 -15.195 9.211 1 97.56 166 PRO B O 1
ATOM 2993 N N . VAL B 1 167 ? -2.82 -14.414 11.039 1 97.62 167 VAL B N 1
ATOM 2994 C CA . VAL B 1 167 ? -4.164 -14.539 10.484 1 97.62 167 VAL B CA 1
ATOM 2995 C C . VAL B 1 167 ? -4.348 -13.531 9.352 1 97.62 167 VAL B C 1
ATOM 2997 O O . VAL B 1 167 ? -4.871 -13.875 8.281 1 97.62 167 VAL B O 1
ATOM 3000 N N . PHE B 1 168 ? -3.891 -12.336 9.602 1 97.81 168 PHE B N 1
ATOM 3001 C CA . PHE B 1 168 ? -3.998 -11.266 8.617 1 97.81 168 PHE B CA 1
ATOM 3002 C C . PHE B 1 168 ? -3.26 -11.633 7.332 1 97.81 168 PHE B C 1
ATOM 3004 O O . PHE B 1 168 ? -3.816 -11.539 6.238 1 97.81 168 PHE B O 1
ATOM 3011 N N . ALA B 1 169 ? -2.057 -12.086 7.457 1 98.31 169 ALA B N 1
ATOM 3012 C CA . ALA B 1 169 ? -1.225 -12.445 6.309 1 98.31 169 ALA B CA 1
ATOM 3013 C C . ALA B 1 169 ? -1.817 -13.625 5.551 1 98.31 169 ALA B C 1
ATOM 3015 O O . ALA B 1 169 ? -1.959 -13.578 4.324 1 98.31 169 ALA B O 1
ATOM 3016 N N . SER B 1 170 ? -2.176 -14.625 6.238 1 98.62 170 SER B N 1
ATOM 3017 C CA . SER B 1 170 ? -2.686 -15.844 5.613 1 98.62 170 SER B CA 1
ATOM 3018 C C . SER B 1 170 ? -4.008 -15.586 4.895 1 98.62 170 SER B C 1
ATOM 3020 O O . SER B 1 170 ? -4.207 -16.031 3.766 1 98.62 170 SER B O 1
ATOM 3022 N N . MET B 1 171 ? -4.898 -14.82 5.523 1 98.69 171 MET B N 1
ATOM 3023 C CA . MET B 1 171 ? -6.203 -14.539 4.926 1 98.69 171 MET B CA 1
ATOM 3024 C C . MET B 1 171 ? -6.055 -13.648 3.695 1 98.69 171 MET B C 1
ATOM 3026 O O . MET B 1 171 ? -6.762 -13.836 2.701 1 98.69 171 MET B O 1
ATOM 3030 N N . SER B 1 172 ? -5.121 -12.68 3.75 1 98.75 172 SER B N 1
ATOM 3031 C CA . SER B 1 172 ? -4.871 -11.828 2.594 1 98.75 172 SER B CA 1
ATOM 3032 C C . SER B 1 172 ? -4.418 -12.648 1.39 1 98.75 172 SER B C 1
ATOM 3034 O O . SER B 1 172 ? -4.926 -12.469 0.282 1 98.75 172 SER B O 1
ATOM 3036 N N . TRP B 1 173 ? -3.578 -13.586 1.622 1 98.88 173 TRP B N 1
ATOM 3037 C CA . TRP B 1 173 ? -3.045 -14.391 0.53 1 98.88 173 TRP B CA 1
ATOM 3038 C C . TRP B 1 173 ? -4.066 -15.422 0.064 1 98.88 173 TRP B C 1
ATOM 3040 O O . TRP B 1 173 ? -4.141 -15.742 -1.126 1 98.88 173 TRP B O 1
ATOM 3050 N N . ALA B 1 174 ? -4.812 -15.945 0.994 1 98.94 174 ALA B N 1
ATOM 3051 C CA . ALA B 1 174 ? -5.898 -16.844 0.619 1 98.94 174 ALA B CA 1
ATOM 3052 C C . ALA B 1 174 ? -6.879 -16.156 -0.327 1 98.94 174 ALA B C 1
ATOM 3054 O O . ALA B 1 174 ? -7.223 -16.703 -1.379 1 98.94 174 ALA B O 1
ATOM 3055 N N . LEU B 1 175 ? -7.234 -14.984 0.008 1 98.94 175 LEU B N 1
ATOM 3056 C CA . LEU B 1 175 ? -8.258 -14.266 -0.743 1 98.94 175 LEU B CA 1
ATOM 3057 C C . LEU B 1 175 ? -7.715 -13.797 -2.09 1 98.94 175 LEU B C 1
ATOM 3059 O O . LEU B 1 175 ? -8.422 -13.852 -3.1 1 98.94 175 LEU B O 1
ATOM 3063 N N . VAL B 1 176 ? -6.453 -13.352 -2.146 1 98.94 176 VAL B N 1
ATOM 3064 C CA . VAL B 1 176 ? -5.941 -12.867 -3.424 1 98.94 176 VAL B CA 1
ATOM 3065 C C . VAL B 1 176 ? -5.812 -14.039 -4.402 1 98.94 176 VAL B C 1
ATOM 3067 O O . VAL B 1 176 ? -6.07 -13.883 -5.598 1 98.94 176 VAL B O 1
ATOM 3070 N N . MET B 1 177 ? -5.473 -15.195 -3.867 1 98.94 177 MET B N 1
ATOM 3071 C CA . MET B 1 177 ? -5.344 -16.328 -4.77 1 98.94 177 MET B CA 1
ATOM 3072 C C . MET B 1 177 ? -6.715 -16.812 -5.246 1 98.94 177 MET B C 1
ATOM 3074 O O . MET B 1 177 ? -6.863 -17.234 -6.391 1 98.94 177 MET B O 1
ATOM 3078 N N . TYR B 1 178 ? -7.664 -16.781 -4.391 1 98.81 178 TYR B N 1
ATOM 3079 C CA . TYR B 1 178 ? -9.031 -17.094 -4.777 1 98.81 178 TYR B CA 1
ATOM 3080 C C . TYR B 1 178 ? -9.539 -16.125 -5.84 1 98.81 178 TYR B C 1
ATOM 3082 O O . TYR B 1 178 ? -10.086 -16.547 -6.863 1 98.81 178 TYR B O 1
ATOM 3090 N N . LEU B 1 179 ? -9.336 -14.852 -5.625 1 98.81 179 LEU B N 1
ATOM 3091 C CA . LEU B 1 179 ? -9.789 -13.82 -6.555 1 98.81 179 LEU B CA 1
ATOM 3092 C C . LEU B 1 179 ? -9.047 -13.922 -7.883 1 98.81 179 LEU B C 1
ATOM 3094 O O . LEU B 1 179 ? -9.641 -13.742 -8.945 1 98.81 179 LEU B O 1
ATOM 3098 N N . PHE B 1 180 ? -7.789 -14.18 -7.793 1 98.81 180 PHE B N 1
ATOM 3099 C CA . PHE B 1 180 ? -7.004 -14.352 -9.008 1 98.81 180 PHE B CA 1
ATOM 3100 C C . PHE B 1 180 ? -7.531 -15.508 -9.844 1 98.81 180 PHE B C 1
ATOM 3102 O O . PHE B 1 180 ? -7.605 -15.422 -11.07 1 98.81 180 PHE B O 1
ATOM 3109 N N . ARG B 1 181 ? -7.922 -16.562 -9.164 1 98.44 181 ARG B N 1
ATOM 3110 C CA . ARG B 1 181 ? -8.367 -17.766 -9.844 1 98.44 181 ARG B CA 1
ATOM 3111 C C . ARG B 1 181 ? -9.727 -17.562 -10.5 1 98.44 181 ARG B C 1
ATOM 3113 O O . ARG B 1 181 ? -9.953 -18 -11.633 1 98.44 181 ARG B O 1
ATOM 3120 N N . TRP B 1 182 ? -10.586 -16.875 -9.82 1 97.81 182 TRP B N 1
ATOM 3121 C CA . TRP B 1 182 ? -11.977 -16.938 -10.25 1 97.81 182 TRP B CA 1
ATOM 3122 C C . TRP B 1 182 ? -12.453 -15.562 -10.727 1 97.81 182 TRP B C 1
ATOM 3124 O O . TRP B 1 182 ? -13.414 -15.461 -11.5 1 97.81 182 TRP B O 1
ATOM 3134 N N . TYR B 1 183 ? -11.828 -14.508 -10.305 1 97.75 183 TYR B N 1
ATOM 3135 C CA . TYR B 1 183 ? -12.25 -13.156 -10.664 1 97.75 183 TYR B CA 1
ATOM 3136 C C . TYR B 1 183 ? -11.055 -12.273 -10.969 1 97.75 183 TYR B C 1
ATOM 3138 O O . TYR B 1 183 ? -10.93 -11.172 -10.414 1 97.75 183 TYR B O 1
ATOM 3146 N N . PRO B 1 184 ? -10.133 -12.664 -11.844 1 97.94 184 PRO B N 1
ATOM 3147 C CA . PRO B 1 184 ? -8.891 -11.922 -12.094 1 97.94 184 PRO B CA 1
ATOM 3148 C C . PRO B 1 184 ? -9.148 -10.523 -12.641 1 97.94 184 PRO B C 1
ATOM 3150 O O . PRO B 1 184 ? -8.328 -9.625 -12.445 1 97.94 184 PRO B O 1
ATOM 3153 N N . GLU B 1 185 ? -10.297 -10.273 -13.234 1 96.62 185 GLU B N 1
ATOM 3154 C CA . GLU B 1 185 ? -10.617 -8.992 -13.852 1 96.62 185 GLU B CA 1
ATOM 3155 C C . GLU B 1 185 ? -10.852 -7.914 -12.797 1 96.62 185 GLU B C 1
ATOM 3157 O O . GLU B 1 185 ? -10.828 -6.723 -13.109 1 96.62 185 GLU B O 1
ATOM 3162 N N . THR B 1 186 ? -11.133 -8.359 -11.555 1 97.12 186 THR B N 1
ATOM 3163 C CA . THR B 1 186 ? -11.406 -7.395 -10.5 1 97.12 186 THR B CA 1
ATOM 3164 C C . THR B 1 186 ? -10.102 -6.906 -9.867 1 97.12 186 THR B C 1
ATOM 3166 O O . THR B 1 186 ? -10.094 -5.91 -9.141 1 97.12 186 THR B O 1
ATOM 3169 N N . LEU B 1 187 ? -9.008 -7.578 -10.078 1 97.62 187 LEU B N 1
ATOM 3170 C CA . LEU B 1 187 ? -7.723 -7.199 -9.492 1 97.62 187 LEU B CA 1
ATOM 3171 C C . LEU B 1 187 ? -7.137 -5.984 -10.203 1 97.62 187 LEU B C 1
ATOM 3173 O O . LEU B 1 187 ? -7.281 -5.844 -11.422 1 97.62 187 LEU B O 1
ATOM 3177 N N . ALA B 1 188 ? -6.508 -5.18 -9.43 1 95.19 188 ALA B N 1
ATOM 3178 C CA . ALA B 1 188 ? -5.75 -4.086 -10.031 1 95.19 188 ALA B CA 1
ATOM 3179 C C . ALA B 1 188 ? -4.754 -4.613 -11.062 1 95.19 188 ALA B C 1
ATOM 3181 O O . ALA B 1 188 ? -4.145 -5.664 -10.859 1 95.19 188 ALA B O 1
ATOM 3182 N N . SER B 1 189 ? -4.539 -3.838 -12.094 1 94.56 189 SER B N 1
ATOM 3183 C CA . SER B 1 189 ? -3.764 -4.285 -13.242 1 94.56 189 SER B CA 1
ATOM 3184 C C . SER B 1 189 ? -2.342 -4.664 -12.836 1 94.56 189 SER B C 1
ATOM 3186 O O . SER B 1 189 ? -1.805 -5.672 -13.305 1 94.56 189 SER B O 1
ATOM 3188 N N . SER B 1 190 ? -1.72 -3.902 -11.977 1 92.5 190 SER B N 1
ATOM 3189 C CA . SER B 1 190 ? -0.353 -4.176 -11.547 1 92.5 190 SER B CA 1
ATOM 3190 C C . SER B 1 190 ? -0.26 -5.508 -10.812 1 92.5 190 SER B C 1
ATOM 3192 O O . SER B 1 190 ? 0.617 -6.324 -11.102 1 92.5 190 SER B O 1
ATOM 3194 N N . LEU B 1 191 ? -1.174 -5.773 -9.953 1 96.75 191 LEU B N 1
ATOM 3195 C CA . LEU B 1 191 ? -1.185 -7.027 -9.211 1 96.75 191 LEU B CA 1
ATOM 3196 C C . LEU B 1 191 ? -1.503 -8.203 -10.125 1 96.75 191 LEU B C 1
ATOM 3198 O O . LEU B 1 191 ? -0.848 -9.25 -10.055 1 96.75 191 LEU B O 1
ATOM 3202 N N . ARG B 1 192 ? -2.463 -8.016 -10.969 1 97.81 192 ARG B N 1
ATOM 3203 C CA . ARG B 1 192 ? -2.838 -9.078 -11.891 1 97.81 192 ARG B CA 1
ATOM 3204 C C . ARG B 1 192 ? -1.656 -9.484 -12.766 1 97.81 192 ARG B C 1
ATOM 3206 O O . ARG B 1 192 ? -1.405 -10.672 -12.969 1 97.81 192 ARG B O 1
ATOM 3213 N N . SER B 1 193 ? -0.971 -8.5 -13.227 1 96.69 193 SER B N 1
ATOM 3214 C CA . SER B 1 193 ? 0.176 -8.773 -14.086 1 96.69 193 SER B CA 1
ATOM 3215 C C . SER B 1 193 ? 1.245 -9.57 -13.344 1 96.69 193 SER B C 1
ATOM 3217 O O . SER B 1 193 ? 1.837 -10.5 -13.898 1 96.69 193 SER B O 1
ATOM 3219 N N . SER B 1 194 ? 1.482 -9.211 -12.125 1 97.19 194 SER B N 1
ATOM 3220 C CA . SER B 1 194 ? 2.447 -9.938 -11.305 1 97.19 194 SER B CA 1
ATOM 3221 C C . SER B 1 194 ? 2.014 -11.383 -11.094 1 97.19 194 SER B C 1
ATOM 3223 O O . SER B 1 194 ? 2.832 -12.297 -11.18 1 97.19 194 SER B O 1
ATOM 3225 N N . MET B 1 195 ? 0.771 -11.562 -10.844 1 98.44 195 MET B N 1
ATOM 3226 C CA . MET B 1 195 ? 0.251 -12.898 -10.562 1 98.44 195 MET B CA 1
ATOM 3227 C C . MET B 1 195 ? 0.279 -13.766 -11.82 1 98.44 195 MET B C 1
ATOM 3229 O O . MET B 1 195 ? 0.613 -14.945 -11.758 1 98.44 195 MET B O 1
ATOM 3233 N N . VAL B 1 196 ? -0.031 -13.148 -12.914 1 98.5 196 VAL B N 1
ATOM 3234 C CA . VAL B 1 196 ? 0.05 -13.883 -14.18 1 98.5 196 VAL B CA 1
ATOM 3235 C C . VAL B 1 196 ? 1.488 -14.328 -14.43 1 98.5 196 VAL B C 1
ATOM 3237 O O . VAL B 1 196 ? 1.736 -15.492 -14.742 1 98.5 196 VAL B O 1
ATOM 3240 N N . TYR B 1 197 ? 2.406 -13.477 -14.242 1 97.62 197 TYR B N 1
ATOM 3241 C CA . TYR B 1 197 ? 3.814 -13.781 -14.469 1 97.62 197 TYR B CA 1
ATOM 3242 C C . TYR B 1 197 ? 4.277 -14.938 -13.594 1 97.62 197 TYR B C 1
ATOM 3244 O O . TYR B 1 197 ? 4.938 -15.859 -14.07 1 97.62 197 TYR B O 1
ATOM 3252 N N . ILE B 1 198 ? 3.895 -14.977 -12.383 1 98.25 198 ILE B N 1
ATOM 3253 C CA . ILE B 1 198 ? 4.449 -15.922 -11.422 1 98.25 198 ILE B CA 1
ATOM 3254 C C . ILE B 1 198 ? 3.67 -17.234 -11.477 1 98.25 198 ILE B C 1
ATOM 3256 O O . ILE B 1 198 ? 4.266 -18.312 -11.461 1 98.25 198 ILE B O 1
ATOM 3260 N N . TYR B 1 199 ? 2.385 -17.172 -11.609 1 98.19 199 TYR B N 1
ATOM 3261 C CA . TYR B 1 199 ? 1.596 -18.359 -11.32 1 98.19 199 TYR B CA 1
ATOM 3262 C C . TYR B 1 199 ? 0.978 -18.922 -12.594 1 98.19 199 TYR B C 1
ATOM 3264 O O . TYR B 1 199 ? 0.814 -20.141 -12.727 1 98.19 199 TYR B O 1
ATOM 3272 N N . ALA B 1 200 ? 0.591 -18.078 -13.516 1 97.88 200 ALA B N 1
ATOM 3273 C CA . ALA B 1 200 ? -0.045 -18.562 -14.742 1 97.88 200 ALA B CA 1
ATOM 3274 C C . ALA B 1 200 ? 0.998 -18.922 -15.797 1 97.88 200 ALA B C 1
ATOM 3276 O O . ALA B 1 200 ? 0.958 -20.016 -16.375 1 97.88 200 ALA B O 1
ATOM 3277 N N . ASP B 1 201 ? 1.912 -18.031 -15.984 1 97.5 201 ASP B N 1
ATOM 3278 C CA . ASP B 1 201 ? 2.938 -18.266 -17 1 97.5 201 ASP B CA 1
ATOM 3279 C C . ASP B 1 201 ? 3.803 -19.469 -16.641 1 97.5 201 ASP B C 1
ATOM 3281 O O . ASP B 1 201 ? 4.375 -20.109 -17.516 1 97.5 201 ASP B O 1
ATOM 3285 N N . SER B 1 202 ? 3.9 -19.734 -15.43 1 96.62 202 SER B N 1
ATOM 3286 C CA . SER B 1 202 ? 4.758 -20.812 -14.961 1 96.62 202 SER B CA 1
ATOM 3287 C C . SER B 1 202 ? 4.184 -22.188 -15.336 1 96.62 202 SER B C 1
ATOM 3289 O O . SER B 1 202 ? 4.863 -23.203 -15.211 1 96.62 202 SER B O 1
ATOM 3291 N N . ASP B 1 203 ? 3.008 -22.25 -15.859 1 96.12 203 ASP B N 1
ATOM 3292 C CA . ASP B 1 203 ? 2.377 -23.5 -16.266 1 96.12 203 ASP B CA 1
ATOM 3293 C C . ASP B 1 203 ? 2.635 -23.781 -17.75 1 96.12 203 ASP B C 1
ATOM 3295 O O . ASP B 1 203 ? 2.227 -24.828 -18.266 1 96.12 203 ASP B O 1
ATOM 3299 N N . HIS B 1 204 ? 3.361 -22.906 -18.359 1 95.31 204 HIS B N 1
ATOM 3300 C CA . HIS B 1 204 ? 3.543 -23.062 -19.797 1 95.31 204 HIS B CA 1
ATOM 3301 C C . HIS B 1 204 ? 5 -22.859 -20.188 1 95.31 204 HIS B C 1
ATOM 3303 O O . HIS B 1 204 ? 5.637 -21.891 -19.75 1 95.31 204 HIS B O 1
ATOM 3309 N N . TRP B 1 205 ? 5.547 -23.797 -20.891 1 95.62 205 TRP B N 1
ATOM 3310 C CA . TRP B 1 205 ? 6.859 -23.672 -21.516 1 95.62 205 TRP B CA 1
ATOM 3311 C C . TRP B 1 205 ? 6.938 -24.516 -22.781 1 95.62 205 TRP B C 1
ATOM 3313 O O . TRP B 1 205 ? 6.18 -25.469 -22.953 1 95.62 205 TRP B O 1
ATOM 3323 N N . ASP B 1 206 ? 7.766 -24.125 -23.75 1 94.56 206 ASP B N 1
ATOM 3324 C CA . ASP B 1 206 ? 7.895 -24.844 -25.016 1 94.56 206 ASP B CA 1
ATOM 3325 C C . ASP B 1 206 ? 9.336 -25.281 -25.25 1 94.56 206 ASP B C 1
ATOM 3327 O O . ASP B 1 206 ? 9.656 -25.844 -26.312 1 94.56 206 ASP B O 1
ATOM 3331 N N . SER B 1 207 ? 10.172 -24.969 -24.391 1 93.62 207 SER B N 1
ATOM 3332 C CA . SER B 1 207 ? 11.578 -25.359 -24.453 1 93.62 207 SER B CA 1
ATOM 3333 C C . SER B 1 207 ? 12.234 -25.266 -23.078 1 93.62 207 SER B C 1
ATOM 3335 O O . SER B 1 207 ? 11.641 -24.719 -22.141 1 93.62 207 SER B O 1
ATOM 3337 N N . PHE B 1 208 ? 13.406 -25.828 -23 1 92.38 208 PHE B N 1
ATOM 3338 C CA . PHE B 1 208 ? 14.18 -25.703 -21.781 1 92.38 208 PHE B CA 1
ATOM 3339 C C . PHE B 1 208 ? 14.523 -24.25 -21.484 1 92.38 208 PHE B C 1
ATOM 3341 O O . PHE B 1 208 ? 14.484 -23.828 -20.328 1 92.38 208 PHE B O 1
ATOM 3348 N N . ARG B 1 209 ? 14.758 -23.453 -22.422 1 92.12 209 ARG B N 1
ATOM 3349 C CA . ARG B 1 209 ? 15.07 -22.031 -22.266 1 92.12 209 ARG B CA 1
ATOM 3350 C C . ARG B 1 209 ? 13.883 -21.266 -21.688 1 92.12 209 ARG B C 1
ATOM 3352 O O . ARG B 1 209 ? 14.047 -20.422 -20.812 1 92.12 209 ARG B O 1
ATOM 3359 N N . ASN B 1 210 ? 12.789 -21.562 -22.203 1 94.25 210 ASN B N 1
ATOM 3360 C CA . ASN B 1 210 ? 11.57 -20.922 -21.719 1 94.25 210 ASN B CA 1
ATOM 3361 C C . ASN B 1 210 ? 11.219 -21.344 -20.297 1 94.25 210 ASN B C 1
ATOM 3363 O O . ASN B 1 210 ? 10.641 -20.578 -19.547 1 94.25 210 ASN B O 1
ATOM 3367 N N . LEU B 1 211 ? 11.641 -22.5 -19.969 1 93.94 211 LEU B N 1
ATOM 3368 C CA . LEU B 1 211 ? 11.383 -23.016 -18.625 1 93.94 211 LEU B CA 1
ATOM 3369 C C . LEU B 1 211 ? 12.297 -22.359 -17.609 1 93.94 211 LEU B C 1
ATOM 3371 O O . LEU B 1 211 ? 11.844 -21.938 -16.547 1 93.94 211 LEU B O 1
ATOM 3375 N N . VAL B 1 212 ? 13.562 -22.125 -17.984 1 90.94 212 VAL B N 1
ATOM 3376 C CA . VAL B 1 212 ? 14.531 -21.812 -16.938 1 90.94 212 VAL B CA 1
ATOM 3377 C C . VAL B 1 212 ? 15.094 -20.406 -17.156 1 90.94 212 VAL B C 1
ATOM 3379 O O . VAL B 1 212 ? 15.461 -19.719 -16.203 1 90.94 212 VAL B O 1
ATOM 3382 N N . ILE B 1 213 ? 15.148 -19.906 -18.422 1 86.94 213 ILE B N 1
ATOM 3383 C CA . ILE B 1 213 ? 15.914 -18.703 -18.703 1 86.94 213 ILE B CA 1
ATOM 3384 C C . ILE B 1 213 ? 14.969 -17.547 -19 1 86.94 213 ILE B C 1
ATOM 3386 O O . ILE B 1 213 ? 15.086 -16.469 -18.391 1 86.94 213 ILE B O 1
ATOM 3390 N N . HIS B 1 214 ? 14.039 -17.812 -19.938 1 88.12 214 HIS B N 1
ATOM 3391 C CA . HIS B 1 214 ? 13.133 -16.734 -20.344 1 88.12 214 HIS B CA 1
ATOM 3392 C C . HIS B 1 214 ? 11.68 -17.125 -20.109 1 88.12 214 HIS B C 1
ATOM 3394 O O . HIS B 1 214 ? 11.32 -18.297 -20.25 1 88.12 214 HIS B O 1
ATOM 3400 N N . ASN B 1 215 ? 10.844 -16.234 -19.656 1 86.62 215 ASN B N 1
ATOM 3401 C CA . ASN B 1 215 ? 9.438 -16.547 -19.391 1 86.62 215 ASN B CA 1
ATOM 3402 C C . ASN B 1 215 ? 8.641 -16.625 -20.688 1 86.62 215 ASN B C 1
ATOM 3404 O O . ASN B 1 215 ? 7.785 -17.5 -20.844 1 86.62 215 ASN B O 1
ATOM 3408 N N . LYS B 1 216 ? 8.594 -15.625 -21.438 1 77.5 216 LYS B N 1
ATOM 3409 C CA . LYS B 1 216 ? 7.938 -15.633 -22.75 1 77.5 216 LYS B CA 1
ATOM 3410 C C . LYS B 1 216 ? 8.852 -15.047 -23.828 1 77.5 216 LYS B C 1
ATOM 3412 O O . LYS B 1 216 ? 9.703 -14.203 -23.531 1 77.5 216 LYS B O 1
#

Solvent-accessible surface area (backbone atoms only — not comparable to full-atom values): 21806 Å² total; per-residue (Å²): 110,66,66,61,52,49,51,46,26,56,58,67,67,34,73,87,48,41,71,63,50,28,34,53,22,12,23,50,35,15,33,53,50,27,34,67,61,36,34,63,52,37,45,52,50,40,70,71,71,49,86,73,54,72,69,56,46,50,50,51,25,52,51,54,17,48,51,46,8,47,48,39,14,52,31,37,30,44,26,48,50,39,48,54,52,53,17,66,33,82,90,28,74,70,35,81,55,95,58,43,45,25,54,20,19,28,52,23,18,32,70,58,40,24,79,37,82,46,71,67,47,45,50,53,43,47,52,47,36,40,44,40,52,53,20,50,54,55,47,66,64,35,79,81,68,48,90,64,24,77,75,52,45,73,69,54,38,52,51,48,63,72,44,42,55,30,52,50,30,9,51,36,34,9,48,43,37,34,36,52,72,75,42,45,85,52,39,51,67,71,58,41,51,53,47,39,54,26,63,55,46,23,72,52,65,90,37,48,51,35,48,75,76,40,77,128,111,67,64,60,51,50,51,46,26,56,56,67,68,34,74,89,48,40,69,64,50,27,35,54,21,12,23,49,33,15,32,52,52,26,34,66,63,36,35,61,51,37,46,51,51,41,71,71,70,49,85,73,52,72,69,54,48,51,50,52,27,51,50,54,18,50,50,46,9,48,49,39,14,50,31,38,30,44,27,49,50,39,47,56,51,54,19,67,34,81,90,29,74,69,34,82,55,94,57,45,45,27,54,21,20,29,51,24,18,31,72,58,39,24,78,36,82,47,72,68,48,44,50,52,44,48,52,48,35,38,45,40,54,53,20,51,55,56,48,65,64,35,81,80,68,47,91,64,23,77,76,52,44,73,69,54,37,52,51,47,62,73,43,42,55,29,51,51,30,8,51,35,34,9,48,42,38,34,35,52,71,76,43,45,85,50,40,52,68,72,58,40,52,53,47,38,54,25,63,54,47,23,72,51,65,90,38,48,53,35,49,75,76,39,77,127

Secondary structure (DSSP, 8-state):
-HHHHHHHHHHHT-GGGHHHHHHHHHHHHHHHHHHHHHHHHHHHHHHHH--S-HHHHHHHHHHHHHHHHHHHHHHHHHHHHHHHHHHHSGGGTTS--TTHHHHHHHHHIIIIIIT---HHHHHHHHHHHHHHHHHHHHHHTSTTSSGGGGGS-HHHHHHHHHHHHHHHHHHHHHHHHHHHHH-GGGS-HHHHHHHIIIIIGGG--SSHHHHHT---/-HHHHHHHHHHHT-GGGHHHHHHHHHHHHHHHHHHHHHHHHHHHHHHHH--S-HHHHHHHHHHHHHHHHHHHHHHHHHHHHHHHHHHHSGGGTTS--TTHHHHHHHHHIIIIIIT---HHHHHHHHHHHHHHHHHHHHHHTSTTSSGGGGGS-HHHHHHHHHHHHHHHHHHHHHHHHHHHHH-GGGS-HHHHHHHIIIIIGGG--SSHHHHHT---

Radius of gyration: 25.51 Å; Cα contacts (8 Å, |Δi|>4): 546; chains: 2; bounding box: 62×82×59 Å

Organism: Penicillium oxalicum (strain 114-2 / CGMCC 5302) (NCBI:txid933388)

Nearest PDB structures (foldseek):
  5gpn-assembly1_Ag  TM=6.727E-01  e=4.346E-01  Sus scrofa
  5gup-assembly1_V  TM=6.727E-01  e=4.562E-01  Sus scrofa
  5xtc-assembly1_V  TM=7.148E-01  e=5.812E-01  Homo sapiens
  8uew-assembly1_1Y  TM=5.696E-01  e=4.141E-01  Sus scrofa
  7b93-assembly1_Y  TM=5.428E-01  e=6.100E-01  Mus musculus

pLDDT: mean 94.62, std 4.9, range [64.38, 98.94]

Foldseek 3Di:
DVVVVVVVVVVCPDPVCVLVVQLVVQLVCLLVVLLVVQLVVLLVCLVVPNDDDPVVSVVRSVVLSVLSSNLRSQLSNQLSVQQCVQLPPPVNVNHGDPCSSVVSNVVSCCVRQVVDDDPSSVVVVVVVVVVVVVVVVLQQQDAPSDPCNVVQDPVNSVVCVVCVVVVVVVVVVVVVVVCLVPPLVVDDPVVSVVCCQPPVLQVDDDDPCCNPPNSD/DVVVVVVVVVVCPDPVCVLVVQLVVQLVVLLVVLLVVQLVVLLVCLVPPNDDDPVVSVVRSVVLSVLSSNLRSQLSNQLSVQQCVQLPPPVNVNHGDPCSSVVSNVVSCCVRQVVDDDPSSVVVVVVVVVVVVVVVVLLQQDAPSDPCNVVQDPVNSVVCVVCVVVVVVVVVVVVVVVCLVPPLVVDDPVVSVVCCQPPVLQVDDDDPCCNPPNSD

Sequence (432 aa):
MDALMSRLDALVLNPELAPLLSLVKGARNGIVYGSKVRFPHALVMIFLFRSGTFREKVKLVLNATRLHARNLATFATIYKASMIILRNLPAGQGKEGRYDSFFAGLLGGYAVFGRQRGSISQQIVIYVFARVMLSLAKLSVQPGMHPLSSLISPHARASITDNAWPVFASMSWALVMYLFRWYPETLASSLRSSMVYIYADSDHWDSFRNLVIHNKMDALMSRLDALVLNPELAPLLSLVKGARNGIVYGSKVRFPHALVMIFLFRSGTFREKVKLVLNATRLHARNLATFATIYKASMIILRNLPAGQGKEGRYDSFFAGLLGGYAVFGRQRGSISQQIVIYVFARVMLSLAKLSVQPGMHPLSSLISPHARASITDNAWPVFASMSWALVMYLFRWYPETLASSLRSSMVYIYADSDHWDSFRNLVIHNK

InterPro domains:
  IPR019531 Peroxisomal membrane protein 4 [PIRSF013674] (12-216)
  IPR019531 Peroxisomal membrane protein 4 [PTHR15460] (2-216)